Protein AF-A0A2J7QWA5-F1 (afdb_monomer)

Sequence (367 aa):
MGCPKEFSVKGGMGSALLTQPKKAQEILRILVQGVKIPITCKIRILHDLESTVELCKQLADCGIAAIAVHGRTKDERPRHMNHNDFIRAVSQSVNIPVIANGGSKEIERYEDIAKFREETGCSSVMLARAAQWNCSIFRPEGLLPLDDVIAAYLCYAVDYDNAPANSKYCVQNMLRELQETPRGKKFLEAQTLQQMCSLWGLSEYCSKKQLEFKESGLQDRHAVVPVLLEPQLKKRKIGTEGATDDIVEMQCSFLRSLYTSDVDLPKTKLLNWARVRGLKHPTYTTQQEDKLFKSVVTLDGKKYSSSYCDTSMCGQTLVPIFFLMCPESLLVCHYILHIERGSPALQDGRRINAEQSRELHLCACVL

Mean predicted aligned error: 16.53 Å

Organism: NCBI:txid105785

Structure (mmCIF, N/CA/C/O backbone):
data_AF-A0A2J7QWA5-F1
#
_entry.id   AF-A0A2J7QWA5-F1
#
loop_
_atom_site.group_PDB
_atom_site.id
_atom_site.type_symbol
_atom_site.label_atom_id
_atom_site.label_alt_id
_atom_site.label_comp_id
_atom_site.label_asym_id
_atom_site.label_entity_id
_atom_site.label_seq_id
_atom_site.pdbx_PDB_ins_code
_atom_site.Cartn_x
_atom_site.Cartn_y
_atom_site.Cartn_z
_atom_site.occupancy
_atom_site.B_iso_or_equiv
_atom_site.auth_seq_id
_atom_site.auth_comp_id
_atom_site.auth_asym_id
_atom_site.auth_atom_id
_atom_site.pdbx_PDB_model_num
ATOM 1 N N . MET A 1 1 ? -3.327 8.297 9.228 1.00 88.19 1 MET A N 1
ATOM 2 C CA . MET A 1 1 ? -2.649 8.812 10.440 1.00 88.19 1 MET A CA 1
ATOM 3 C C . MET A 1 1 ? -1.556 7.852 10.950 1.00 88.19 1 MET A C 1
ATOM 5 O O . MET A 1 1 ? -1.467 7.589 12.139 1.00 88.19 1 MET A O 1
ATOM 9 N N . GLY A 1 2 ? -0.687 7.313 10.080 1.00 87.81 2 GLY A N 1
ATOM 10 C CA . GLY A 1 2 ? 0.314 6.314 10.511 1.00 87.81 2 GLY A CA 1
ATOM 11 C C . GLY A 1 2 ? 1.663 6.367 9.792 1.00 87.81 2 GLY A C 1
ATOM 12 O O . GLY A 1 2 ? 2.497 5.497 10.031 1.00 87.81 2 GLY A O 1
ATOM 13 N N . CYS A 1 3 ? 1.878 7.346 8.903 1.00 88.38 3 CYS A N 1
ATOM 14 C CA . CYS A 1 3 ? 3.145 7.527 8.192 1.00 88.38 3 CYS A CA 1
ATOM 15 C C . CYS A 1 3 ? 4.187 8.167 9.128 1.00 88.38 3 CYS A C 1
ATOM 17 O O . CYS A 1 3 ? 3.974 9.314 9.523 1.00 88.38 3 CYS A O 1
ATOM 19 N N . PRO A 1 4 ? 5.301 7.480 9.451 1.00 86.12 4 PRO A N 1
ATOM 20 C CA . PRO A 1 4 ? 6.352 8.017 10.312 1.00 86.12 4 PRO A CA 1
ATOM 21 C C . PRO A 1 4 ? 7.465 8.724 9.518 1.00 86.12 4 PRO A C 1
ATOM 23 O O . PRO A 1 4 ? 8.491 9.079 10.091 1.00 86.12 4 PRO A O 1
ATOM 26 N N . LYS A 1 5 ? 7.327 8.875 8.189 1.00 85.00 5 LYS A N 1
ATOM 27 C CA . LYS A 1 5 ? 8.361 9.516 7.364 1.00 85.00 5 LYS A CA 1
ATOM 28 C C . LYS A 1 5 ? 8.523 10.974 7.784 1.00 85.00 5 LYS A C 1
ATOM 30 O O . LYS A 1 5 ? 7.537 11.689 7.951 1.00 85.00 5 LYS A O 1
ATOM 35 N N . GLU A 1 6 ? 9.770 11.415 7.893 1.00 84.38 6 GLU A N 1
ATOM 36 C CA . GLU A 1 6 ? 10.126 12.719 8.456 1.00 84.38 6 GLU A CA 1
ATOM 37 C C . GLU A 1 6 ? 9.417 13.887 7.759 1.00 84.38 6 GLU A C 1
ATOM 39 O O . GLU A 1 6 ? 8.892 14.769 8.433 1.00 84.38 6 GLU A O 1
ATOM 44 N N . PHE A 1 7 ? 9.304 13.855 6.426 1.00 85.25 7 PHE A N 1
ATOM 45 C CA . PHE A 1 7 ? 8.584 14.891 5.676 1.00 85.25 7 PHE A CA 1
ATOM 46 C C . PHE A 1 7 ? 7.100 14.979 6.070 1.00 85.25 7 PHE A C 1
ATOM 48 O O . PHE A 1 7 ? 6.542 16.070 6.138 1.00 85.25 7 PHE A O 1
ATOM 55 N N . SER A 1 8 ? 6.454 13.838 6.349 1.00 84.00 8 SER A N 1
ATOM 56 C CA . SER A 1 8 ? 5.057 13.802 6.787 1.00 84.00 8 SER A CA 1
ATOM 57 C C . SER A 1 8 ? 4.935 14.354 8.201 1.00 84.00 8 SER A C 1
ATOM 59 O O . SER A 1 8 ? 4.059 15.170 8.463 1.00 84.00 8 SER A O 1
ATOM 61 N N . VAL A 1 9 ? 5.844 13.948 9.091 1.00 84.31 9 VAL A N 1
ATOM 62 C CA . VAL A 1 9 ? 5.838 14.367 10.496 1.00 84.31 9 VAL A CA 1
ATOM 63 C C . VAL A 1 9 ? 6.084 15.872 10.627 1.00 84.31 9 VAL A C 1
ATOM 65 O O . VAL A 1 9 ? 5.316 16.544 11.310 1.00 84.31 9 VAL A O 1
ATOM 68 N N . LYS A 1 10 ? 7.083 16.423 9.920 1.00 85.12 10 LYS A N 1
ATOM 69 C CA . LYS A 1 10 ? 7.365 17.872 9.891 1.00 85.12 10 LYS A CA 1
ATOM 70 C C . LYS A 1 10 ? 6.196 18.685 9.334 1.00 85.12 10 LYS A C 1
ATOM 72 O O . LYS A 1 10 ? 5.938 19.781 9.813 1.00 85.12 10 LYS A O 1
ATOM 77 N N . GLY A 1 11 ? 5.465 18.134 8.366 1.00 86.12 11 GLY A N 1
ATOM 78 C CA . GLY A 1 11 ? 4.246 18.742 7.831 1.00 86.12 11 GLY A CA 1
ATOM 79 C C . GLY A 1 11 ? 3.005 18.584 8.719 1.00 86.12 11 GLY A C 1
ATOM 80 O O . GLY A 1 11 ? 1.918 18.967 8.298 1.00 86.12 11 GLY A O 1
ATOM 81 N N . GLY A 1 12 ? 3.116 17.981 9.909 1.00 85.94 12 GLY A N 1
ATOM 82 C CA . GLY A 1 12 ? 1.972 17.726 10.791 1.00 85.94 12 GLY A CA 1
ATOM 83 C C . GLY A 1 12 ? 1.001 16.659 10.268 1.00 85.94 12 GLY A C 1
ATOM 84 O O . GLY A 1 12 ? -0.145 16.601 10.705 1.00 85.94 12 GLY A O 1
ATOM 85 N N . MET A 1 13 ? 1.447 15.818 9.334 1.00 90.06 13 MET A N 1
ATOM 86 C CA . MET A 1 13 ? 0.683 14.736 8.710 1.00 90.06 13 MET A CA 1
ATOM 87 C C . MET A 1 13 ? 1.099 13.366 9.268 1.00 90.06 13 MET A C 1
ATOM 89 O O . MET A 1 13 ? 2.029 13.223 10.064 1.00 90.06 13 MET A O 1
ATOM 93 N N . GLY A 1 14 ? 0.433 12.302 8.814 1.00 91.44 14 GLY A N 1
ATOM 94 C CA . GLY A 1 14 ? 0.851 10.939 9.139 1.00 91.44 14 GLY A CA 1
ATOM 95 C C . GLY A 1 14 ? 0.703 10.632 10.629 1.00 91.44 14 GLY A C 1
ATOM 96 O O . GLY A 1 14 ? -0.381 10.813 11.179 1.00 91.44 14 GLY A O 1
ATOM 97 N N . SER A 1 15 ? 1.760 10.121 11.263 1.00 90.50 15 SER A N 1
ATOM 98 C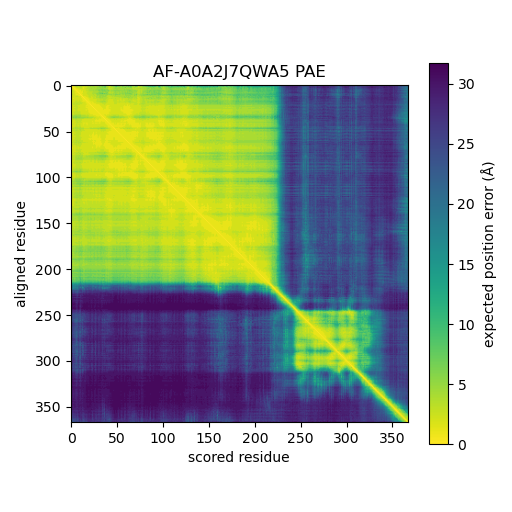 CA . SER A 1 15 ? 1.758 9.814 12.699 1.00 90.50 15 SER A CA 1
ATOM 99 C C . SER A 1 15 ? 1.812 11.059 13.590 1.00 90.50 15 SER A C 1
ATOM 101 O O . SER A 1 15 ? 1.527 10.942 14.774 1.00 90.50 15 SER A O 1
ATOM 103 N N . ALA A 1 16 ? 2.134 12.247 13.058 1.00 90.94 16 ALA A N 1
ATOM 104 C CA . ALA A 1 16 ? 2.092 13.487 13.842 1.00 90.94 16 ALA A CA 1
ATOM 105 C C . ALA A 1 16 ? 0.665 13.855 14.277 1.00 90.94 16 ALA A C 1
ATOM 107 O O . ALA A 1 16 ? 0.477 14.445 15.335 1.00 90.94 16 ALA A O 1
ATOM 108 N N . LEU A 1 17 ? -0.355 13.451 13.509 1.00 93.38 17 LEU A N 1
ATOM 109 C CA . LEU A 1 17 ? -1.754 13.643 13.902 1.00 93.38 17 LEU A CA 1
ATOM 110 C C . LEU A 1 17 ? -2.139 12.835 15.149 1.00 93.38 17 LEU A C 1
ATOM 112 O O . LEU A 1 17 ? -3.066 13.229 15.848 1.00 93.38 17 LEU A O 1
ATOM 116 N N . LEU A 1 18 ? -1.416 11.753 15.466 1.00 90.88 18 LEU A N 1
ATOM 117 C CA . LEU A 1 18 ? -1.676 10.953 16.667 1.00 90.88 18 LEU A CA 1
ATOM 118 C C . LEU A 1 18 ? -1.385 11.736 17.956 1.00 90.88 18 LEU A C 1
ATOM 120 O O . LEU A 1 18 ? -1.983 11.449 18.984 1.00 90.88 18 LEU A O 1
ATOM 124 N N . THR A 1 19 ? -0.517 12.755 17.905 1.00 89.75 19 THR A N 1
ATOM 125 C CA . THR A 1 19 ? -0.259 13.645 19.050 1.00 89.75 19 THR A CA 1
ATOM 126 C C . THR A 1 19 ? -1.218 14.837 19.102 1.00 89.75 19 THR A C 1
ATOM 128 O O . THR A 1 19 ? -1.097 15.680 19.985 1.00 89.75 19 THR A O 1
ATOM 131 N N . GLN A 1 20 ? -2.153 14.943 18.151 1.00 93.50 20 GLN A N 1
ATOM 132 C CA . GLN A 1 20 ? -3.149 16.014 18.071 1.00 93.50 20 GLN A CA 1
ATOM 133 C C . GLN A 1 20 ? -4.567 15.436 17.871 1.00 93.50 20 GLN A C 1
ATOM 135 O O . GLN A 1 20 ? -5.199 15.727 16.849 1.00 93.50 20 GLN A O 1
ATOM 140 N N . PRO A 1 21 ? -5.111 14.645 18.825 1.00 93.94 21 PRO A N 1
ATOM 141 C CA . PRO A 1 21 ? -6.389 13.949 18.639 1.00 93.94 21 PRO A CA 1
ATOM 142 C C . PRO A 1 21 ? -7.549 14.878 18.269 1.00 93.94 21 PRO A C 1
ATOM 144 O O . PRO A 1 21 ? -8.323 14.558 17.375 1.00 93.94 21 PRO A O 1
ATOM 147 N N . LYS A 1 22 ? -7.628 16.074 18.873 1.00 95.75 22 LYS A N 1
ATOM 148 C CA . LYS A 1 22 ? -8.670 17.070 18.555 1.00 95.75 22 LYS A CA 1
ATOM 149 C C . LYS A 1 22 ? -8.665 17.472 17.077 1.00 95.75 22 LYS A C 1
ATOM 151 O O . LYS A 1 22 ? -9.711 17.484 16.440 1.00 95.75 22 LYS A O 1
ATOM 156 N N . LYS A 1 23 ? -7.479 17.727 16.517 1.00 96.38 23 LYS A N 1
ATOM 157 C CA . LYS A 1 23 ? -7.312 18.071 15.098 1.00 96.38 23 LYS A CA 1
ATOM 158 C C . LYS A 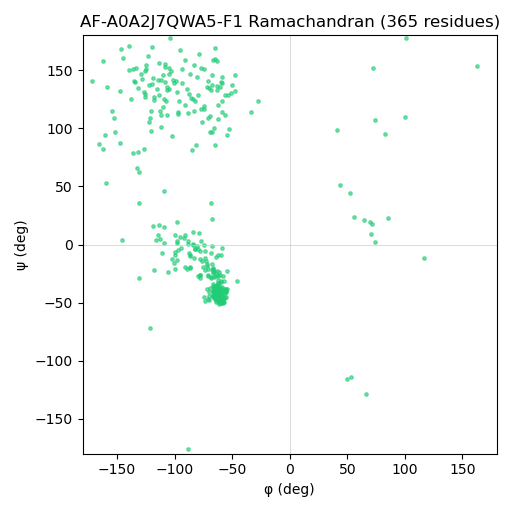1 23 ? -7.677 16.894 14.192 1.00 96.38 23 LYS A C 1
ATOM 160 O O . LYS A 1 23 ? -8.295 17.085 13.151 1.00 96.38 23 LYS A O 1
ATOM 165 N N . ALA A 1 24 ? -7.308 15.673 14.583 1.00 96.25 24 ALA A N 1
ATOM 166 C CA . ALA A 1 24 ? -7.692 14.473 13.845 1.00 96.25 24 ALA A CA 1
ATOM 167 C C . ALA A 1 24 ? -9.220 14.293 13.813 1.00 96.25 24 ALA A C 1
ATOM 169 O O . ALA A 1 24 ? -9.771 14.031 12.746 1.00 96.25 24 ALA A O 1
ATOM 170 N N . GLN A 1 25 ? -9.899 14.492 14.947 1.00 97.81 25 GLN A N 1
ATOM 171 C CA . GLN A 1 25 ? -11.359 14.430 15.037 1.00 97.81 25 GLN A CA 1
ATOM 172 C C . GLN A 1 25 ? -12.038 15.499 14.173 1.00 97.81 25 GLN A C 1
ATOM 174 O O . GLN A 1 25 ? -12.981 15.189 13.452 1.00 97.81 25 GLN A O 1
ATOM 179 N N . GLU A 1 26 ? -11.545 16.739 14.202 1.00 97.94 26 GLU A N 1
ATOM 180 C CA . GLU A 1 26 ? -12.068 17.830 13.372 1.00 97.94 26 GLU A CA 1
ATOM 181 C C . GLU A 1 26 ? -11.992 17.488 11.876 1.00 97.94 26 GLU A C 1
ATOM 183 O O . GLU A 1 26 ? -13.002 17.553 11.176 1.00 97.94 26 GLU A O 1
ATOM 188 N N . ILE A 1 27 ? -10.828 17.022 11.403 1.00 97.62 27 ILE A N 1
ATOM 189 C CA . ILE A 1 27 ? -10.644 16.580 10.013 1.00 97.62 27 ILE A CA 1
ATOM 190 C C . ILE A 1 27 ? -11.632 15.461 9.662 1.00 97.62 27 ILE A C 1
ATOM 192 O O . ILE A 1 27 ? -12.278 15.520 8.616 1.00 97.62 27 ILE A O 1
ATOM 196 N N . LEU A 1 28 ? -11.761 14.442 10.519 1.00 98.06 28 LEU A N 1
ATOM 197 C CA . LEU A 1 28 ? -12.656 13.314 10.258 1.00 98.06 28 LEU A CA 1
ATOM 198 C C . LEU A 1 28 ? -14.122 13.744 10.201 1.00 98.06 28 LEU A C 1
ATOM 200 O O . LEU A 1 28 ? -14.815 13.338 9.275 1.00 98.06 28 LEU A O 1
ATOM 204 N N . ARG A 1 29 ? -14.583 14.587 11.131 1.00 98.38 29 ARG A N 1
ATOM 205 C CA . ARG A 1 29 ? -15.966 15.087 11.144 1.00 98.38 29 ARG A CA 1
ATOM 206 C C . ARG A 1 29 ? -16.284 15.878 9.878 1.00 98.38 29 ARG A C 1
ATOM 208 O O . ARG A 1 29 ? -17.325 15.639 9.273 1.00 98.38 29 ARG A O 1
ATOM 215 N N . ILE A 1 30 ? -15.374 16.752 9.443 1.00 98.44 30 ILE A N 1
ATOM 216 C CA . ILE A 1 30 ? -15.532 17.516 8.197 1.00 98.44 30 ILE A CA 1
ATOM 217 C C . ILE A 1 30 ? -15.623 16.572 6.993 1.00 98.44 30 ILE A C 1
ATOM 219 O O . ILE A 1 30 ? -16.508 16.732 6.156 1.00 98.44 30 ILE A O 1
ATOM 223 N N . LEU A 1 31 ? -14.743 15.568 6.904 1.00 98.25 31 LEU A N 1
ATOM 224 C CA . LEU A 1 31 ? -14.763 14.605 5.801 1.00 98.25 31 LEU A CA 1
ATOM 225 C C . LEU A 1 31 ? -16.054 13.779 5.794 1.00 98.25 31 LEU A C 1
ATOM 227 O O . LEU A 1 31 ? -16.707 13.695 4.761 1.00 98.25 31 LEU A O 1
ATOM 231 N N . VAL A 1 32 ? -16.441 13.213 6.940 1.00 98.25 32 VAL A N 1
ATOM 232 C CA . VAL A 1 32 ? -17.652 12.388 7.087 1.00 98.25 32 VAL A CA 1
ATOM 233 C C . VAL A 1 32 ? -18.912 13.172 6.714 1.00 98.25 32 VAL A C 1
ATOM 235 O O . VAL A 1 32 ? -19.799 12.626 6.069 1.00 98.25 32 VAL A O 1
ATOM 238 N N . GLN A 1 33 ? -18.991 14.455 7.074 1.00 97.56 33 GLN A N 1
ATOM 239 C CA . GLN A 1 33 ? -20.124 15.316 6.714 1.00 97.56 33 GLN A CA 1
ATOM 240 C C . GLN A 1 33 ? -20.069 15.801 5.257 1.00 97.56 33 GLN A C 1
ATOM 242 O O . GLN A 1 33 ? -21.107 16.077 4.658 1.00 97.56 33 GLN A O 1
ATOM 247 N N . GLY A 1 34 ? -18.866 15.940 4.696 1.00 97.75 34 GLY A N 1
ATOM 248 C CA . GLY A 1 34 ? -18.637 16.576 3.401 1.00 97.75 34 GLY A CA 1
ATOM 249 C C . GLY A 1 34 ? -18.713 15.644 2.193 1.00 97.75 34 GLY A C 1
ATOM 250 O O . GLY A 1 34 ? -18.917 16.127 1.079 1.00 97.75 34 GLY A O 1
ATOM 251 N N . VAL A 1 35 ? -18.555 14.327 2.369 1.00 96.50 35 VAL A N 1
ATOM 252 C CA . VAL A 1 35 ? -18.591 13.366 1.253 1.00 96.50 35 VAL A CA 1
ATOM 253 C C . VAL A 1 35 ? -19.615 12.254 1.461 1.00 96.50 35 VAL A C 1
ATOM 255 O O . VAL A 1 35 ? -19.915 11.851 2.576 1.00 96.50 35 VAL A O 1
ATOM 258 N N . LYS A 1 36 ? -20.141 11.724 0.351 1.00 94.81 36 LYS A N 1
ATOM 259 C CA . LYS A 1 36 ? -21.140 10.637 0.354 1.00 94.81 36 LYS A CA 1
ATOM 260 C C . LYS A 1 36 ? -20.533 9.233 0.410 1.00 94.81 36 LYS A C 1
ATOM 262 O O . LYS A 1 36 ? -21.270 8.259 0.527 1.00 94.81 36 LYS A O 1
ATOM 267 N N . ILE A 1 37 ? -19.214 9.121 0.260 1.00 97.06 37 ILE A N 1
ATOM 268 C CA . ILE A 1 37 ? -18.501 7.840 0.300 1.00 97.06 37 ILE A CA 1
ATOM 269 C C . ILE A 1 37 ? -17.992 7.544 1.718 1.00 97.06 37 ILE A C 1
ATOM 271 O O . ILE A 1 37 ? -17.686 8.485 2.453 1.00 97.06 37 ILE A O 1
ATOM 275 N N . PRO A 1 38 ? -17.860 6.263 2.113 1.00 97.38 38 PRO A N 1
ATOM 276 C CA . PRO A 1 38 ? -17.383 5.902 3.443 1.00 97.38 38 PRO A CA 1
ATOM 277 C C . PRO A 1 38 ? -15.981 6.450 3.728 1.00 97.38 38 PRO A C 1
ATOM 279 O O . PRO A 1 38 ? -15.022 6.146 3.016 1.00 97.38 38 PRO A O 1
ATOM 282 N N . ILE A 1 39 ? -15.844 7.219 4.808 1.00 98.38 39 ILE A N 1
ATOM 283 C CA . ILE A 1 39 ? -14.542 7.673 5.299 1.00 98.38 39 ILE A CA 1
ATOM 284 C C . ILE A 1 39 ? -13.975 6.627 6.248 1.00 98.38 39 ILE A C 1
ATOM 286 O O . ILE A 1 39 ? -14.632 6.215 7.198 1.00 98.38 39 ILE A O 1
ATOM 290 N N . THR A 1 40 ? -12.732 6.219 6.021 1.00 98.25 40 THR A N 1
ATOM 291 C CA . THR A 1 40 ? -11.984 5.333 6.920 1.00 98.25 40 THR A CA 1
ATOM 292 C C . THR A 1 40 ? -10.687 6.007 7.347 1.00 98.25 40 THR A C 1
ATOM 294 O O . THR A 1 40 ? -10.230 6.968 6.721 1.00 98.25 40 THR A O 1
ATOM 297 N N . CYS A 1 41 ? -10.062 5.520 8.417 1.00 97.06 41 CYS A N 1
ATOM 298 C CA . CYS A 1 41 ? -8.733 5.983 8.796 1.00 97.06 41 CYS A CA 1
ATOM 299 C C . CYS A 1 41 ? -7.799 4.813 9.119 1.00 97.06 41 CYS A C 1
ATOM 301 O O . CYS A 1 41 ? -8.223 3.740 9.538 1.00 97.06 41 CYS A O 1
ATOM 303 N N . LYS A 1 42 ? -6.497 5.023 8.903 1.00 98.25 42 LYS A N 1
ATOM 304 C CA . LYS A 1 42 ? -5.440 4.071 9.264 1.00 98.25 42 LYS A CA 1
ATOM 305 C C . LYS A 1 42 ? -4.498 4.687 10.284 1.00 98.25 42 LYS A C 1
ATOM 307 O O . LYS A 1 42 ? -3.916 5.746 10.011 1.00 98.25 42 LYS A O 1
ATOM 312 N N . ILE A 1 43 ? -4.287 4.006 11.401 1.00 97.75 43 ILE A N 1
ATOM 313 C CA . ILE A 1 43 ? -3.440 4.464 12.503 1.00 97.75 43 ILE A CA 1
ATOM 314 C C . ILE A 1 43 ? -2.280 3.498 12.776 1.00 97.75 43 ILE A C 1
ATOM 316 O O . ILE A 1 43 ? -2.202 2.393 12.229 1.00 97.75 43 ILE A O 1
ATOM 320 N N . ARG A 1 44 ? -1.361 3.956 13.621 1.00 97.88 44 ARG A N 1
ATOM 321 C CA . ARG A 1 44 ? -0.436 3.127 14.399 1.00 97.88 44 ARG A CA 1
ATOM 322 C C . ARG A 1 44 ? -0.871 3.191 15.862 1.00 97.88 44 ARG A C 1
ATOM 324 O O . ARG A 1 44 ? -1.458 4.198 16.252 1.00 97.88 44 ARG A O 1
ATOM 331 N N . ILE A 1 45 ? -0.576 2.153 16.635 1.00 98.00 45 ILE A N 1
ATOM 332 C CA . ILE A 1 45 ? -0.823 2.157 18.084 1.00 98.00 45 ILE A CA 1
ATOM 333 C C . ILE A 1 45 ? 0.050 3.200 18.802 1.00 98.00 45 ILE A C 1
ATOM 335 O O . ILE A 1 45 ? 1.074 3.646 18.266 1.00 98.00 45 ILE A O 1
ATOM 339 N N . LEU A 1 46 ? -0.368 3.593 20.003 1.00 97.00 46 LEU A N 1
ATOM 340 C CA . LEU A 1 46 ? 0.416 4.427 20.915 1.00 97.00 46 LEU A CA 1
ATOM 341 C C . LEU A 1 46 ? 1.305 3.547 21.810 1.00 97.00 46 LEU A C 1
ATOM 343 O O . LEU A 1 46 ? 1.385 2.337 21.612 1.00 97.00 46 LEU A O 1
ATOM 347 N N . HIS A 1 47 ? 2.026 4.162 22.749 1.00 95.56 47 HIS A N 1
ATOM 348 C CA . HIS A 1 47 ? 2.954 3.443 23.628 1.00 95.56 47 HIS A CA 1
ATOM 349 C C . HIS A 1 47 ? 2.246 2.557 24.659 1.00 95.56 47 HIS A C 1
ATOM 351 O O . HIS A 1 47 ? 2.814 1.553 25.078 1.00 95.56 47 HIS A O 1
ATOM 357 N N . ASP A 1 48 ? 1.022 2.912 25.043 1.00 96.44 48 ASP A N 1
ATOM 358 C CA . ASP A 1 48 ? 0.208 2.179 26.002 1.00 96.44 48 ASP A CA 1
ATOM 359 C C . ASP A 1 48 ? -1.162 1.803 25.419 1.00 96.44 48 ASP A C 1
ATOM 361 O O . ASP A 1 48 ? -1.685 2.414 24.474 1.00 96.44 48 ASP A O 1
ATOM 365 N N . LEU A 1 49 ? -1.716 0.729 25.980 1.00 97.88 49 LEU A N 1
ATOM 366 C CA . LEU A 1 49 ? -2.952 0.110 25.523 1.00 97.88 49 LEU A CA 1
ATOM 367 C C . LEU A 1 49 ? -4.158 1.027 25.740 1.00 97.88 49 LEU A C 1
ATOM 369 O O . LEU A 1 49 ? -4.980 1.185 24.838 1.00 97.88 49 LEU A O 1
ATOM 373 N N . GLU A 1 50 ? -4.238 1.649 26.916 1.00 98.12 50 GLU A N 1
ATOM 374 C CA . GLU A 1 50 ? -5.357 2.499 27.324 1.00 98.12 50 GLU A CA 1
ATOM 375 C C . GLU A 1 50 ? -5.500 3.705 26.394 1.00 98.12 50 GLU A C 1
ATOM 377 O O . GLU A 1 50 ? -6.559 3.903 25.798 1.00 98.12 50 GLU A O 1
ATOM 382 N N . SER A 1 51 ? -4.410 4.439 26.160 1.00 97.56 51 SER A N 1
ATOM 383 C CA . SER A 1 51 ? -4.403 5.585 25.249 1.00 97.56 51 SER A CA 1
ATOM 384 C C . SER A 1 51 ? -4.703 5.174 23.809 1.00 97.56 51 SER A C 1
ATOM 386 O O . SER A 1 51 ? -5.344 5.923 23.071 1.00 97.56 51 SER A O 1
ATOM 388 N N . THR A 1 52 ? -4.256 3.988 23.383 1.00 98.25 52 THR A N 1
ATOM 389 C CA . THR A 1 52 ? -4.570 3.461 22.045 1.00 98.25 52 THR A CA 1
ATOM 390 C C . THR A 1 52 ? -6.069 3.204 21.891 1.00 98.25 52 THR A C 1
ATOM 392 O O . THR A 1 52 ? -6.660 3.621 20.892 1.00 98.25 52 THR A O 1
ATOM 395 N N . VAL A 1 53 ? -6.684 2.539 22.872 1.00 98.56 53 VAL A N 1
ATOM 396 C CA . VAL A 1 53 ? -8.125 2.256 22.894 1.00 98.56 53 VAL A CA 1
ATOM 397 C C . VAL A 1 53 ? -8.928 3.554 22.937 1.00 98.56 53 VAL A C 1
ATOM 399 O O . VAL A 1 53 ? -9.836 3.733 22.125 1.00 98.56 53 VAL A O 1
ATOM 402 N N . GLU A 1 54 ? -8.565 4.482 23.821 1.00 98.25 54 GLU A N 1
ATOM 403 C CA . GLU A 1 54 ? -9.252 5.765 23.968 1.00 98.25 54 GLU A CA 1
ATOM 404 C C . GLU A 1 54 ? -9.187 6.597 22.681 1.00 98.25 54 GLU A C 1
ATOM 406 O O . GLU A 1 54 ? -10.206 7.096 22.203 1.00 98.25 54 GLU A O 1
ATOM 411 N N . LEU A 1 55 ? -8.017 6.662 22.037 1.00 97.81 55 LEU A N 1
ATOM 412 C CA . LEU A 1 55 ? -7.886 7.308 20.734 1.00 97.81 55 LEU A CA 1
ATOM 413 C C . LEU A 1 55 ? -8.814 6.664 19.693 1.00 97.81 55 LEU A C 1
ATOM 415 O O . LEU A 1 55 ? -9.479 7.375 18.943 1.00 97.81 55 LEU A O 1
ATOM 419 N N . CYS A 1 56 ? -8.875 5.332 19.625 1.00 98.25 56 CYS A N 1
ATOM 420 C CA . CYS A 1 56 ? -9.718 4.645 18.645 1.00 98.25 56 CYS A CA 1
ATOM 421 C C . CYS A 1 56 ? -11.210 4.910 18.868 1.00 98.25 56 CYS A C 1
ATOM 423 O O . CYS A 1 56 ? -11.921 5.118 17.885 1.00 98.25 56 CYS A O 1
ATOM 425 N N . LYS A 1 57 ? -11.669 4.966 20.125 1.00 98.44 57 LYS A N 1
ATOM 426 C CA . LYS A 1 57 ? -13.047 5.353 20.468 1.00 98.44 57 LYS A CA 1
ATOM 427 C C . LYS A 1 57 ? -13.363 6.765 19.982 1.00 98.44 57 LYS A C 1
ATOM 429 O O . LYS A 1 57 ? -14.303 6.950 19.218 1.00 98.44 57 LYS A O 1
ATOM 434 N N . GLN A 1 58 ? -12.500 7.732 20.296 1.00 98.00 58 GLN A N 1
ATOM 435 C CA . GLN A 1 58 ? -12.665 9.121 19.852 1.00 98.00 58 GLN A CA 1
ATOM 436 C C . GLN A 1 58 ? -12.718 9.263 18.323 1.00 98.00 58 GLN A C 1
ATOM 438 O O . GLN A 1 58 ? -13.477 10.076 17.790 1.00 98.00 58 GLN A O 1
ATOM 443 N N . LEU A 1 59 ? -11.900 8.494 17.596 1.00 98.06 59 LEU A N 1
ATOM 444 C CA . LEU A 1 59 ? -11.917 8.497 16.131 1.00 98.06 59 LEU A CA 1
ATOM 445 C C . LEU A 1 59 ? -13.173 7.810 15.573 1.00 98.06 59 LEU A C 1
ATOM 447 O O . LEU A 1 59 ? -13.725 8.297 14.587 1.00 98.06 59 LEU A O 1
ATOM 451 N N . ALA A 1 60 ? -13.638 6.721 16.194 1.00 98.12 60 ALA A N 1
ATOM 452 C CA . ALA A 1 60 ? -14.877 6.040 15.819 1.00 98.12 60 ALA A CA 1
ATOM 453 C C . ALA A 1 60 ? -16.103 6.956 15.991 1.00 98.12 60 ALA A C 1
ATOM 455 O O . ALA A 1 60 ? -16.925 7.054 15.080 1.00 98.12 60 ALA A O 1
ATOM 456 N N . ASP A 1 61 ? -16.156 7.726 17.082 1.00 98.00 61 ASP A N 1
ATOM 457 C CA . ASP A 1 61 ? -17.227 8.691 17.384 1.00 98.00 61 ASP A CA 1
ATOM 458 C C . ASP A 1 61 ? -17.324 9.853 16.379 1.00 98.00 61 ASP A C 1
ATOM 460 O O . ASP A 1 61 ? -18.291 10.619 16.376 1.00 98.00 61 ASP A O 1
ATOM 464 N N . CYS A 1 62 ? -16.334 10.004 15.493 1.00 98.19 62 CYS A N 1
ATOM 465 C CA . CYS A 1 62 ? -16.396 10.964 14.392 1.00 98.19 62 CYS A CA 1
ATOM 466 C C . CYS A 1 62 ? -17.266 10.486 13.217 1.00 98.19 62 CYS A C 1
ATOM 468 O O . CYS A 1 62 ? -17.462 11.253 12.277 1.00 98.19 62 CYS A O 1
ATOM 470 N N . GLY A 1 63 ? -17.776 9.249 13.255 1.00 97.62 63 GLY A N 1
ATOM 471 C CA . GLY A 1 63 ? -18.630 8.678 12.211 1.00 97.62 63 GLY A CA 1
ATOM 472 C C . GLY A 1 63 ? -17.862 8.047 11.047 1.00 97.62 63 GLY A C 1
ATOM 473 O O . GLY A 1 63 ? -18.399 7.934 9.947 1.00 97.62 63 GLY A O 1
ATOM 474 N N . ILE A 1 64 ? -16.602 7.650 11.259 1.00 98.38 64 ILE A N 1
ATOM 475 C CA . ILE A 1 64 ? -15.853 6.879 10.258 1.00 98.38 64 ILE A CA 1
ATOM 476 C C . ILE A 1 64 ? -16.454 5.477 10.101 1.00 98.38 64 ILE A C 1
ATOM 478 O O . ILE A 1 64 ? -16.911 4.867 11.062 1.00 98.38 64 ILE A O 1
ATOM 482 N N . ALA A 1 65 ? -16.411 4.939 8.887 1.00 98.44 65 ALA A N 1
ATOM 483 C CA . ALA A 1 65 ? -17.001 3.647 8.558 1.00 98.44 65 ALA A CA 1
ATOM 484 C C . ALA A 1 65 ? -16.151 2.448 9.005 1.00 98.44 65 ALA A C 1
ATOM 486 O O . ALA A 1 65 ? -16.686 1.362 9.191 1.00 98.44 65 ALA A O 1
ATOM 487 N N . ALA A 1 66 ? -14.833 2.621 9.134 1.00 98.69 66 ALA A N 1
ATOM 488 C CA . ALA A 1 66 ? -13.911 1.598 9.623 1.00 98.69 66 ALA A CA 1
ATOM 489 C C . ALA A 1 66 ? -12.578 2.224 10.055 1.00 98.69 66 ALA A C 1
ATOM 491 O O . ALA A 1 66 ? -12.188 3.296 9.569 1.00 98.69 66 ALA A O 1
ATOM 492 N N . ILE A 1 67 ? -11.844 1.511 10.910 1.00 98.62 67 ILE A N 1
ATOM 493 C CA . ILE A 1 67 ? -10.494 1.886 11.339 1.00 98.62 67 ILE A CA 1
ATOM 494 C C . ILE A 1 67 ? -9.497 0.750 11.095 1.00 98.62 67 ILE A C 1
ATOM 496 O O . ILE A 1 67 ? -9.684 -0.381 11.530 1.00 98.62 67 ILE A O 1
ATOM 500 N N . ALA A 1 68 ? -8.402 1.054 10.400 1.00 98.75 68 ALA A N 1
ATOM 501 C CA . ALA A 1 68 ? -7.289 0.132 10.215 1.00 98.75 68 ALA A CA 1
ATOM 502 C C . ALA A 1 68 ? -6.185 0.396 11.244 1.00 98.75 68 ALA A C 1
ATOM 504 O O . ALA A 1 68 ? -5.632 1.499 11.306 1.00 98.75 68 ALA A O 1
ATOM 505 N N . VAL A 1 69 ? -5.811 -0.624 12.014 1.00 98.62 69 VAL A N 1
ATOM 506 C CA . VAL A 1 69 ? -4.838 -0.504 13.108 1.00 98.62 69 VAL A CA 1
ATOM 507 C C . VAL A 1 69 ? -3.578 -1.281 12.762 1.00 98.62 69 VAL A C 1
ATOM 509 O O . VAL A 1 69 ? -3.583 -2.505 12.646 1.00 98.62 69 VAL A O 1
ATOM 512 N N . HIS A 1 70 ? -2.466 -0.564 12.596 1.00 98.44 70 HIS A N 1
ATOM 513 C CA . HIS A 1 70 ? -1.146 -1.189 12.564 1.00 98.44 70 HIS A CA 1
ATOM 514 C C . HIS A 1 70 ? -0.670 -1.386 14.001 1.00 98.44 70 HIS A C 1
ATOM 516 O O . HIS A 1 70 ? -0.394 -0.398 14.679 1.00 98.44 70 HIS A O 1
ATOM 522 N N . GLY A 1 71 ? -0.511 -2.642 14.424 1.00 97.81 71 GLY A N 1
ATOM 523 C CA . GLY A 1 71 ? -0.022 -3.045 15.754 1.00 97.81 71 GLY A CA 1
ATOM 524 C C . GLY A 1 71 ? 1.453 -2.730 16.026 1.00 97.81 71 GLY A C 1
ATOM 525 O O . GLY A 1 71 ? 2.149 -3.531 16.628 1.00 97.81 71 GLY A O 1
ATOM 526 N N . ARG A 1 72 ? 1.973 -1.611 15.519 1.00 97.56 72 ARG A N 1
ATOM 527 C CA . ARG A 1 72 ? 3.309 -1.099 15.839 1.00 97.56 72 ARG A CA 1
ATOM 528 C C . ARG A 1 72 ? 3.241 0.391 16.110 1.00 97.56 72 ARG A C 1
ATOM 530 O O . ARG A 1 72 ? 2.580 1.110 15.358 1.00 97.56 72 ARG A O 1
ATOM 537 N N . THR A 1 73 ? 3.978 0.855 17.107 1.00 96.38 73 THR A N 1
ATOM 538 C CA . THR A 1 73 ? 4.148 2.280 17.413 1.00 96.38 73 THR A CA 1
ATOM 539 C C . THR A 1 73 ? 4.875 3.001 16.277 1.00 96.38 73 THR A C 1
ATOM 541 O O . THR A 1 73 ? 5.411 2.377 15.354 1.00 96.38 73 THR A O 1
ATOM 544 N N . LYS A 1 74 ? 4.909 4.338 16.290 1.00 92.94 74 LYS A N 1
ATOM 545 C CA . LYS A 1 74 ? 5.620 5.119 15.256 1.00 92.94 74 LYS A CA 1
ATOM 546 C C . LYS A 1 74 ? 7.126 4.795 15.194 1.00 92.94 74 LYS A C 1
ATOM 548 O O . LYS A 1 74 ? 7.702 4.833 14.106 1.00 92.94 74 LYS A O 1
ATOM 553 N N . ASP A 1 75 ? 7.725 4.459 16.337 1.00 92.94 75 ASP A N 1
ATOM 554 C CA . ASP A 1 75 ? 9.168 4.242 16.494 1.00 92.94 75 ASP A CA 1
ATOM 555 C C . ASP A 1 75 ? 9.562 2.791 16.163 1.00 92.94 75 ASP A C 1
ATOM 557 O O . ASP A 1 75 ? 10.700 2.489 15.784 1.00 92.94 75 ASP A O 1
ATOM 561 N N . GLU A 1 76 ? 8.587 1.881 16.191 1.00 94.62 76 GLU A N 1
ATOM 562 C CA . GLU A 1 76 ? 8.774 0.484 15.838 1.00 94.62 76 GLU A CA 1
ATOM 563 C C . GLU A 1 76 ? 8.902 0.263 14.321 1.00 94.62 76 GLU A C 1
ATOM 565 O O . GLU A 1 76 ? 8.016 0.501 13.487 1.00 94.62 76 GLU A O 1
ATOM 570 N N . ARG A 1 77 ? 10.064 -0.281 13.962 1.00 91.31 77 ARG A N 1
ATOM 571 C CA . ARG A 1 77 ? 10.418 -0.778 12.626 1.00 91.31 77 ARG A CA 1
ATOM 572 C C . ARG A 1 77 ? 9.824 -2.163 12.328 1.00 91.31 77 ARG A C 1
ATOM 574 O O . ARG A 1 77 ? 9.513 -2.896 13.262 1.00 91.31 77 ARG A O 1
ATOM 581 N N . PRO A 1 78 ? 9.781 -2.596 11.051 1.00 89.06 78 PRO A N 1
ATOM 582 C CA . PRO A 1 78 ? 9.203 -3.888 10.658 1.00 89.06 78 PRO A CA 1
ATOM 583 C C . PRO A 1 78 ? 9.893 -5.144 11.225 1.00 89.06 78 PRO A C 1
ATOM 585 O O . PRO A 1 78 ? 9.394 -6.252 11.018 1.00 89.06 78 PRO A O 1
ATOM 588 N N . ARG A 1 79 ? 11.056 -4.987 11.873 1.00 91.12 79 ARG A N 1
ATOM 589 C CA . ARG A 1 79 ? 11.753 -6.048 12.614 1.00 91.12 79 ARG A CA 1
ATOM 590 C C . ARG A 1 79 ? 11.150 -6.321 13.992 1.00 91.12 79 ARG A C 1
ATOM 592 O O . ARG A 1 79 ? 11.288 -7.437 14.464 1.00 91.12 79 ARG A O 1
ATOM 599 N N . HIS A 1 80 ? 10.495 -5.332 14.599 1.00 94.44 80 HIS A N 1
ATOM 600 C CA . HIS A 1 80 ? 9.811 -5.511 15.876 1.00 94.44 80 HIS A CA 1
ATOM 601 C C . HIS A 1 80 ? 8.523 -6.307 15.661 1.00 94.44 80 HIS A C 1
ATOM 603 O O . HIS A 1 80 ? 7.928 -6.261 14.567 1.00 94.44 80 HIS A O 1
ATOM 609 N N . MET A 1 81 ? 8.119 -7.038 16.697 1.00 94.06 81 MET A N 1
ATOM 610 C CA . MET A 1 81 ? 6.890 -7.825 16.688 1.00 94.06 81 MET A CA 1
ATOM 611 C C . MET A 1 81 ? 5.666 -6.922 16.531 1.00 94.06 81 MET A C 1
ATOM 613 O O . MET A 1 81 ? 5.742 -5.709 16.722 1.00 94.06 81 MET A O 1
ATOM 617 N N . ASN A 1 82 ? 4.567 -7.505 16.066 1.00 96.75 82 ASN A N 1
ATOM 618 C CA . ASN A 1 82 ? 3.288 -6.820 16.012 1.00 96.75 82 ASN A CA 1
ATOM 619 C C . ASN A 1 82 ? 2.548 -7.059 17.336 1.00 96.75 82 ASN A C 1
ATOM 621 O O . ASN A 1 82 ? 2.497 -8.190 17.807 1.00 96.75 82 ASN A O 1
ATOM 625 N N . HIS A 1 83 ? 1.980 -6.011 17.922 1.00 97.69 83 HIS A N 1
ATOM 626 C CA . HIS A 1 83 ? 1.179 -6.082 19.146 1.00 97.69 83 HIS A CA 1
ATOM 627 C C . HIS A 1 83 ? -0.268 -6.438 18.784 1.00 97.69 83 HIS A C 1
ATOM 629 O O . HIS A 1 83 ? -1.120 -5.564 18.594 1.00 97.69 83 HIS A O 1
ATOM 635 N N . ASN A 1 84 ? -0.525 -7.731 18.570 1.00 97.69 84 ASN A N 1
ATOM 636 C CA . ASN A 1 84 ? -1.844 -8.246 18.176 1.00 97.69 84 ASN A CA 1
ATOM 637 C C . ASN A 1 84 ? -2.880 -8.102 19.306 1.00 97.69 84 ASN A C 1
ATOM 639 O O . ASN A 1 84 ? -4.066 -7.915 19.038 1.00 97.69 84 ASN A O 1
ATOM 643 N N . ASP A 1 85 ? -2.425 -8.113 20.556 1.00 98.06 85 ASP A N 1
ATOM 644 C CA . ASP A 1 85 ? -3.200 -7.836 21.766 1.00 98.06 85 ASP A CA 1
ATOM 645 C C . ASP A 1 85 ? -3.777 -6.411 21.774 1.00 98.06 85 ASP A C 1
ATOM 647 O O . ASP A 1 85 ? -4.961 -6.236 22.063 1.00 98.06 85 ASP A O 1
ATOM 651 N N . PHE A 1 86 ? -3.000 -5.407 21.348 1.00 98.62 86 PHE A N 1
ATOM 652 C CA . PHE A 1 86 ? -3.494 -4.033 21.198 1.00 98.62 86 PHE A CA 1
ATOM 653 C C . PHE A 1 86 ? -4.591 -3.949 20.137 1.00 98.62 86 PHE A C 1
ATOM 655 O O . PHE A 1 86 ? -5.622 -3.312 20.348 1.00 98.62 86 PHE A O 1
ATOM 662 N N . ILE A 1 87 ? -4.383 -4.606 18.992 1.00 98.62 87 ILE A N 1
ATOM 663 C CA . ILE A 1 87 ? -5.377 -4.644 17.913 1.00 98.62 87 ILE A CA 1
ATOM 664 C C . ILE A 1 87 ? -6.668 -5.314 18.412 1.00 98.62 87 ILE A C 1
ATOM 666 O O . ILE A 1 87 ? -7.757 -4.788 18.179 1.00 98.62 87 ILE A O 1
ATOM 670 N N . ARG A 1 88 ? -6.550 -6.431 19.143 1.00 98.69 88 ARG A N 1
ATOM 671 C CA . ARG A 1 88 ? -7.689 -7.151 19.729 1.00 98.69 88 ARG A CA 1
ATOM 672 C C . ARG A 1 88 ? -8.467 -6.288 20.715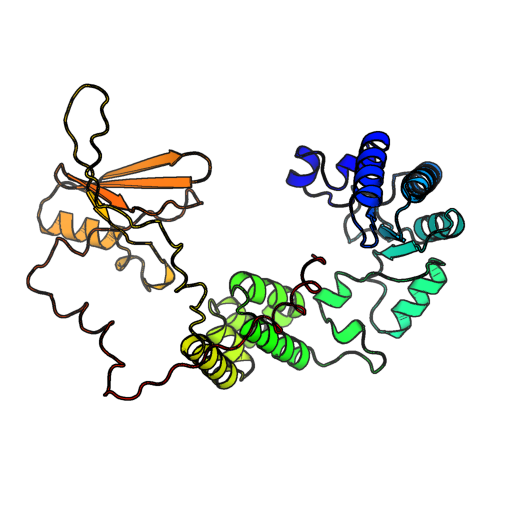 1.00 98.69 88 ARG A C 1
ATOM 674 O O . ARG A 1 88 ? -9.690 -6.213 20.609 1.00 98.69 88 ARG A O 1
ATOM 681 N N . ALA A 1 89 ? -7.776 -5.608 21.626 1.00 98.69 89 ALA A N 1
ATOM 682 C CA . ALA A 1 89 ? -8.411 -4.710 22.586 1.00 98.69 89 ALA A CA 1
ATOM 683 C C . ALA A 1 89 ? -9.168 -3.573 21.885 1.00 98.69 89 ALA A C 1
ATOM 685 O O . ALA A 1 89 ? -10.298 -3.266 22.258 1.00 98.69 89 ALA A O 1
ATOM 686 N N . VAL A 1 90 ? -8.590 -2.992 20.826 1.00 98.62 90 VAL A N 1
ATOM 687 C CA . VAL A 1 90 ? -9.279 -1.979 20.016 1.00 98.62 90 VAL A CA 1
ATOM 688 C C . VAL A 1 90 ? -10.534 -2.562 19.368 1.00 98.62 90 VAL A C 1
ATOM 690 O O . VAL A 1 90 ? -11.597 -1.959 19.503 1.00 98.62 90 VAL A O 1
ATOM 693 N N . SER A 1 91 ? -10.441 -3.734 18.731 1.00 98.50 91 SER A N 1
ATOM 694 C CA . SER A 1 91 ? -11.579 -4.399 18.073 1.00 98.50 91 SER A CA 1
ATOM 695 C C . SER A 1 91 ? -12.761 -4.641 19.015 1.00 98.50 91 SER A C 1
ATOM 697 O O . SER A 1 91 ? -13.909 -4.437 18.642 1.00 98.50 91 SER A O 1
ATOM 699 N N . GLN A 1 92 ? -12.483 -5.001 20.269 1.00 98.31 92 GLN A N 1
ATOM 700 C CA . GLN A 1 92 ? -13.507 -5.218 21.297 1.00 98.31 92 GLN A CA 1
ATOM 701 C C . GLN A 1 92 ? -14.099 -3.918 21.865 1.00 98.31 92 GLN A C 1
ATOM 703 O O . GLN A 1 92 ? -15.110 -3.957 22.562 1.00 98.31 92 GLN A O 1
ATOM 708 N N . SER A 1 93 ? -13.461 -2.772 21.615 1.00 98.25 93 SER A N 1
ATOM 709 C CA . SER A 1 93 ? -13.773 -1.502 22.281 1.00 98.25 93 SER A CA 1
ATOM 710 C C . SER A 1 93 ? -14.599 -0.518 21.450 1.00 98.25 93 SER A C 1
ATOM 712 O O . SER A 1 93 ? -15.075 0.475 22.004 1.00 98.25 93 SER A O 1
ATOM 714 N N . VAL A 1 94 ? -14.747 -0.761 20.143 1.00 97.94 94 VAL A N 1
ATOM 715 C CA . VAL A 1 94 ? -15.437 0.131 19.199 1.00 97.94 94 VAL A CA 1
ATOM 716 C C . VAL A 1 94 ? -16.532 -0.615 18.436 1.00 97.94 94 VAL A C 1
ATOM 718 O O . VAL A 1 94 ? -16.407 -1.800 18.153 1.00 97.94 94 VAL A O 1
ATOM 721 N N . ASN A 1 95 ? -17.595 0.097 18.056 1.00 97.00 95 ASN A N 1
ATOM 722 C CA . ASN A 1 95 ? -18.759 -0.483 17.363 1.00 97.00 95 ASN A CA 1
ATOM 723 C C . ASN A 1 95 ? -18.651 -0.457 15.825 1.00 97.00 95 ASN A C 1
ATOM 725 O O . ASN A 1 95 ? -19.6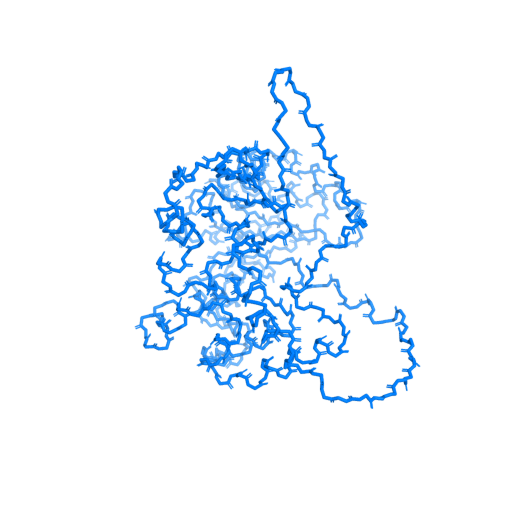24 -0.742 15.130 1.00 97.00 95 ASN A O 1
ATOM 729 N N . ILE A 1 96 ? -17.491 -0.078 15.285 1.00 98.50 96 ILE A N 1
ATOM 730 C CA . ILE A 1 96 ? -17.220 -0.033 13.843 1.00 98.50 96 ILE A CA 1
ATOM 731 C C . ILE A 1 96 ? -16.251 -1.155 13.449 1.00 98.50 96 ILE A C 1
ATOM 733 O O . ILE A 1 96 ? -15.451 -1.580 14.283 1.00 98.50 96 ILE A O 1
ATOM 737 N N . PRO A 1 97 ? -16.250 -1.609 12.183 1.00 98.75 97 PRO A N 1
ATOM 738 C CA . PRO A 1 97 ? -15.274 -2.577 11.702 1.00 98.75 97 PRO A CA 1
ATOM 739 C C . PRO A 1 97 ? -13.823 -2.144 11.952 1.00 98.75 97 PRO A C 1
ATOM 741 O O . PRO A 1 97 ? -13.398 -1.051 11.554 1.00 98.75 97 PRO A O 1
ATOM 744 N N . VAL A 1 98 ? -13.043 -3.044 12.555 1.00 98.81 98 VAL A N 1
ATOM 745 C CA . VAL A 1 98 ? -11.596 -2.883 12.744 1.00 98.81 98 VAL A CA 1
ATOM 746 C C . VAL A 1 98 ? -10.843 -3.769 11.756 1.00 98.81 98 VAL A C 1
ATOM 748 O O . VAL A 1 98 ? -11.181 -4.938 11.552 1.00 98.81 98 VAL A O 1
ATOM 751 N N . ILE A 1 99 ? -9.823 -3.196 11.114 1.00 98.88 99 ILE A N 1
ATOM 752 C CA . ILE A 1 99 ? -8.998 -3.856 10.099 1.00 98.88 99 ILE A CA 1
ATOM 753 C C . ILE A 1 99 ? -7.586 -4.056 10.658 1.00 98.88 99 ILE A C 1
ATOM 755 O O . ILE A 1 99 ? -6.830 -3.094 10.832 1.00 98.88 99 ILE A O 1
ATOM 759 N N . ALA A 1 100 ? -7.205 -5.306 10.909 1.00 98.62 100 ALA A N 1
ATOM 760 C CA . ALA A 1 100 ? -5.897 -5.643 11.456 1.00 98.62 100 ALA A CA 1
ATOM 761 C C . ALA A 1 100 ? -4.781 -5.436 10.420 1.00 98.62 100 ALA A C 1
ATOM 763 O O . ALA A 1 100 ? -4.896 -5.843 9.262 1.00 98.62 100 ALA A O 1
ATOM 764 N N . ASN A 1 101 ? -3.665 -4.826 10.825 1.00 98.56 101 ASN A N 1
ATOM 765 C CA . ASN A 1 101 ? -2.509 -4.600 9.961 1.00 98.56 101 ASN A CA 1
ATOM 766 C C . ASN A 1 101 ? -1.183 -4.830 10.699 1.00 98.56 101 ASN A C 1
ATOM 768 O O . ASN A 1 101 ? -1.044 -4.565 11.892 1.00 98.56 101 ASN A O 1
ATOM 772 N N . GLY A 1 102 ? -0.171 -5.258 9.940 1.00 96.00 102 GLY A N 1
ATOM 773 C CA . GLY A 1 102 ? 1.206 -5.400 10.416 1.00 96.00 102 GLY A CA 1
ATOM 774 C C . GLY A 1 102 ? 1.751 -6.831 10.416 1.00 96.00 102 GLY A C 1
ATOM 775 O O . GLY A 1 102 ? 2.977 -6.978 10.493 1.00 96.00 102 GLY A O 1
ATOM 776 N N . GLY A 1 103 ? 0.890 -7.834 10.223 1.00 93.69 103 GLY A N 1
ATOM 777 C CA . GLY A 1 103 ? 1.210 -9.269 10.261 1.00 93.69 103 GLY A CA 1
ATOM 778 C C . GLY A 1 103 ? 1.886 -9.854 9.015 1.00 93.69 103 GLY A C 1
ATOM 779 O O . GLY A 1 103 ? 2.033 -11.058 8.916 1.00 93.69 103 GLY A O 1
ATOM 780 N N . SER A 1 104 ? 2.348 -9.058 8.040 1.00 92.44 104 SER A N 1
ATOM 781 C CA . SER A 1 104 ? 2.918 -9.601 6.782 1.00 92.44 104 SER A CA 1
ATOM 782 C C . SER A 1 104 ? 4.150 -10.514 6.928 1.00 92.44 104 SER A C 1
ATOM 784 O O . SER A 1 104 ? 4.599 -11.044 5.923 1.00 92.44 104 SER A O 1
ATOM 786 N N . LYS A 1 105 ? 4.756 -10.626 8.117 1.00 88.31 105 LYS A N 1
ATOM 787 C CA . LYS A 1 105 ? 5.828 -11.602 8.388 1.00 88.31 105 LYS A CA 1
ATOM 788 C C . LYS A 1 105 ? 5.300 -12.939 8.922 1.00 88.31 105 LYS A C 1
ATOM 790 O O . LYS A 1 105 ? 6.037 -13.907 8.894 1.00 88.31 105 LYS A O 1
ATOM 795 N N . GLU A 1 106 ? 4.077 -12.949 9.438 1.00 89.38 106 GLU A N 1
ATOM 796 C CA . GLU A 1 106 ? 3.396 -14.104 10.035 1.00 89.38 106 GLU A CA 1
ATOM 797 C C . GLU A 1 106 ? 2.409 -14.741 9.042 1.00 89.38 106 GLU A C 1
ATOM 799 O O . GLU A 1 106 ? 1.859 -15.802 9.305 1.00 89.38 106 GLU A O 1
ATOM 804 N N . ILE A 1 107 ? 2.170 -14.078 7.905 1.00 95.06 107 ILE A N 1
ATOM 805 C CA . ILE A 1 107 ? 1.209 -14.484 6.880 1.00 95.06 107 ILE A CA 1
ATOM 806 C C . ILE A 1 107 ? 1.993 -14.901 5.640 1.00 95.06 107 ILE A C 1
ATOM 808 O O . ILE A 1 107 ? 2.465 -14.043 4.887 1.00 95.06 107 ILE A O 1
ATOM 812 N N . GLU A 1 108 ? 2.135 -16.211 5.446 1.00 95.00 108 GLU A N 1
ATOM 813 C CA . GLU A 1 108 ? 2.893 -16.798 4.333 1.00 95.00 108 GLU A CA 1
ATOM 814 C C . GLU A 1 108 ? 1.986 -17.393 3.251 1.00 95.00 108 GLU A C 1
ATOM 816 O O . GLU A 1 108 ? 2.386 -17.492 2.091 1.00 95.00 108 GLU A O 1
ATOM 821 N N . ARG A 1 109 ? 0.751 -17.752 3.614 1.00 96.19 109 ARG A N 1
ATOM 822 C CA . ARG A 1 109 ? -0.272 -18.314 2.720 1.00 96.19 109 ARG A CA 1
ATOM 823 C C . ARG A 1 109 ? -1.655 -17.733 3.018 1.00 96.19 109 ARG A C 1
ATOM 825 O O . ARG A 1 109 ? -1.849 -17.047 4.022 1.00 96.19 109 ARG A O 1
ATOM 832 N N . TYR A 1 110 ? -2.619 -18.024 2.150 1.00 97.12 110 TYR A N 1
ATOM 833 C CA . TYR A 1 110 ? -3.978 -17.491 2.243 1.00 97.12 110 TYR A CA 1
ATOM 834 C C . TYR A 1 110 ? -4.662 -17.815 3.579 1.00 97.12 110 TYR A C 1
ATOM 836 O O . TYR A 1 110 ? -5.276 -16.942 4.191 1.00 97.12 110 TYR A O 1
ATOM 844 N N . GLU A 1 111 ? -4.501 -19.038 4.089 1.00 97.31 111 GLU A N 1
ATOM 845 C CA . GLU A 1 111 ? -5.152 -19.486 5.326 1.00 97.31 111 GLU A CA 1
ATOM 846 C C . GLU A 1 111 ? -4.670 -18.707 6.559 1.00 97.31 111 GLU A C 1
ATOM 848 O O . GLU A 1 111 ? -5.413 -18.545 7.529 1.00 97.31 111 GLU A O 1
ATOM 853 N N . ASP A 1 112 ? -3.444 -18.175 6.529 1.00 97.69 112 ASP A N 1
ATOM 854 C CA . ASP A 1 112 ? -2.894 -17.395 7.640 1.00 97.69 112 ASP A CA 1
ATOM 855 C C . ASP A 1 112 ? -3.579 -16.028 7.778 1.00 97.69 112 ASP A C 1
ATOM 857 O O . ASP A 1 112 ? -3.595 -15.451 8.865 1.00 97.69 112 ASP A O 1
ATOM 861 N N . ILE A 1 113 ? -4.218 -15.526 6.713 1.00 97.75 113 ILE A N 1
ATOM 862 C CA . ILE A 1 113 ? -5.038 -14.309 6.772 1.00 97.75 113 ILE A CA 1
ATOM 863 C C . ILE A 1 113 ? -6.221 -14.527 7.724 1.00 97.75 113 ILE A C 1
ATOM 865 O O . ILE A 1 113 ? -6.509 -13.662 8.553 1.00 97.75 113 ILE A O 1
ATOM 869 N N . ALA A 1 114 ? -6.884 -15.686 7.637 1.00 96.94 114 ALA A N 1
ATOM 870 C CA . ALA A 1 114 ? -7.999 -16.032 8.514 1.00 96.94 114 ALA A CA 1
ATOM 871 C C . ALA A 1 114 ? -7.536 -16.208 9.967 1.00 96.94 114 ALA A C 1
ATOM 873 O O . ALA A 1 114 ? -8.150 -15.636 10.866 1.00 96.94 114 ALA A O 1
ATOM 874 N N . LYS A 1 115 ? -6.403 -16.890 10.188 1.00 97.56 115 LYS A N 1
ATOM 875 C CA . LYS A 1 115 ? -5.812 -17.046 11.528 1.00 97.56 115 LYS A CA 1
ATOM 876 C C . LYS A 1 115 ? -5.480 -15.699 12.166 1.00 97.56 115 LYS A C 1
ATOM 878 O O . LYS A 1 115 ? -5.865 -15.452 13.302 1.00 97.56 115 LYS A O 1
ATOM 883 N N . PHE A 1 116 ? -4.830 -14.798 11.427 1.00 97.88 116 PHE A N 1
ATOM 884 C CA . PHE A 1 116 ? -4.487 -13.464 11.928 1.00 97.88 116 PHE A CA 1
ATOM 885 C C . PHE A 1 116 ? -5.737 -12.620 12.221 1.00 97.88 116 PHE A C 1
ATOM 887 O O . PHE A 1 116 ? -5.774 -11.865 13.196 1.00 97.88 116 PHE A O 1
ATOM 894 N N . ARG A 1 117 ? -6.793 -12.761 11.406 1.00 98.19 117 ARG A N 1
ATOM 895 C CA . ARG A 1 117 ? -8.098 -12.132 11.657 1.00 98.19 117 ARG A CA 1
ATOM 896 C C . ARG A 1 117 ? -8.713 -12.623 12.968 1.00 98.19 117 ARG A C 1
ATOM 898 O O . ARG A 1 117 ? -9.144 -11.804 13.774 1.00 98.19 117 ARG A O 1
ATOM 905 N N . GLU A 1 118 ? -8.748 -13.938 13.172 1.00 97.88 118 GLU A N 1
ATOM 906 C CA . GLU A 1 118 ? -9.298 -14.577 14.374 1.00 97.88 118 GLU A CA 1
ATOM 907 C C . GLU A 1 118 ? -8.488 -14.217 15.619 1.00 97.88 118 GLU A C 1
ATOM 909 O O . GLU A 1 118 ? -9.051 -13.812 16.635 1.00 97.88 118 GLU A O 1
ATOM 914 N N . GLU A 1 119 ? -7.160 -14.264 15.523 1.00 97.19 119 GLU A N 1
ATOM 915 C CA . GLU A 1 119 ? -6.261 -13.872 16.601 1.00 97.19 119 GLU A CA 1
ATOM 916 C C . GLU A 1 119 ? -6.482 -12.409 17.001 1.00 97.19 119 GLU A C 1
ATOM 918 O O . GLU A 1 119 ? -6.582 -12.092 18.180 1.00 97.19 119 GLU A O 1
ATOM 923 N N . THR A 1 120 ? -6.620 -11.494 16.051 1.00 97.81 120 THR A N 1
ATOM 924 C CA . THR A 1 120 ? -6.852 -10.078 16.370 1.00 97.81 120 THR A CA 1
ATOM 925 C C . THR A 1 120 ? -8.316 -9.754 16.672 1.00 97.81 120 THR A C 1
ATOM 927 O O . THR A 1 120 ? -8.622 -8.615 17.015 1.00 97.81 120 THR A O 1
ATOM 930 N N . GLY A 1 121 ? -9.236 -10.716 16.546 1.00 97.81 121 GLY A N 1
ATOM 931 C CA . GLY A 1 121 ? -10.676 -10.497 16.713 1.00 97.81 121 GLY A CA 1
ATOM 932 C C . GLY A 1 121 ? -11.240 -9.409 15.792 1.00 97.81 121 GLY A C 1
ATOM 933 O O . GLY A 1 121 ? -12.228 -8.770 16.143 1.00 97.81 121 GLY A O 1
ATOM 934 N N . CYS A 1 122 ? -10.579 -9.133 14.666 1.00 98.38 122 CYS A N 1
ATOM 935 C CA . CYS A 1 122 ? -10.916 -8.042 13.752 1.00 98.38 122 CYS A CA 1
ATOM 936 C C . CYS A 1 122 ? -11.891 -8.487 12.663 1.00 98.38 122 CYS A C 1
ATOM 938 O O . CYS A 1 122 ? -11.974 -9.662 12.316 1.00 98.38 122 CYS A O 1
ATOM 940 N N . SER A 1 123 ? -12.595 -7.530 12.058 1.00 98.19 123 SER A N 1
ATOM 941 C CA . SER A 1 123 ? -13.520 -7.811 10.954 1.00 98.19 123 SER A CA 1
ATOM 942 C C . SER A 1 123 ? -12.776 -8.224 9.679 1.00 98.19 123 SER A C 1
ATOM 944 O O . SER A 1 123 ? -13.221 -9.116 8.957 1.00 98.19 123 SER A O 1
ATOM 946 N N . SER A 1 124 ? -11.624 -7.594 9.422 1.00 98.25 124 SER A N 1
ATOM 947 C CA . SER A 1 124 ? -10.833 -7.780 8.200 1.00 98.25 124 SER A CA 1
ATOM 948 C C . SER A 1 124 ? -9.332 -7.651 8.462 1.00 98.25 124 SER A C 1
ATOM 950 O O . SER A 1 124 ? -8.903 -7.170 9.511 1.00 98.25 124 SER A O 1
ATOM 952 N N . VAL A 1 125 ? -8.522 -8.036 7.474 1.00 98.44 125 VAL A N 1
ATOM 953 C CA . VAL A 1 125 ? -7.057 -7.921 7.503 1.00 98.44 125 VAL A CA 1
ATOM 954 C C . VAL A 1 125 ? -6.581 -7.093 6.315 1.00 98.44 125 VAL A C 1
ATOM 956 O O . VAL A 1 125 ? -7.036 -7.275 5.190 1.00 98.44 125 VAL A O 1
ATOM 959 N N . MET A 1 126 ? -5.629 -6.196 6.560 1.00 98.56 126 MET A N 1
ATOM 960 C CA . MET A 1 126 ? -4.937 -5.415 5.540 1.00 98.56 126 MET A CA 1
ATOM 961 C C . MET A 1 126 ? -3.487 -5.887 5.433 1.00 98.56 126 MET A C 1
ATOM 963 O O . MET A 1 126 ? -2.702 -5.752 6.378 1.00 98.56 126 MET A O 1
ATOM 967 N N . LEU A 1 127 ? -3.104 -6.382 4.257 1.00 97.19 127 LEU A N 1
ATOM 968 C CA . LEU A 1 127 ? -1.737 -6.793 3.936 1.00 97.19 127 LEU A CA 1
ATOM 969 C C . LEU A 1 127 ? -1.017 -5.731 3.104 1.00 97.19 127 LEU A C 1
ATOM 971 O O . LEU A 1 127 ? -1.605 -5.128 2.217 1.00 97.19 127 LEU A O 1
ATOM 975 N N . ALA A 1 128 ? 0.274 -5.529 3.384 1.00 95.38 128 ALA A N 1
ATOM 976 C CA . ALA A 1 128 ? 1.128 -4.630 2.605 1.00 95.38 128 ALA A CA 1
ATOM 977 C C . ALA A 1 128 ? 2.330 -5.381 2.018 1.00 95.38 128 ALA A C 1
ATOM 979 O O . ALA A 1 128 ? 2.361 -5.664 0.829 1.00 95.38 128 ALA A O 1
ATOM 980 N N . ARG A 1 129 ? 3.303 -5.773 2.852 1.00 95.31 129 ARG A N 1
ATOM 981 C CA . ARG A 1 129 ? 4.556 -6.388 2.371 1.00 95.31 129 ARG A CA 1
ATOM 982 C C . ARG A 1 129 ? 4.344 -7.745 1.702 1.00 95.31 129 ARG A C 1
ATOM 984 O O . ARG A 1 129 ? 4.912 -7.970 0.648 1.00 95.31 129 ARG A O 1
ATOM 991 N N . ALA A 1 130 ? 3.510 -8.608 2.283 1.00 95.50 130 ALA A N 1
ATOM 992 C CA . ALA A 1 130 ? 3.221 -9.922 1.703 1.00 95.50 130 ALA A CA 1
ATOM 993 C C . ALA A 1 130 ? 2.631 -9.783 0.288 1.00 95.50 130 ALA A C 1
ATOM 995 O O . ALA A 1 130 ? 3.135 -10.391 -0.650 1.00 95.50 130 ALA A O 1
ATOM 996 N N . ALA A 1 131 ? 1.660 -8.878 0.121 1.00 96.69 131 ALA A N 1
ATOM 997 C CA . ALA A 1 131 ? 1.065 -8.559 -1.176 1.00 96.69 131 ALA A CA 1
ATOM 998 C C . ALA A 1 131 ? 2.051 -7.884 -2.146 1.00 96.69 131 ALA A C 1
ATOM 1000 O O . ALA A 1 131 ? 2.004 -8.140 -3.343 1.00 96.69 131 ALA A O 1
ATOM 1001 N N . GLN A 1 132 ? 2.960 -7.044 -1.641 1.00 96.06 132 GLN A N 1
ATOM 1002 C CA . GLN A 1 132 ? 4.012 -6.421 -2.449 1.00 96.06 132 GLN A CA 1
ATOM 1003 C C . GLN A 1 132 ? 5.016 -7.450 -2.987 1.00 96.06 132 GLN A C 1
ATOM 1005 O O . GLN A 1 132 ? 5.517 -7.288 -4.095 1.00 96.06 132 GLN A O 1
ATOM 1010 N N . TRP A 1 133 ? 5.333 -8.487 -2.206 1.00 95.00 133 TRP A N 1
ATOM 1011 C CA . TRP A 1 133 ? 6.236 -9.557 -2.632 1.00 95.00 133 TRP A CA 1
ATOM 1012 C C . TRP A 1 133 ? 5.567 -10.488 -3.634 1.00 95.00 133 TRP A C 1
ATOM 1014 O O . TRP A 1 133 ? 6.172 -10.836 -4.642 1.00 95.00 133 TRP A O 1
ATOM 1024 N N . ASN A 1 134 ? 4.326 -10.883 -3.355 1.00 97.25 134 ASN A N 1
ATOM 1025 C CA . ASN A 1 134 ? 3.515 -11.665 -4.270 1.00 97.25 134 ASN A CA 1
ATOM 1026 C C . ASN A 1 134 ? 2.029 -11.380 -4.007 1.00 97.25 134 ASN A C 1
ATOM 1028 O O . ASN A 1 134 ? 1.466 -11.807 -2.997 1.00 97.25 134 ASN A O 1
ATOM 1032 N N . CYS A 1 135 ? 1.375 -10.666 -4.926 1.00 96.88 135 CYS A N 1
ATOM 1033 C CA . CYS A 1 135 ? -0.027 -10.277 -4.768 1.00 96.88 135 CYS A CA 1
ATOM 1034 C C . CYS A 1 135 ? -0.988 -11.473 -4.814 1.00 96.88 135 CYS A C 1
ATOM 1036 O O . CYS A 1 135 ? -2.108 -11.371 -4.318 1.00 96.88 135 CYS A O 1
ATOM 1038 N N . SER A 1 136 ? -0.541 -12.632 -5.312 1.00 97.81 136 SER A N 1
ATOM 1039 C CA . SER A 1 136 ? -1.325 -13.869 -5.276 1.00 97.81 136 SER A CA 1
ATOM 1040 C C . SER A 1 136 ? -1.530 -14.435 -3.864 1.00 97.81 136 SER A C 1
ATOM 1042 O O . SER A 1 136 ? -2.261 -15.407 -3.717 1.00 97.81 136 SER A O 1
ATOM 1044 N N . ILE A 1 137 ? -0.981 -13.805 -2.813 1.00 97.56 137 ILE A N 1
ATOM 1045 C CA . ILE A 1 137 ? -1.281 -14.126 -1.404 1.00 97.56 137 ILE A CA 1
ATOM 1046 C C . ILE A 1 137 ? -2.783 -14.089 -1.080 1.00 97.56 137 ILE A C 1
ATOM 1048 O O . ILE A 1 137 ? -3.231 -14.726 -0.132 1.00 97.56 137 ILE A O 1
ATOM 1052 N N . PHE A 1 138 ? -3.569 -13.359 -1.874 1.00 97.81 138 PHE A N 1
ATOM 1053 C CA . PHE A 1 138 ? -5.022 -13.276 -1.733 1.00 97.81 138 PHE A CA 1
ATOM 1054 C C . PHE A 1 138 ? -5.787 -14.415 -2.423 1.00 97.81 138 PHE A C 1
ATOM 1056 O O . PHE A 1 138 ? -7.014 -14.429 -2.357 1.00 97.81 138 PHE A O 1
ATOM 1063 N N . ARG A 1 139 ? -5.103 -15.355 -3.087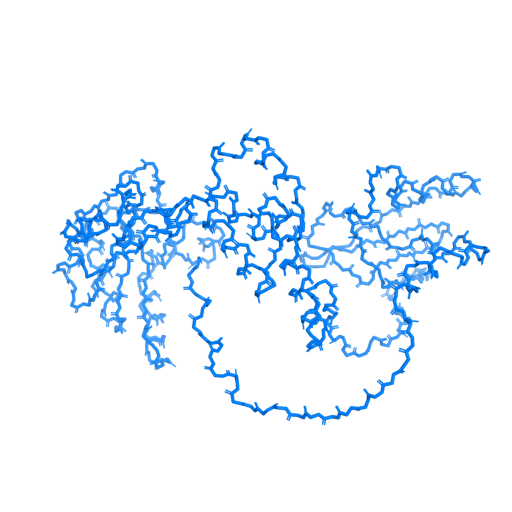 1.00 97.50 139 ARG A N 1
ATOM 1064 C CA . ARG A 1 139 ? -5.747 -16.488 -3.759 1.00 97.50 139 ARG A CA 1
ATOM 1065 C C . ARG A 1 139 ? -5.989 -17.646 -2.788 1.00 97.50 139 ARG A C 1
ATOM 1067 O O . ARG A 1 139 ? -5.014 -18.133 -2.213 1.00 97.50 139 ARG A O 1
ATOM 1074 N N . PRO A 1 140 ? -7.228 -18.151 -2.668 1.00 96.38 140 PRO A N 1
ATOM 1075 C CA . PRO A 1 140 ? -7.508 -19.323 -1.844 1.00 96.38 140 PRO A CA 1
ATOM 1076 C C . PRO A 1 140 ? -6.877 -20.609 -2.395 1.00 96.38 140 PRO A C 1
ATOM 1078 O O . PRO A 1 140 ? -6.630 -21.532 -1.632 1.00 96.38 140 PRO A O 1
ATOM 1081 N N . GLU A 1 141 ? -6.552 -20.676 -3.691 1.00 96.94 141 GLU A N 1
ATOM 1082 C CA . GLU A 1 141 ? -5.877 -21.838 -4.292 1.00 96.94 141 GLU A CA 1
ATOM 1083 C C . GLU A 1 141 ? -4.356 -21.849 -4.056 1.00 96.94 141 GLU A C 1
ATOM 1085 O O . GLU A 1 141 ? -3.664 -22.761 -4.509 1.00 96.94 141 GLU A O 1
ATOM 1090 N N . GLY A 1 142 ? -3.819 -20.828 -3.382 1.00 96.00 142 GLY A N 1
ATOM 1091 C CA . GLY A 1 142 ? -2.400 -20.694 -3.073 1.00 96.00 142 GLY A CA 1
ATOM 1092 C C . GLY A 1 142 ? -1.637 -19.730 -3.984 1.00 96.00 142 GLY A C 1
ATOM 1093 O O . GLY A 1 142 ? -2.169 -19.123 -4.920 1.00 96.00 142 GLY A O 1
ATOM 1094 N N . LEU A 1 143 ? -0.348 -19.570 -3.681 1.00 97.25 143 LEU A N 1
ATOM 1095 C CA . LEU A 1 143 ? 0.530 -18.637 -4.383 1.00 97.25 143 LEU A CA 1
ATOM 1096 C C . LEU A 1 143 ? 0.777 -19.077 -5.829 1.00 97.25 143 LEU A C 1
ATOM 1098 O O . LEU A 1 143 ? 1.051 -20.243 -6.105 1.00 97.25 143 LEU A O 1
ATOM 1102 N N . LEU A 1 144 ? 0.728 -18.113 -6.744 1.00 97.69 144 LEU A N 1
ATOM 1103 C CA . LEU A 1 144 ? 1.201 -18.290 -8.112 1.00 97.69 144 LEU A CA 1
ATOM 1104 C C . LEU A 1 144 ? 2.732 -18.218 -8.166 1.00 97.69 144 LEU A C 1
ATOM 1106 O O . LEU A 1 144 ? 3.341 -17.497 -7.357 1.00 97.69 144 LEU A O 1
ATOM 1110 N N . PRO A 1 145 ? 3.354 -18.895 -9.150 1.00 97.88 145 PRO A N 1
ATOM 1111 C CA . PRO A 1 145 ? 4.746 -18.663 -9.501 1.00 97.88 145 PRO A CA 1
ATOM 1112 C C . PRO A 1 145 ? 5.020 -17.170 -9.697 1.00 97.88 145 PRO A C 1
ATOM 1114 O O . PRO A 1 145 ? 4.234 -16.440 -10.301 1.00 97.88 145 PRO A O 1
ATOM 1117 N N . LEU A 1 146 ? 6.156 -16.705 -9.175 1.00 96.94 146 LEU A N 1
ATOM 1118 C CA . LEU A 1 146 ? 6.484 -15.280 -9.187 1.00 96.94 146 LEU A CA 1
ATOM 1119 C C . LEU A 1 146 ? 6.604 -14.721 -10.612 1.00 96.94 146 LEU A C 1
ATOM 1121 O O . LEU A 1 146 ? 6.256 -13.568 -10.845 1.00 96.94 146 LEU A O 1
ATOM 1125 N N . ASP A 1 147 ? 7.072 -15.535 -11.557 1.00 97.00 147 ASP A N 1
ATOM 1126 C CA . ASP A 1 147 ? 7.188 -15.127 -12.957 1.00 97.00 147 ASP A CA 1
ATOM 1127 C C . ASP A 1 147 ? 5.835 -14.837 -13.601 1.00 97.00 147 ASP A C 1
ATOM 1129 O O . ASP A 1 147 ? 5.719 -13.845 -14.318 1.00 97.00 147 ASP A O 1
ATOM 1133 N N . ASP A 1 148 ? 4.804 -15.614 -13.272 1.00 98.00 148 ASP A N 1
ATOM 1134 C CA . ASP A 1 148 ? 3.446 -15.385 -13.768 1.00 98.00 148 ASP A CA 1
ATOM 1135 C C . ASP A 1 148 ? 2.880 -14.080 -13.194 1.00 98.00 148 ASP A C 1
ATOM 1137 O O . ASP A 1 148 ? 2.252 -13.289 -13.898 1.00 98.00 148 ASP A O 1
ATOM 1141 N N . VAL A 1 149 ? 3.162 -13.815 -11.914 1.00 98.25 149 VAL A N 1
ATOM 1142 C CA . VAL A 1 149 ? 2.744 -12.588 -11.220 1.00 98.25 149 VAL A CA 1
ATOM 1143 C C . VAL A 1 149 ? 3.430 -11.359 -11.820 1.00 98.25 149 VAL A C 1
ATOM 1145 O O . VAL A 1 149 ? 2.768 -10.351 -12.068 1.00 98.25 149 VAL A O 1
ATOM 1148 N N . ILE A 1 150 ? 4.741 -11.430 -12.078 1.00 98.31 150 ILE A N 1
ATOM 1149 C CA . ILE A 1 150 ? 5.495 -10.329 -12.693 1.00 98.31 150 ILE A CA 1
ATOM 1150 C C . ILE A 1 150 ? 5.034 -10.102 -14.134 1.00 98.31 150 ILE A C 1
ATOM 1152 O O . ILE A 1 150 ? 4.827 -8.952 -14.518 1.00 98.31 150 ILE A O 1
ATOM 1156 N N . ALA A 1 151 ? 4.836 -11.163 -14.920 1.00 98.19 151 ALA A N 1
ATOM 1157 C CA . ALA A 1 151 ? 4.344 -11.051 -16.290 1.00 98.19 151 ALA A CA 1
ATOM 1158 C C . ALA A 1 151 ? 2.966 -10.371 -16.334 1.00 98.19 151 ALA A C 1
ATOM 1160 O O . ALA A 1 151 ? 2.790 -9.386 -17.051 1.00 98.19 151 ALA A O 1
ATOM 1161 N N . ALA A 1 152 ? 2.022 -10.813 -15.495 1.00 98.19 152 ALA A N 1
ATOM 1162 C CA . ALA A 1 152 ? 0.704 -10.190 -15.384 1.00 98.19 152 ALA A CA 1
ATOM 1163 C C . ALA A 1 152 ? 0.786 -8.723 -14.923 1.00 98.19 152 ALA A C 1
ATOM 1165 O O . ALA A 1 152 ? 0.107 -7.856 -15.474 1.00 98.19 152 ALA A O 1
ATOM 1166 N N . TYR A 1 153 ? 1.653 -8.414 -13.951 1.00 98.38 153 TYR A N 1
ATOM 1167 C CA . TYR A 1 153 ? 1.896 -7.036 -13.518 1.00 98.38 153 TYR A CA 1
ATOM 1168 C C . TYR A 1 153 ? 2.441 -6.161 -14.655 1.00 98.38 153 TYR A C 1
ATOM 1170 O O . TYR A 1 153 ? 2.001 -5.024 -14.814 1.00 98.38 153 TYR A O 1
ATOM 1178 N N . LEU A 1 154 ? 3.383 -6.671 -15.455 1.00 97.81 154 LEU A N 1
ATOM 1179 C CA . LEU A 1 154 ? 3.941 -5.947 -16.597 1.00 97.81 154 LEU A CA 1
ATOM 1180 C C . LEU A 1 154 ? 2.894 -5.710 -17.689 1.00 97.81 154 LEU A C 1
ATOM 1182 O O . LEU A 1 154 ? 2.879 -4.619 -18.251 1.00 97.81 154 LEU A O 1
ATOM 1186 N N . CYS A 1 155 ? 1.983 -6.657 -17.936 1.00 97.56 155 CYS A N 1
ATOM 1187 C CA . CYS A 1 155 ? 0.831 -6.427 -18.812 1.00 97.56 155 CYS A CA 1
ATOM 1188 C C . CYS A 1 155 ? -0.012 -5.245 -18.322 1.00 97.56 155 CYS A C 1
ATOM 1190 O O . CYS A 1 155 ? -0.224 -4.312 -19.087 1.00 97.56 155 CYS A O 1
ATOM 1192 N N . TYR A 1 156 ? -0.378 -5.200 -17.035 1.00 97.31 156 TYR A N 1
ATOM 1193 C CA . TYR A 1 156 ? -1.089 -4.042 -16.480 1.00 97.31 156 TYR A CA 1
ATOM 1194 C C . TYR A 1 156 ? -0.274 -2.749 -16.550 1.00 97.31 156 TYR A C 1
ATOM 1196 O O . TYR A 1 156 ? -0.816 -1.681 -16.822 1.00 97.31 156 TYR A O 1
ATOM 1204 N N . ALA A 1 157 ? 1.036 -2.822 -16.318 1.00 95.56 157 ALA A N 1
ATOM 1205 C CA . ALA A 1 157 ? 1.905 -1.664 -16.446 1.00 95.56 157 ALA A CA 1
ATOM 1206 C C . ALA A 1 157 ? 1.930 -1.121 -17.882 1.00 95.56 157 ALA A C 1
ATOM 1208 O O . ALA A 1 157 ? 2.039 0.086 -18.056 1.00 95.56 157 ALA A O 1
ATOM 1209 N N . VAL A 1 158 ? 1.814 -1.982 -18.893 1.00 93.50 158 VAL A N 1
ATOM 1210 C CA . VAL A 1 158 ? 1.672 -1.580 -20.297 1.00 93.50 158 VAL A CA 1
ATOM 1211 C C . VAL A 1 158 ? 0.268 -1.037 -20.568 1.00 93.50 158 VAL A C 1
ATOM 1213 O O . VAL A 1 158 ? 0.144 0.054 -21.111 1.00 93.50 158 VAL A O 1
ATOM 1216 N N . ASP A 1 159 ? -0.779 -1.748 -20.149 1.00 91.50 159 ASP A N 1
ATOM 1217 C CA . ASP A 1 159 ? -2.182 -1.400 -20.422 1.00 91.50 159 ASP A CA 1
ATOM 1218 C C . ASP A 1 159 ? -2.607 -0.057 -19.821 1.00 91.50 159 ASP A C 1
ATOM 1220 O O . ASP A 1 159 ? -3.508 0.601 -20.338 1.00 91.50 159 ASP A O 1
ATOM 1224 N N . TYR A 1 160 ? -1.952 0.359 -18.738 1.00 89.44 160 TYR A N 1
ATOM 1225 C CA . TYR A 1 160 ? -2.200 1.636 -18.070 1.00 89.44 160 TYR A CA 1
ATOM 1226 C C . TYR A 1 160 ? -1.063 2.646 -18.249 1.00 89.44 160 TYR A C 1
ATOM 1228 O O . TYR A 1 160 ? -0.997 3.62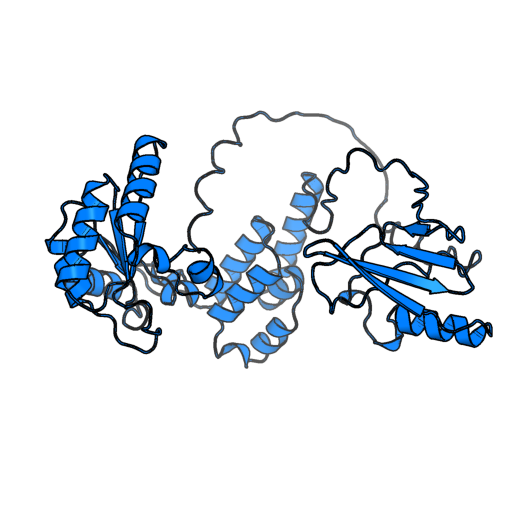5 -17.499 1.00 89.44 160 TYR A O 1
ATOM 1236 N N . ASP A 1 161 ? -0.157 2.393 -19.200 1.00 85.50 161 ASP A N 1
ATOM 1237 C CA . ASP A 1 161 ? 1.007 3.234 -19.489 1.00 85.50 161 ASP A CA 1
ATOM 1238 C C . ASP A 1 161 ? 1.714 3.684 -18.197 1.00 85.50 161 ASP A C 1
ATOM 1240 O O . ASP A 1 161 ? 1.870 4.868 -17.907 1.00 85.50 161 ASP A O 1
ATOM 1244 N N . ASN A 1 162 ? 2.026 2.745 -17.305 1.00 89.56 162 ASN A N 1
ATOM 1245 C CA . ASN A 1 162 ? 2.606 3.041 -16.000 1.00 89.56 162 ASN A CA 1
ATOM 1246 C C . ASN A 1 162 ? 4.059 3.506 -16.151 1.00 89.56 162 ASN A C 1
ATOM 1248 O O . ASN A 1 162 ? 4.839 2.941 -16.916 1.00 89.56 162 ASN A O 1
ATOM 1252 N N . ALA A 1 163 ? 4.469 4.492 -15.351 1.00 88.06 163 ALA A N 1
ATOM 1253 C CA . ALA A 1 163 ? 5.816 5.045 -15.442 1.00 88.06 163 ALA A CA 1
ATOM 1254 C C . ALA A 1 163 ? 6.887 3.940 -15.278 1.00 88.06 163 ALA A C 1
ATOM 1256 O O . ALA A 1 163 ? 6.858 3.229 -14.265 1.00 88.06 163 ALA A O 1
ATOM 1257 N N . PRO A 1 164 ? 7.876 3.822 -16.190 1.00 89.31 164 PRO A N 1
ATOM 1258 C CA . PRO A 1 164 ? 8.884 2.763 -16.127 1.00 89.31 164 PRO A CA 1
ATOM 1259 C C . PRO A 1 164 ? 9.619 2.695 -14.783 1.00 89.31 164 PRO A C 1
ATOM 1261 O O . PRO A 1 164 ? 9.836 1.610 -14.254 1.00 89.31 164 PRO A O 1
ATOM 1264 N N . ALA A 1 165 ? 9.932 3.842 -14.173 1.00 92.56 165 ALA A N 1
ATOM 1265 C CA . ALA A 1 165 ? 10.575 3.893 -12.859 1.00 92.56 165 ALA A CA 1
ATOM 1266 C C . ALA A 1 165 ? 9.713 3.263 -11.746 1.00 92.56 165 ALA A C 1
ATOM 1268 O O . ALA A 1 165 ? 10.237 2.555 -10.885 1.00 92.56 165 ALA A O 1
ATOM 1269 N N . ASN A 1 166 ? 8.394 3.482 -11.781 1.00 94.81 166 ASN A N 1
ATOM 1270 C CA . ASN A 1 166 ? 7.459 2.895 -10.822 1.00 94.81 166 ASN A CA 1
ATOM 1271 C C . ASN A 1 166 ? 7.311 1.385 -11.056 1.00 94.81 166 ASN A C 1
ATOM 1273 O O . ASN A 1 166 ? 7.449 0.592 -10.127 1.00 94.81 166 ASN A O 1
ATOM 1277 N N . SER A 1 167 ? 7.118 0.975 -12.314 1.00 96.00 167 SER A N 1
ATOM 1278 C CA . SER A 1 167 ? 7.068 -0.439 -12.703 1.00 96.00 167 SER A CA 1
ATOM 1279 C C . SER A 1 167 ? 8.318 -1.195 -12.270 1.00 96.00 167 SER A C 1
ATOM 1281 O O . SER A 1 167 ? 8.215 -2.262 -11.662 1.00 96.00 167 SER A O 1
ATOM 1283 N N . LYS A 1 168 ? 9.490 -0.593 -12.492 1.00 96.88 168 LYS A N 1
ATOM 1284 C CA . LYS A 1 168 ? 10.773 -1.140 -12.070 1.00 96.88 168 LYS A CA 1
ATOM 1285 C C . LYS A 1 168 ? 10.835 -1.328 -10.560 1.00 96.88 168 LYS A C 1
ATOM 1287 O O . LYS A 1 168 ? 11.127 -2.430 -10.104 1.00 96.88 168 LYS A O 1
ATOM 1292 N N . TYR A 1 169 ? 10.485 -0.299 -9.788 1.00 96.94 169 TYR A N 1
ATOM 1293 C CA . TYR A 1 169 ? 10.460 -0.375 -8.327 1.00 96.94 169 TYR A CA 1
ATOM 1294 C C . TYR A 1 169 ? 9.568 -1.516 -7.815 1.00 96.94 169 TYR A C 1
ATOM 1296 O O . TYR A 1 169 ? 9.982 -2.283 -6.945 1.00 96.94 169 TYR A O 1
ATOM 1304 N N . CYS A 1 170 ? 8.359 -1.674 -8.356 1.00 97.69 170 CYS A N 1
ATOM 1305 C CA . CYS A 1 170 ? 7.448 -2.745 -7.950 1.00 97.69 170 CYS A CA 1
ATOM 1306 C C . CYS A 1 170 ? 8.037 -4.137 -8.215 1.00 97.69 170 CYS A C 1
ATOM 1308 O O . CYS A 1 170 ? 8.104 -4.949 -7.293 1.00 97.69 170 CYS A O 1
ATOM 1310 N N . VAL A 1 171 ? 8.546 -4.388 -9.424 1.00 97.69 171 VAL A N 1
ATOM 1311 C CA . VAL A 1 171 ? 9.139 -5.688 -9.776 1.00 97.69 171 VAL A CA 1
ATOM 1312 C C . VAL A 1 171 ? 10.427 -5.955 -8.985 1.00 97.69 171 VAL A C 1
ATOM 1314 O O . VAL A 1 171 ? 10.655 -7.087 -8.570 1.00 97.69 171 VAL A O 1
ATOM 1317 N N . GLN A 1 172 ? 11.239 -4.940 -8.662 1.00 97.31 172 GLN A N 1
ATOM 1318 C CA . GLN A 1 172 ? 12.390 -5.123 -7.760 1.00 97.31 172 GLN A CA 1
ATOM 1319 C C . GLN A 1 172 ? 11.962 -5.622 -6.371 1.00 97.31 172 GLN A C 1
ATOM 1321 O O . GLN A 1 172 ? 12.599 -6.516 -5.810 1.00 97.31 172 GLN A O 1
ATOM 1326 N N . ASN A 1 173 ? 10.865 -5.084 -5.824 1.00 96.75 173 ASN A N 1
ATOM 1327 C CA . ASN A 1 173 ? 10.333 -5.540 -4.538 1.00 96.75 173 ASN A CA 1
ATOM 1328 C C . ASN A 1 173 ? 9.755 -6.963 -4.602 1.00 96.75 173 ASN A C 1
ATOM 1330 O O . ASN A 1 173 ? 9.795 -7.660 -3.589 1.00 96.75 173 ASN A O 1
ATOM 1334 N N . MET A 1 174 ? 9.252 -7.393 -5.763 1.00 97.50 174 MET A N 1
ATOM 1335 C CA . MET A 1 174 ? 8.836 -8.780 -6.006 1.00 97.50 174 MET A CA 1
ATOM 1336 C C . MET A 1 174 ? 10.052 -9.716 -6.078 1.00 97.50 174 MET A C 1
ATOM 1338 O O . MET A 1 174 ? 10.086 -10.740 -5.400 1.00 97.50 174 MET A O 1
ATOM 1342 N N . LEU A 1 175 ? 11.086 -9.340 -6.842 1.00 96.69 175 LEU A N 1
ATOM 1343 C CA . LEU A 1 175 ? 12.288 -10.155 -7.047 1.00 96.69 175 LEU A CA 1
ATOM 1344 C C . LEU A 1 175 ? 13.094 -10.365 -5.758 1.00 96.69 175 LEU A C 1
ATOM 1346 O O . LEU A 1 175 ? 13.582 -11.468 -5.523 1.00 96.69 175 LEU A O 1
ATOM 1350 N N . ARG A 1 176 ? 13.240 -9.338 -4.908 1.00 94.56 176 ARG A N 1
ATOM 1351 C CA . ARG A 1 176 ? 14.052 -9.397 -3.673 1.00 94.56 176 ARG A CA 1
ATOM 1352 C C . ARG A 1 176 ? 15.455 -9.965 -3.951 1.00 94.56 176 ARG A C 1
ATOM 1354 O O . ARG A 1 176 ? 16.209 -9.346 -4.694 1.00 94.56 176 ARG A O 1
ATOM 1361 N N . GLU A 1 177 ? 15.795 -11.125 -3.395 1.00 93.88 177 GLU A N 1
ATOM 1362 C CA . GLU A 1 177 ? 17.075 -11.827 -3.578 1.00 93.88 177 GLU A CA 1
ATOM 1363 C C . GLU A 1 177 ? 17.292 -12.310 -5.023 1.00 93.88 177 GLU A C 1
ATOM 1365 O O . GLU A 1 177 ? 18.428 -12.424 -5.478 1.00 93.88 177 GLU A O 1
ATOM 1370 N N . LEU A 1 178 ? 16.218 -12.505 -5.800 1.00 94.94 178 LEU A N 1
ATOM 1371 C CA . LEU A 1 178 ? 16.300 -12.917 -7.205 1.00 94.94 178 LEU A CA 1
ATOM 1372 C C . LEU A 1 178 ? 16.881 -11.830 -8.121 1.00 94.94 178 LEU A C 1
ATOM 1374 O O . LEU A 1 178 ? 17.164 -12.105 -9.288 1.00 94.94 178 LEU A O 1
ATOM 1378 N N . GLN A 1 179 ? 17.102 -10.615 -7.611 1.00 95.38 179 GLN A N 1
ATOM 1379 C CA . GLN A 1 179 ? 17.843 -9.570 -8.321 1.00 95.38 179 GLN A CA 1
ATOM 1380 C C . GLN A 1 179 ? 19.288 -9.994 -8.640 1.00 95.38 179 GLN A C 1
ATOM 1382 O O . GLN A 1 179 ? 19.831 -9.549 -9.646 1.00 95.38 179 GLN A O 1
ATOM 1387 N N . GLU A 1 180 ? 19.877 -10.908 -7.861 1.00 95.38 180 GLU A N 1
ATOM 1388 C CA . GLU A 1 180 ? 21.238 -11.412 -8.099 1.00 95.38 180 GLU A CA 1
ATOM 1389 C C . GLU A 1 180 ? 21.332 -12.451 -9.226 1.00 95.38 180 GLU A C 1
ATOM 1391 O O . GLU A 1 180 ? 22.426 -12.766 -9.706 1.00 95.38 180 GLU A O 1
ATOM 1396 N N . THR A 1 181 ? 20.192 -12.971 -9.687 1.00 96.50 181 THR A N 1
ATOM 1397 C CA . THR A 1 181 ? 20.147 -13.905 -10.818 1.00 96.50 181 THR A CA 1
ATOM 1398 C C . THR A 1 181 ? 20.562 -13.214 -12.125 1.00 96.50 181 THR A C 1
ATOM 1400 O O . THR A 1 181 ? 20.427 -11.994 -12.248 1.00 96.50 181 THR A O 1
ATOM 1403 N N . PRO A 1 182 ? 21.000 -13.957 -13.162 1.00 96.69 182 PRO A N 1
ATOM 1404 C CA . PRO A 1 182 ? 21.340 -13.360 -14.456 1.00 96.69 182 PRO A CA 1
ATOM 1405 C C . PRO A 1 182 ? 20.201 -12.530 -15.072 1.00 96.69 182 PRO A C 1
ATOM 1407 O O . PRO A 1 182 ? 20.447 -11.462 -15.630 1.00 96.69 182 PRO A O 1
ATOM 1410 N N . ARG A 1 183 ? 18.945 -12.984 -14.939 1.00 95.31 183 ARG A N 1
ATOM 1411 C CA . ARG A 1 183 ? 17.764 -12.221 -15.380 1.00 95.31 183 ARG A CA 1
ATOM 1412 C C . ARG A 1 183 ? 17.524 -10.997 -14.494 1.00 95.31 183 ARG A C 1
ATOM 1414 O O . ARG A 1 183 ? 17.235 -9.930 -15.024 1.00 95.31 183 ARG A O 1
ATOM 1421 N N . GLY A 1 184 ? 17.683 -11.134 -13.177 1.00 95.31 184 GLY A N 1
ATOM 1422 C CA . GLY A 1 184 ? 17.582 -10.029 -12.222 1.00 95.31 184 GLY A CA 1
ATOM 1423 C C . GLY A 1 184 ? 18.565 -8.897 -12.527 1.00 95.31 184 GLY A C 1
ATOM 1424 O O . GLY A 1 184 ? 18.158 -7.743 -12.607 1.00 95.31 184 GLY A O 1
ATOM 1425 N N . LYS A 1 185 ? 19.828 -9.220 -12.822 1.00 95.12 185 LYS A N 1
ATOM 1426 C CA . LYS A 1 185 ? 20.848 -8.230 -13.207 1.00 95.12 185 LYS A CA 1
ATOM 1427 C C . LYS A 1 185 ? 20.494 -7.505 -14.507 1.00 95.12 185 LYS A C 1
ATOM 1429 O O . LYS A 1 185 ? 20.497 -6.278 -14.530 1.00 95.12 185 LYS A O 1
ATOM 1434 N N . LYS A 1 186 ? 20.056 -8.237 -15.540 1.00 95.38 186 LYS A N 1
ATOM 1435 C CA . LYS A 1 186 ? 19.528 -7.628 -16.779 1.00 95.38 186 LYS A CA 1
ATOM 1436 C C . LYS A 1 186 ? 18.315 -6.728 -16.517 1.00 95.38 186 LYS A C 1
ATOM 1438 O O . LYS A 1 186 ? 18.167 -5.679 -17.136 1.00 95.38 186 LYS A O 1
ATOM 1443 N N . PHE A 1 187 ? 17.450 -7.108 -15.578 1.00 96.19 187 PHE A N 1
ATOM 1444 C CA . PHE A 1 187 ? 16.309 -6.286 -15.179 1.00 96.19 187 PHE A CA 1
ATOM 1445 C C . PHE A 1 187 ? 16.736 -4.974 -14.504 1.00 96.19 187 PHE A C 1
ATOM 1447 O O . PHE A 1 187 ? 16.146 -3.924 -14.761 1.00 96.19 187 PHE A O 1
ATOM 1454 N N . LEU A 1 188 ? 17.790 -4.995 -13.685 1.00 93.00 188 LEU A N 1
ATOM 1455 C CA . LEU A 1 188 ? 18.346 -3.783 -13.075 1.00 93.00 188 LEU A CA 1
ATOM 1456 C C . LEU A 1 188 ? 18.907 -2.799 -14.109 1.00 93.00 188 LEU A C 1
ATOM 1458 O O . LEU A 1 188 ? 18.895 -1.592 -13.864 1.00 93.00 188 LEU A O 1
ATOM 1462 N N . GLU A 1 189 ? 19.335 -3.277 -15.272 1.00 93.25 189 GLU A N 1
ATOM 1463 C CA . GLU A 1 189 ? 19.821 -2.439 -16.372 1.00 93.25 189 GLU A CA 1
ATOM 1464 C C . GLU A 1 189 ? 18.674 -1.810 -17.183 1.00 93.25 189 GLU A C 1
ATOM 1466 O O . GLU A 1 189 ? 18.828 -0.703 -17.705 1.00 93.25 189 GLU A O 1
ATOM 1471 N N . ALA A 1 190 ? 17.499 -2.450 -17.226 1.00 91.56 190 ALA A N 1
ATOM 1472 C CA . ALA A 1 190 ? 16.343 -1.994 -17.998 1.00 91.56 190 ALA A CA 1
ATOM 1473 C C . ALA A 1 190 ? 15.839 -0.606 -17.556 1.00 91.56 190 ALA A C 1
ATOM 1475 O O . ALA A 1 190 ? 15.689 -0.324 -16.365 1.00 91.56 190 ALA A O 1
ATOM 1476 N N . GLN A 1 191 ? 15.545 0.264 -18.522 1.00 87.56 191 GLN A N 1
ATOM 1477 C CA . GLN A 1 191 ? 15.065 1.637 -18.311 1.00 87.56 191 GLN A CA 1
ATOM 1478 C C . GLN A 1 191 ? 13.665 1.875 -18.883 1.00 87.56 191 GLN A C 1
ATOM 1480 O O . GLN A 1 191 ? 12.971 2.789 -18.444 1.00 87.56 191 GLN A O 1
ATOM 1485 N N . THR A 1 192 ? 13.236 1.061 -19.850 1.00 90.00 192 THR A N 1
ATOM 1486 C CA . THR A 1 192 ? 11.930 1.197 -20.508 1.00 90.00 192 THR A CA 1
ATOM 1487 C C . THR A 1 192 ? 11.016 0.019 -20.189 1.00 90.00 192 THR A C 1
ATOM 1489 O O . THR A 1 192 ? 11.483 -1.083 -19.889 1.00 90.00 192 THR A O 1
ATOM 1492 N N . LEU A 1 193 ? 9.698 0.230 -20.293 1.00 89.94 193 LEU A N 1
ATOM 1493 C CA . LEU A 1 193 ? 8.722 -0.861 -20.190 1.00 89.94 193 LEU A CA 1
ATOM 1494 C C . LEU A 1 193 ? 8.972 -1.950 -21.234 1.00 89.94 193 LEU A C 1
ATOM 1496 O O . LEU A 1 193 ? 8.895 -3.124 -20.892 1.00 89.94 193 LEU A O 1
ATOM 1500 N N . GLN A 1 194 ? 9.355 -1.589 -22.462 1.00 91.50 194 GLN A N 1
ATOM 1501 C CA . GLN A 1 194 ? 9.697 -2.555 -23.511 1.00 91.50 194 GLN A CA 1
ATOM 1502 C C . GLN A 1 194 ? 10.851 -3.478 -23.087 1.00 91.50 194 GLN A C 1
ATOM 1504 O O . GLN A 1 194 ? 10.756 -4.695 -23.226 1.00 91.50 194 GLN A O 1
ATOM 1509 N N . GLN A 1 195 ? 11.929 -2.916 -22.527 1.00 92.31 195 GLN A N 1
ATOM 1510 C CA . GLN A 1 195 ? 13.069 -3.702 -22.044 1.00 92.31 195 GLN A CA 1
ATOM 1511 C C . GLN A 1 195 ? 12.663 -4.620 -20.889 1.00 92.31 195 GLN A C 1
ATOM 1513 O O . GLN A 1 195 ? 13.021 -5.796 -20.894 1.00 92.31 195 GLN A O 1
ATOM 1518 N N . MET A 1 196 ? 11.873 -4.117 -19.937 1.00 96.44 196 MET A N 1
ATOM 1519 C CA . MET A 1 196 ? 11.348 -4.933 -18.840 1.00 96.44 196 MET A CA 1
ATOM 1520 C C . MET A 1 196 ? 10.468 -6.080 -19.359 1.00 96.44 196 MET A C 1
ATOM 1522 O O . MET A 1 196 ? 10.688 -7.226 -18.984 1.00 96.44 196 MET A O 1
ATOM 1526 N N . CYS A 1 197 ? 9.542 -5.798 -20.279 1.00 96.50 197 CYS A N 1
ATOM 1527 C CA . CYS A 1 197 ? 8.659 -6.789 -20.899 1.00 96.50 197 CYS A CA 1
ATOM 1528 C C . CYS A 1 197 ? 9.438 -7.866 -21.662 1.00 96.50 197 CYS A C 1
ATOM 1530 O O . CYS A 1 197 ? 9.091 -9.044 -21.590 1.00 96.50 197 CYS A O 1
ATOM 1532 N N . SER A 1 198 ? 10.529 -7.496 -22.339 1.00 96.25 198 SER A N 1
ATOM 1533 C CA . SER A 1 198 ? 11.346 -8.447 -23.100 1.00 96.25 198 SER A CA 1
ATOM 1534 C C . SER A 1 198 ? 11.940 -9.568 -22.244 1.00 96.25 198 SER A C 1
ATOM 1536 O O . SER A 1 198 ? 12.062 -10.700 -22.707 1.00 96.25 198 SER A O 1
ATOM 1538 N N . LEU A 1 199 ? 12.233 -9.288 -20.969 1.00 96.50 199 LEU A N 1
ATOM 1539 C CA . LEU A 1 199 ? 12.794 -10.266 -20.034 1.00 96.50 199 LEU A CA 1
ATOM 1540 C C . LEU A 1 199 ? 11.782 -11.335 -19.595 1.00 96.50 199 LEU A C 1
ATOM 1542 O O . LEU A 1 199 ? 12.196 -12.385 -19.102 1.00 96.50 199 LEU A O 1
ATOM 1546 N N . TRP A 1 200 ? 10.486 -11.083 -19.805 1.00 97.06 200 TRP A N 1
ATOM 1547 C CA . TRP A 1 200 ? 9.383 -12.022 -19.573 1.00 97.06 200 TRP A CA 1
ATOM 1548 C C . TRP A 1 200 ? 8.683 -12.446 -20.875 1.00 97.06 200 TRP A C 1
ATOM 1550 O O . TRP A 1 200 ? 7.581 -12.979 -20.834 1.00 97.06 200 TRP A O 1
ATOM 1560 N N . GLY A 1 201 ? 9.304 -12.228 -22.042 1.00 96.19 201 GLY A N 1
ATOM 1561 C CA . GLY A 1 201 ? 8.731 -12.636 -23.332 1.00 96.19 201 GLY A CA 1
ATOM 1562 C C . GLY A 1 201 ? 7.519 -11.810 -23.782 1.00 96.19 201 GLY A C 1
ATOM 1563 O O . GLY A 1 201 ? 6.791 -12.226 -24.674 1.00 96.19 201 GLY A O 1
ATOM 1564 N N . LEU A 1 202 ? 7.308 -10.624 -23.204 1.00 95.94 202 LEU A N 1
ATOM 1565 C CA . LEU A 1 202 ? 6.157 -9.750 -23.470 1.00 95.94 202 LEU A CA 1
ATOM 1566 C C . LEU A 1 202 ? 6.469 -8.626 -24.477 1.00 95.94 202 LEU A C 1
ATOM 1568 O O . LEU A 1 202 ? 5.773 -7.612 -24.521 1.00 95.94 202 LEU A O 1
ATOM 1572 N N . SER A 1 203 ? 7.529 -8.772 -25.278 1.00 92.56 203 SER A N 1
ATOM 1573 C CA . SER A 1 203 ? 7.950 -7.750 -26.250 1.00 92.56 203 SER A CA 1
ATOM 1574 C C . SER A 1 203 ? 6.860 -7.435 -27.274 1.00 92.56 203 SER A C 1
ATOM 1576 O O . SER A 1 203 ? 6.562 -6.264 -27.497 1.00 92.56 203 SER A O 1
ATOM 1578 N N . GLU A 1 204 ? 6.258 -8.468 -27.872 1.00 94.50 204 GLU A N 1
ATOM 1579 C CA . GLU A 1 204 ? 5.211 -8.313 -28.891 1.00 94.50 204 GLU A CA 1
ATOM 1580 C C . GLU A 1 204 ? 3.945 -7.686 -28.304 1.00 94.50 204 GLU A C 1
ATOM 1582 O O . GLU A 1 204 ? 3.363 -6.785 -28.906 1.00 94.50 204 GLU A O 1
ATOM 1587 N N . TYR A 1 205 ? 3.568 -8.104 -27.090 1.00 94.31 205 TYR A N 1
ATOM 1588 C CA . TYR A 1 205 ? 2.438 -7.534 -26.359 1.00 94.31 205 TYR A CA 1
ATOM 1589 C C . TYR A 1 205 ? 2.615 -6.029 -26.141 1.00 94.31 205 TYR A C 1
ATOM 1591 O O . TYR A 1 205 ? 1.733 -5.238 -26.475 1.00 94.31 205 TYR A O 1
ATOM 1599 N N . CYS A 1 206 ? 3.785 -5.631 -25.632 1.00 91.62 206 CYS A N 1
ATOM 1600 C CA . CYS A 1 206 ? 4.103 -4.235 -25.354 1.00 91.62 206 CYS A CA 1
ATOM 1601 C C . CYS A 1 206 ? 4.084 -3.382 -26.631 1.00 91.62 206 CYS A C 1
ATOM 1603 O O . CYS A 1 206 ? 3.443 -2.332 -26.662 1.00 91.62 206 CYS A O 1
ATOM 1605 N N . SER A 1 207 ? 4.691 -3.866 -27.719 1.00 90.06 207 SER A N 1
ATOM 1606 C CA . SER A 1 207 ? 4.706 -3.147 -28.998 1.00 90.06 207 SER A CA 1
ATOM 1607 C C . SER A 1 207 ? 3.315 -3.009 -29.618 1.00 90.06 207 SER A C 1
ATOM 1609 O O . SER A 1 207 ? 2.971 -1.932 -30.103 1.00 90.06 207 SER A O 1
ATOM 1611 N N . LYS A 1 208 ? 2.484 -4.058 -29.553 1.00 92.31 208 LYS A N 1
ATOM 1612 C CA . LYS A 1 208 ? 1.097 -4.004 -30.029 1.00 92.31 208 LYS A CA 1
ATOM 1613 C C . LYS A 1 208 ? 0.282 -2.968 -29.253 1.00 92.31 208 LYS A C 1
ATOM 1615 O O . LYS A 1 208 ? -0.379 -2.135 -29.862 1.00 92.31 208 LYS A O 1
ATOM 1620 N N . LYS A 1 209 ? 0.373 -2.970 -27.920 1.00 90.12 209 LYS A N 1
ATOM 1621 C CA . LYS A 1 209 ? -0.347 -2.013 -27.065 1.00 90.12 209 LYS A CA 1
ATOM 1622 C C . LYS A 1 209 ? 0.082 -0.567 -27.296 1.00 90.12 209 LYS A C 1
ATOM 1624 O O . LYS A 1 209 ? -0.758 0.324 -27.362 1.00 90.12 209 LYS A O 1
ATOM 1629 N N . GLN A 1 210 ? 1.376 -0.330 -27.491 1.00 85.19 210 GLN A N 1
ATOM 1630 C CA . GLN A 1 210 ? 1.875 0.997 -27.852 1.00 85.19 210 GLN A CA 1
ATOM 1631 C C . GLN A 1 210 ? 1.332 1.479 -29.203 1.00 85.19 210 GLN A C 1
ATOM 1633 O O . GLN A 1 210 ? 1.047 2.667 -29.351 1.00 85.19 210 GLN A O 1
ATOM 1638 N N . LEU A 1 211 ? 1.177 0.582 -30.182 1.00 86.50 211 LEU A N 1
ATOM 1639 C CA . LEU A 1 211 ? 0.545 0.918 -31.457 1.00 86.50 211 LEU A CA 1
ATOM 1640 C C . LEU A 1 211 ? -0.943 1.250 -31.268 1.00 86.50 211 LEU A C 1
ATOM 1642 O O . LEU A 1 211 ? -1.382 2.287 -31.753 1.00 86.50 211 LEU A O 1
ATOM 1646 N N . GLU A 1 212 ? -1.677 0.449 -30.487 1.00 87.06 212 GLU A N 1
ATOM 1647 C CA . GLU A 1 212 ? -3.088 0.707 -30.148 1.00 87.06 212 GLU A CA 1
ATOM 1648 C C . GLU A 1 212 ? -3.278 2.091 -29.494 1.00 87.06 212 GLU A C 1
ATOM 1650 O O . GLU A 1 212 ? -4.210 2.824 -29.840 1.00 87.06 212 GLU A O 1
ATOM 1655 N N . PHE A 1 213 ? -2.379 2.500 -28.589 1.00 82.50 213 PHE A N 1
ATOM 1656 C CA . PHE A 1 213 ? -2.414 3.844 -28.002 1.00 82.50 213 PHE A CA 1
ATOM 1657 C C . PHE A 1 213 ? -2.167 4.939 -29.038 1.00 82.50 213 PHE A C 1
ATOM 1659 O O . PHE A 1 213 ? -2.933 5.904 -29.093 1.00 82.50 213 PHE A O 1
ATOM 1666 N N . LYS A 1 214 ? -1.156 4.769 -29.900 1.00 78.88 214 LYS A N 1
ATOM 1667 C CA . LYS A 1 214 ? -0.867 5.721 -30.982 1.00 78.88 214 LYS A CA 1
ATOM 1668 C C . LYS A 1 214 ? -2.057 5.881 -31.931 1.00 78.88 214 LYS A C 1
ATOM 1670 O O . LYS A 1 214 ? -2.409 7.010 -32.263 1.00 78.88 214 LYS A O 1
ATOM 1675 N N . GLU A 1 215 ? -2.689 4.779 -32.332 1.00 81.81 215 GLU A N 1
ATOM 1676 C CA . GLU A 1 215 ? -3.881 4.777 -33.193 1.00 81.81 215 GLU A CA 1
ATOM 1677 C C . GLU A 1 215 ? -5.084 5.443 -32.516 1.00 81.81 215 GLU A C 1
ATOM 1679 O O . GLU A 1 215 ? -5.833 6.178 -33.157 1.00 81.81 215 GLU A O 1
ATOM 1684 N N . SER A 1 216 ? -5.226 5.265 -31.201 1.00 78.94 216 SER A N 1
ATOM 1685 C CA . SER A 1 216 ? -6.269 5.912 -30.395 1.00 78.94 216 SER A CA 1
ATOM 1686 C C . SER A 1 216 ? -6.002 7.401 -30.129 1.00 78.94 216 SER A C 1
ATOM 1688 O O . SER A 1 216 ? -6.780 8.056 -29.435 1.00 78.94 216 SER A O 1
ATOM 1690 N N . GLY A 1 217 ? -4.891 7.951 -30.634 1.00 68.12 217 GLY A N 1
ATOM 1691 C CA . GLY A 1 217 ? -4.466 9.328 -30.374 1.00 68.12 217 GLY A CA 1
ATOM 1692 C C . GLY A 1 217 ? -3.975 9.567 -28.941 1.00 68.12 217 GLY A C 1
ATOM 1693 O O . GLY A 1 217 ? -3.735 10.715 -28.562 1.00 68.12 217 GLY A O 1
ATOM 1694 N N . LEU A 1 218 ? -3.808 8.504 -28.149 1.00 62.44 218 LEU A N 1
ATOM 1695 C CA . LEU A 1 218 ? -3.178 8.558 -26.838 1.00 62.44 218 LEU A CA 1
ATOM 1696 C C . LEU A 1 218 ? -1.671 8.674 -27.058 1.00 62.44 218 LEU A C 1
ATOM 1698 O O . LEU A 1 218 ? -0.988 7.737 -27.470 1.00 62.44 218 LEU A O 1
ATOM 1702 N N . GLN A 1 219 ? -1.161 9.877 -26.827 1.00 56.00 219 GLN A N 1
ATOM 1703 C CA . GLN A 1 219 ? 0.269 10.126 -26.835 1.00 56.00 219 GLN A CA 1
ATOM 1704 C C . GLN A 1 219 ? 0.896 9.422 -25.629 1.00 56.00 219 GLN A C 1
ATOM 1706 O O . GLN A 1 219 ? 0.401 9.545 -24.511 1.00 56.00 219 GLN A O 1
ATOM 1711 N N . ASP A 1 220 ? 1.996 8.708 -25.865 1.00 54.72 220 ASP A N 1
ATOM 1712 C CA . ASP A 1 220 ? 2.887 8.209 -24.812 1.00 54.72 220 ASP A CA 1
ATOM 1713 C C . ASP A 1 220 ? 3.199 9.357 -23.828 1.00 54.72 220 ASP A C 1
ATOM 1715 O O . ASP A 1 220 ? 3.316 10.508 -24.258 1.00 54.72 220 ASP A O 1
ATOM 1719 N N . ARG A 1 221 ? 3.368 9.096 -22.525 1.00 51.62 221 ARG A N 1
ATOM 1720 C CA . ARG A 1 221 ? 3.842 10.103 -21.548 1.00 51.62 221 ARG A CA 1
ATOM 1721 C C . ARG A 1 221 ? 5.048 10.904 -22.038 1.00 51.62 221 ARG A C 1
ATOM 1723 O O . ARG A 1 221 ? 5.191 12.065 -21.668 1.00 51.62 221 ARG A O 1
ATOM 1730 N N . HIS A 1 222 ? 5.910 10.300 -22.857 1.00 48.47 222 HIS A N 1
ATOM 1731 C CA . HIS A 1 222 ? 7.050 10.977 -23.483 1.00 48.47 222 HIS A CA 1
ATOM 1732 C C . HIS A 1 222 ? 6.672 11.935 -24.629 1.00 48.47 222 HIS A C 1
ATOM 1734 O O . HIS A 1 222 ? 7.450 12.826 -24.964 1.00 48.47 222 HIS A O 1
ATOM 1740 N N . ALA A 1 223 ? 5.502 11.742 -25.234 1.00 47.66 223 ALA A N 1
ATOM 1741 C CA . ALA A 1 223 ? 4.942 12.531 -26.324 1.00 47.66 223 ALA A CA 1
ATOM 1742 C C . ALA A 1 223 ? 3.878 13.546 -25.863 1.00 47.66 223 ALA A C 1
ATOM 1744 O O . ALA A 1 223 ? 3.586 14.471 -26.619 1.00 47.66 223 ALA A O 1
ATOM 1745 N N . VAL A 1 224 ? 3.333 13.416 -24.642 1.00 42.16 224 VAL A N 1
ATOM 1746 C CA . VAL A 1 224 ? 2.438 14.417 -24.041 1.00 42.16 224 VAL A CA 1
ATOM 1747 C C . VAL A 1 224 ? 3.228 15.693 -23.757 1.00 42.16 224 VAL A C 1
ATOM 1749 O O . VAL A 1 224 ? 3.890 15.848 -22.730 1.00 42.16 224 VAL A O 1
ATOM 1752 N N . VAL A 1 225 ? 3.136 16.639 -24.685 1.00 42.16 225 VAL A N 1
ATOM 1753 C CA . VAL A 1 225 ? 3.560 18.019 -24.460 1.00 42.16 225 VAL A CA 1
ATOM 1754 C C . VAL A 1 225 ? 2.437 18.703 -23.676 1.00 42.16 225 VAL A C 1
ATOM 1756 O O . VAL A 1 225 ? 1.282 18.626 -24.104 1.00 42.16 225 VAL A O 1
ATOM 1759 N N . PRO A 1 226 ? 2.710 19.377 -22.541 1.00 33.94 226 PRO A N 1
ATOM 1760 C CA . PRO A 1 226 ? 1.716 20.251 -21.935 1.00 33.94 226 PRO A CA 1
ATOM 1761 C C . PRO A 1 226 ? 1.206 21.198 -23.018 1.00 33.94 226 PRO A C 1
ATOM 1763 O O . PRO A 1 226 ? 2.021 21.812 -23.709 1.00 33.94 226 PRO A O 1
ATOM 1766 N N . VAL A 1 227 ? -0.113 21.330 -23.178 1.00 37.06 227 VAL A N 1
ATOM 1767 C CA . VAL A 1 227 ? -0.674 22.403 -24.005 1.00 37.06 227 VAL A CA 1
ATOM 1768 C C . VAL A 1 227 ? -0.323 23.714 -23.307 1.00 37.06 227 VAL A C 1
ATOM 1770 O O . VAL A 1 227 ? -1.068 24.238 -22.484 1.00 37.06 227 VAL A O 1
ATOM 1773 N N . LEU A 1 228 ? 0.869 24.227 -23.596 1.00 40.06 228 LEU A N 1
ATOM 1774 C CA . LEU A 1 228 ? 1.161 25.634 -23.479 1.00 40.06 228 LEU A CA 1
ATOM 1775 C C . LEU A 1 228 ? 0.156 26.304 -24.410 1.00 40.06 228 LEU A C 1
ATOM 1777 O O . LEU A 1 228 ? 0.215 26.102 -25.623 1.00 40.06 228 LEU A O 1
ATOM 1781 N N . LEU A 1 229 ? -0.770 27.077 -23.833 1.00 36.94 229 LEU A N 1
ATOM 1782 C CA . LEU A 1 229 ? -1.313 28.260 -24.500 1.00 36.94 229 LEU A CA 1
ATOM 1783 C C . LEU A 1 229 ? -0.168 28.848 -25.324 1.00 36.94 229 LEU A C 1
ATOM 1785 O O . LEU A 1 229 ? 0.867 29.177 -24.745 1.00 36.94 229 LEU A O 1
ATOM 1789 N N . GLU A 1 230 ? -0.329 28.807 -26.645 1.00 31.36 230 GLU A N 1
ATOM 1790 C CA . GLU A 1 230 ? 0.728 28.916 -27.651 1.00 31.36 230 GLU A CA 1
ATOM 1791 C C . GLU A 1 230 ? 1.945 29.731 -27.180 1.00 31.36 230 GLU A C 1
ATOM 1793 O O . GLU A 1 230 ? 1.797 30.902 -26.804 1.00 31.36 230 GLU A O 1
ATOM 1798 N N . PRO A 1 231 ? 3.168 29.171 -27.209 1.00 35.75 231 PRO A N 1
ATOM 1799 C CA . PRO A 1 231 ? 4.353 29.940 -26.886 1.00 35.75 231 PRO A CA 1
ATOM 1800 C C . PRO A 1 231 ? 4.583 30.958 -28.003 1.00 35.75 231 PRO A C 1
ATOM 1802 O O . PRO A 1 231 ? 5.185 30.676 -29.037 1.00 35.75 231 PRO A O 1
ATOM 1805 N N . GLN A 1 232 ? 4.111 32.179 -27.783 1.00 32.03 232 GLN A N 1
ATOM 1806 C CA . GLN A 1 232 ? 4.557 33.326 -28.552 1.00 32.03 232 GLN A CA 1
ATOM 1807 C C . GLN A 1 232 ? 6.057 33.497 -28.302 1.00 32.03 232 GLN A C 1
ATOM 1809 O O . GLN A 1 232 ? 6.476 33.708 -27.161 1.00 32.03 232 GLN A O 1
ATOM 1814 N N . LEU A 1 233 ? 6.864 33.422 -29.362 1.00 34.69 233 LEU A N 1
ATOM 1815 C CA . LEU A 1 233 ? 8.269 33.827 -29.350 1.00 34.69 233 LEU A CA 1
ATOM 1816 C C . LEU A 1 233 ? 8.363 35.278 -28.856 1.00 34.69 233 LEU A C 1
ATOM 1818 O O . LEU A 1 233 ? 8.231 36.224 -29.631 1.00 34.69 233 LEU A O 1
ATOM 1822 N N . LYS A 1 234 ? 8.582 35.476 -27.556 1.00 37.22 234 LYS A N 1
ATOM 1823 C CA . LYS A 1 234 ? 8.841 36.793 -26.976 1.00 37.22 234 LYS A CA 1
ATOM 1824 C C . LYS A 1 234 ? 10.312 36.891 -26.613 1.00 37.22 234 LYS A C 1
ATOM 1826 O O . LYS A 1 234 ? 10.767 36.272 -25.658 1.00 37.22 234 LYS A O 1
ATOM 1831 N N . LYS A 1 235 ? 11.037 37.746 -27.340 1.00 38.50 235 LYS A N 1
ATOM 1832 C CA . LYS A 1 235 ? 12.288 38.332 -26.844 1.00 38.50 235 LYS A CA 1
ATOM 1833 C C . LYS A 1 235 ? 11.965 39.041 -25.528 1.00 38.50 235 LYS A C 1
ATOM 1835 O O . LYS A 1 235 ? 11.232 40.030 -25.533 1.00 38.50 235 LYS A O 1
ATOM 1840 N N . ARG A 1 236 ? 12.458 38.532 -24.401 1.00 37.38 236 ARG A N 1
ATOM 1841 C CA . ARG A 1 236 ? 12.304 39.194 -23.102 1.00 37.38 236 ARG A CA 1
ATOM 1842 C C . ARG A 1 236 ? 13.569 39.992 -22.809 1.00 37.38 236 ARG A C 1
ATOM 1844 O O . ARG A 1 236 ? 14.625 39.412 -22.594 1.00 37.38 236 ARG A O 1
ATOM 1851 N N . LYS A 1 237 ? 13.447 41.322 -22.773 1.00 36.50 237 LYS A N 1
ATOM 1852 C CA . LYS A 1 237 ? 14.426 42.178 -22.095 1.00 36.50 237 LYS A CA 1
ATOM 1853 C C . LYS A 1 237 ? 14.192 42.037 -20.597 1.00 36.50 237 LYS A C 1
ATOM 1855 O O . LYS A 1 237 ? 13.122 42.402 -20.116 1.00 36.50 237 LYS A O 1
ATOM 1860 N N . ILE A 1 238 ? 15.173 41.511 -19.876 1.00 32.12 238 ILE A N 1
ATOM 1861 C CA . ILE A 1 238 ? 15.207 41.602 -18.418 1.00 32.12 238 ILE A CA 1
ATOM 1862 C C . ILE A 1 238 ? 16.107 42.788 -18.094 1.00 32.12 238 ILE A C 1
ATOM 1864 O O . ILE A 1 238 ? 17.294 42.778 -18.405 1.00 32.12 238 ILE A O 1
ATOM 1868 N N . GLY A 1 239 ? 15.505 43.844 -17.552 1.00 28.81 239 GLY A N 1
ATOM 1869 C CA . GLY A 1 239 ? 16.228 44.999 -17.051 1.00 28.81 239 GLY A CA 1
ATOM 1870 C C . GLY A 1 239 ? 16.564 44.814 -15.577 1.00 28.81 239 GLY A C 1
ATOM 1871 O O . GLY A 1 239 ? 15.661 44.730 -14.754 1.00 28.81 239 GLY A O 1
ATOM 1872 N N . THR A 1 240 ? 17.854 44.832 -15.274 1.00 30.53 240 THR A N 1
ATOM 1873 C CA . THR A 1 240 ? 18.421 45.664 -14.207 1.00 30.53 240 THR A CA 1
ATOM 1874 C C . THR A 1 240 ? 19.685 46.292 -14.784 1.00 30.53 240 THR A C 1
ATOM 1876 O O . THR A 1 240 ? 20.361 45.684 -15.608 1.00 30.53 240 THR A O 1
ATOM 1879 N N . GLU A 1 241 ? 19.898 47.553 -14.440 1.00 35.22 241 GLU A N 1
ATOM 1880 C CA . GLU A 1 241 ? 20.779 48.524 -15.085 1.00 35.22 241 GLU A CA 1
ATOM 1881 C C . GLU A 1 241 ? 22.200 48.010 -15.391 1.00 35.22 241 GLU A C 1
ATOM 1883 O O . GLU A 1 241 ? 22.880 47.465 -14.527 1.00 35.22 241 GLU A O 1
ATOM 1888 N N . GLY A 1 242 ? 22.656 48.256 -16.627 1.00 35.78 242 GLY A N 1
ATOM 1889 C CA . GLY A 1 242 ? 24.038 48.047 -17.070 1.00 35.78 242 GLY A CA 1
ATOM 1890 C C . GLY A 1 242 ? 24.275 46.754 -17.862 1.00 35.78 242 GLY A C 1
ATOM 1891 O O . GLY A 1 242 ? 24.322 45.671 -17.298 1.00 35.78 242 GLY A O 1
ATOM 1892 N N . ALA A 1 243 ? 24.525 46.914 -19.168 1.00 35.06 243 ALA A N 1
ATOM 1893 C CA . ALA A 1 243 ? 24.862 45.896 -20.176 1.00 35.06 243 ALA A CA 1
ATOM 1894 C C . ALA A 1 243 ? 23.707 44.983 -20.650 1.00 35.06 243 ALA A C 1
ATOM 1896 O O . ALA A 1 243 ? 23.244 44.067 -19.979 1.00 35.06 243 ALA A O 1
ATOM 1897 N N . THR A 1 244 ? 23.272 45.237 -21.884 1.00 40.03 244 THR A N 1
ATOM 1898 C CA . THR A 1 244 ? 22.370 44.399 -22.680 1.00 40.03 244 THR A CA 1
ATOM 1899 C C . THR A 1 244 ? 22.998 43.032 -22.960 1.00 40.03 244 THR A C 1
ATOM 1901 O O . THR A 1 244 ? 23.897 42.946 -23.793 1.00 40.03 244 THR A O 1
ATOM 1904 N N . ASP A 1 245 ? 22.503 41.974 -22.323 1.00 48.34 245 ASP A N 1
ATOM 1905 C CA . ASP A 1 245 ? 22.837 40.594 -22.685 1.00 48.34 245 ASP A CA 1
ATOM 1906 C C . ASP A 1 245 ? 21.550 39.847 -23.067 1.00 48.34 245 ASP A C 1
ATOM 1908 O O . ASP A 1 245 ? 20.792 39.386 -22.212 1.00 48.34 245 ASP A O 1
ATOM 1912 N N . ASP A 1 246 ? 21.279 39.766 -24.371 1.00 62.62 246 ASP A N 1
ATOM 1913 C CA . ASP A 1 246 ? 20.150 39.019 -24.927 1.00 62.62 246 ASP A CA 1
ATOM 1914 C C . ASP A 1 246 ? 20.395 37.508 -24.743 1.00 62.62 246 ASP A C 1
ATOM 1916 O O . ASP A 1 246 ? 21.272 36.922 -25.383 1.00 62.62 246 ASP A O 1
ATOM 1920 N N . ILE A 1 247 ? 19.623 36.857 -23.864 1.00 64.62 247 ILE A N 1
ATOM 1921 C CA . ILE A 1 247 ? 19.660 35.396 -23.700 1.00 64.62 247 ILE A CA 1
ATOM 1922 C C . ILE A 1 247 ? 18.795 34.753 -24.787 1.00 64.62 247 ILE A C 1
ATOM 1924 O O . ILE A 1 247 ? 17.599 35.029 -24.895 1.00 64.62 247 ILE A O 1
ATOM 1928 N N . VAL A 1 248 ? 19.392 33.860 -25.576 1.00 63.31 248 VAL A N 1
ATOM 1929 C CA . VAL A 1 248 ? 18.690 33.071 -26.592 1.00 63.31 248 VAL A CA 1
ATOM 1930 C C . VAL A 1 248 ? 18.160 31.787 -25.955 1.00 63.31 248 VAL A C 1
ATOM 1932 O O . VAL A 1 248 ? 18.935 30.914 -25.557 1.00 63.31 248 VAL A O 1
ATOM 1935 N N . GLU A 1 249 ? 16.837 31.663 -25.858 1.00 57.09 249 GLU A N 1
ATOM 1936 C CA . GLU A 1 249 ? 16.176 30.461 -25.339 1.00 57.09 249 GLU A CA 1
ATOM 1937 C C . GLU A 1 249 ? 15.786 29.494 -26.461 1.00 57.09 249 GLU A C 1
ATOM 1939 O O . GLU A 1 249 ? 15.296 29.913 -27.510 1.00 57.09 249 GLU A O 1
ATOM 1944 N N . MET A 1 250 ? 15.972 28.189 -26.235 1.00 53.44 250 MET A N 1
ATOM 1945 C CA . MET A 1 250 ? 15.523 27.145 -27.163 1.00 53.44 250 MET A CA 1
ATOM 1946 C C . MET A 1 250 ? 14.715 26.063 -26.449 1.00 53.44 250 MET A C 1
ATOM 1948 O O . MET A 1 250 ? 15.003 25.695 -25.309 1.00 53.44 250 MET A O 1
ATOM 1952 N N . GLN A 1 251 ? 13.733 25.502 -27.155 1.00 50.22 251 GLN A N 1
ATOM 1953 C CA . GLN A 1 251 ? 12.932 24.390 -26.654 1.00 50.22 251 GLN A CA 1
ATOM 1954 C C . GLN A 1 251 ? 13.670 23.061 -26.833 1.00 50.22 251 GLN A C 1
ATOM 1956 O O . GLN A 1 251 ? 13.470 22.358 -27.819 1.00 50.22 251 GLN A O 1
ATOM 1961 N N . CYS A 1 252 ? 14.533 22.695 -25.882 1.00 50.56 252 CYS A N 1
ATOM 1962 C CA . CYS A 1 252 ? 15.176 21.381 -25.894 1.00 50.56 252 CYS A CA 1
ATOM 1963 C C . CYS A 1 252 ? 15.445 20.827 -24.484 1.00 50.56 252 CYS A C 1
ATOM 1965 O O . CYS A 1 252 ? 15.993 21.530 -23.634 1.00 50.56 252 CYS A O 1
ATOM 1967 N N . SER A 1 253 ? 15.078 19.563 -24.246 1.00 46.69 253 SER A N 1
ATOM 1968 C CA . SER A 1 253 ? 15.282 18.844 -22.981 1.00 46.69 253 SER A CA 1
ATOM 1969 C C . SER A 1 253 ? 16.497 17.916 -23.051 1.00 46.69 253 SER A C 1
ATOM 1971 O O . SER A 1 253 ? 16.693 17.214 -24.046 1.00 46.69 253 SER A O 1
ATOM 1973 N N . PHE A 1 254 ? 17.291 17.858 -21.983 1.00 54.81 254 PHE A N 1
ATOM 1974 C CA . PHE A 1 254 ? 18.425 16.940 -21.895 1.00 54.81 254 PHE A CA 1
ATOM 1975 C C . PHE A 1 254 ? 17.974 15.551 -21.421 1.00 54.81 254 PHE A C 1
ATOM 1977 O O . PHE A 1 254 ? 17.395 15.412 -20.348 1.00 54.81 254 PHE A O 1
ATOM 1984 N N . LEU A 1 255 ? 18.292 14.510 -22.194 1.00 53.22 255 LEU A N 1
ATOM 1985 C CA . LEU A 1 255 ? 18.054 13.111 -21.827 1.00 53.22 255 LEU A CA 1
ATOM 1986 C C . LEU A 1 255 ? 19.385 12.352 -21.835 1.00 53.22 255 LEU A C 1
ATOM 1988 O O . LEU A 1 255 ? 19.942 12.076 -22.898 1.00 53.22 255 LEU A O 1
ATOM 1992 N N . ARG A 1 256 ? 19.905 11.985 -20.654 1.00 55.75 256 ARG A N 1
ATOM 1993 C CA . ARG A 1 256 ? 21.205 11.289 -20.513 1.00 55.75 256 ARG A CA 1
ATOM 1994 C C . ARG A 1 256 ? 21.269 9.962 -21.281 1.00 55.75 256 ARG A C 1
ATOM 1996 O O . ARG A 1 256 ? 22.361 9.556 -21.672 1.00 55.75 256 ARG A O 1
ATOM 2003 N N . SER A 1 257 ? 20.130 9.307 -21.503 1.00 45.81 257 SER A N 1
ATOM 2004 C CA . SER A 1 257 ? 20.003 8.032 -22.224 1.00 45.81 257 SER A CA 1
ATOM 2005 C C . SER A 1 257 ? 20.339 8.119 -23.714 1.00 45.81 257 SER A C 1
ATOM 2007 O O . SER A 1 257 ? 20.676 7.103 -24.310 1.00 45.81 257 SER A O 1
ATOM 2009 N N . LEU A 1 258 ? 20.291 9.314 -24.310 1.00 49.16 258 LEU A N 1
ATOM 2010 C CA . LEU A 1 258 ? 20.638 9.527 -25.719 1.00 49.16 258 LEU A CA 1
ATOM 2011 C C . LEU A 1 258 ? 22.155 9.599 -25.964 1.00 49.16 258 LEU A C 1
ATOM 2013 O O . LEU A 1 258 ? 22.586 9.698 -27.109 1.00 49.16 258 LEU A O 1
ATOM 2017 N N . TYR A 1 259 ? 22.968 9.553 -24.904 1.00 57.81 259 TYR A N 1
ATOM 2018 C CA . TYR A 1 259 ? 24.420 9.688 -24.977 1.00 57.81 259 TYR A CA 1
ATOM 2019 C C . TYR A 1 259 ? 25.078 8.444 -24.376 1.00 57.81 259 TYR A C 1
ATOM 2021 O O . TYR A 1 259 ? 25.094 8.255 -23.166 1.00 57.81 259 TYR A O 1
ATOM 2029 N N . THR A 1 260 ? 25.618 7.562 -25.209 1.00 50.78 260 THR A N 1
ATOM 2030 C CA . THR A 1 260 ? 26.201 6.280 -24.771 1.00 50.78 260 THR A CA 1
ATOM 2031 C C . THR A 1 260 ? 27.572 6.425 -24.106 1.00 50.78 260 THR A C 1
ATOM 2033 O O . THR A 1 260 ? 27.985 5.542 -23.362 1.00 50.78 260 THR A O 1
ATOM 2036 N N . SER A 1 261 ? 28.262 7.545 -24.330 1.00 64.00 261 SER A N 1
ATOM 2037 C CA . SER A 1 261 ? 29.601 7.834 -23.812 1.00 64.00 261 SER A CA 1
ATOM 2038 C C . SER A 1 261 ? 29.688 9.262 -23.271 1.00 64.00 261 SER A C 1
ATOM 2040 O O . SER A 1 261 ? 29.014 10.169 -23.762 1.00 64.00 261 SER A O 1
ATOM 2042 N N . ASP A 1 262 ? 30.555 9.495 -22.283 1.00 62.81 262 ASP A N 1
ATOM 2043 C CA . ASP A 1 262 ? 30.771 10.829 -21.706 1.00 62.81 262 ASP A CA 1
ATOM 2044 C C . ASP A 1 262 ? 31.420 11.811 -22.700 1.00 62.81 262 ASP A C 1
ATOM 2046 O O . ASP A 1 262 ? 31.279 13.032 -22.579 1.00 62.81 262 ASP A O 1
ATOM 2050 N N . VAL A 1 263 ? 32.074 11.282 -23.740 1.00 64.50 263 VAL A N 1
ATOM 2051 C CA . VAL A 1 263 ? 32.612 12.071 -24.860 1.00 64.50 263 VAL A CA 1
ATOM 2052 C C . VAL A 1 263 ? 31.487 12.615 -25.747 1.00 64.50 263 VAL A C 1
ATOM 2054 O O . VAL A 1 263 ? 31.633 13.671 -26.364 1.00 64.50 263 VAL A O 1
ATOM 2057 N N . ASP A 1 264 ? 30.342 11.928 -25.768 1.00 58.31 264 ASP A N 1
ATOM 2058 C CA . ASP A 1 264 ? 29.171 12.323 -26.544 1.00 58.31 264 ASP A CA 1
ATOM 2059 C C . ASP A 1 264 ? 28.297 13.354 -25.846 1.00 58.31 264 ASP A C 1
ATOM 2061 O O . ASP A 1 264 ? 27.439 13.952 -26.501 1.00 58.31 264 ASP A O 1
ATOM 2065 N N . LEU A 1 265 ? 28.538 13.602 -24.556 1.00 60.56 265 LEU A N 1
ATOM 2066 C CA . LEU A 1 265 ? 27.788 14.583 -23.792 1.00 60.56 265 LEU A CA 1
ATOM 2067 C C . LEU A 1 26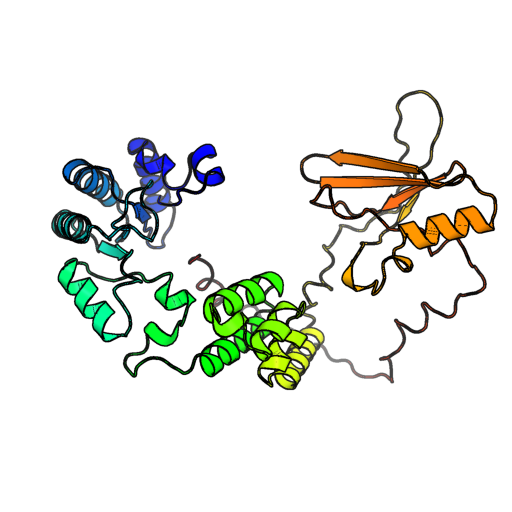5 ? 27.929 15.979 -24.413 1.00 60.56 265 LEU A C 1
ATOM 2069 O O . LEU A 1 265 ? 29.035 16.391 -24.786 1.00 60.56 265 LEU A O 1
ATOM 2073 N N . PRO A 1 266 ? 26.841 16.769 -24.450 1.00 62.66 266 PRO A N 1
ATOM 2074 C CA . PRO A 1 266 ? 26.883 18.094 -25.058 1.00 62.66 266 PRO A CA 1
ATOM 2075 C C . PRO A 1 266 ? 27.939 19.040 -24.451 1.00 62.66 266 PRO A C 1
ATOM 2077 O O . PRO A 1 266 ? 28.511 19.833 -25.191 1.00 62.66 266 PRO A O 1
ATOM 2080 N N . LYS A 1 267 ? 28.277 18.934 -23.149 1.00 68.06 267 LYS A N 1
ATOM 2081 C CA . LYS A 1 267 ? 29.337 19.740 -22.483 1.00 68.06 267 LYS A CA 1
ATOM 2082 C C . LYS A 1 267 ? 30.679 19.435 -23.121 1.00 68.06 267 LYS A C 1
ATOM 2084 O O . LYS A 1 267 ? 31.412 20.350 -23.483 1.00 68.06 267 LYS A O 1
ATOM 2089 N N . THR A 1 268 ? 30.978 18.148 -23.261 1.00 67.50 268 THR A N 1
ATOM 2090 C CA . THR A 1 268 ? 32.241 17.652 -23.801 1.00 67.50 268 THR A CA 1
ATOM 2091 C C . THR A 1 268 ? 32.381 18.027 -25.274 1.00 67.50 268 THR A C 1
ATOM 2093 O O . THR A 1 268 ? 33.414 18.560 -25.679 1.00 67.50 268 THR A O 1
ATOM 2096 N N . LYS A 1 269 ? 31.313 17.857 -26.065 1.00 65.69 269 LYS A N 1
ATOM 2097 C CA . LYS A 1 269 ? 31.282 18.262 -27.480 1.00 65.69 269 LYS A CA 1
ATOM 2098 C C . LYS A 1 269 ? 31.439 19.770 -27.666 1.00 65.69 269 LYS A C 1
ATOM 2100 O O . LYS A 1 269 ? 32.238 20.193 -28.500 1.00 65.69 269 LYS A O 1
ATOM 2105 N N . LEU A 1 270 ? 30.744 20.579 -26.867 1.00 67.75 270 LEU A N 1
ATOM 2106 C CA . LEU A 1 270 ? 30.842 22.037 -26.923 1.00 67.75 270 LEU A CA 1
ATOM 2107 C C . LEU A 1 270 ? 32.237 22.536 -26.534 1.00 67.75 270 LEU A C 1
ATOM 2109 O O . LEU A 1 270 ? 32.795 23.411 -27.193 1.00 67.75 270 LEU A O 1
ATOM 2113 N N . LEU A 1 271 ? 32.816 21.953 -25.484 1.00 70.44 271 LEU A N 1
ATOM 2114 C CA . LEU A 1 271 ? 34.164 22.274 -25.030 1.00 70.44 271 LEU A CA 1
ATOM 2115 C C . LEU A 1 271 ? 35.209 21.966 -26.109 1.00 70.44 271 LEU A C 1
ATOM 2117 O O . LEU A 1 271 ? 36.075 22.798 -26.385 1.00 70.44 271 LEU A O 1
ATOM 2121 N N . ASN A 1 272 ? 35.109 20.790 -26.734 1.00 70.25 272 ASN A N 1
ATOM 2122 C CA . ASN A 1 272 ? 36.002 20.381 -27.814 1.00 70.25 272 ASN A CA 1
ATOM 2123 C C . ASN A 1 272 ? 35.843 21.280 -29.043 1.00 70.25 272 ASN A C 1
ATOM 2125 O O . ASN A 1 272 ? 36.842 21.709 -29.615 1.00 70.25 272 ASN A O 1
ATOM 2129 N N . TRP A 1 273 ? 34.612 21.633 -29.414 1.00 72.56 273 TRP A N 1
ATOM 2130 C CA . TRP A 1 273 ? 34.364 22.551 -30.523 1.00 72.56 273 TRP A CA 1
ATOM 2131 C C . TRP A 1 273 ? 34.941 23.950 -30.276 1.00 72.56 273 TRP A C 1
ATOM 2133 O O . TRP A 1 273 ? 35.613 24.496 -31.152 1.00 72.56 273 TRP A O 1
ATOM 2143 N N . ALA A 1 274 ? 34.742 24.510 -29.076 1.00 72.06 274 ALA A N 1
ATOM 2144 C CA . ALA A 1 274 ? 35.293 25.814 -28.710 1.00 72.06 274 ALA A CA 1
ATOM 2145 C C . ALA A 1 274 ? 36.828 25.803 -28.777 1.00 72.06 274 ALA A C 1
ATOM 2147 O O . ALA A 1 274 ? 37.430 26.722 -29.330 1.00 72.06 274 ALA A O 1
ATOM 2148 N N . ARG A 1 275 ? 37.455 24.715 -28.303 1.00 76.88 275 ARG A N 1
ATOM 2149 C CA . ARG A 1 275 ? 38.908 24.510 -28.377 1.00 76.88 275 ARG A CA 1
ATOM 2150 C C . ARG A 1 275 ? 39.414 24.474 -29.821 1.00 76.88 275 ARG A C 1
ATOM 2152 O O . ARG A 1 275 ? 40.386 25.154 -30.126 1.00 76.88 275 ARG A O 1
ATOM 2159 N N . VAL A 1 276 ? 38.758 23.716 -30.705 1.00 76.38 276 VAL A N 1
ATOM 2160 C CA . VAL A 1 276 ? 39.153 23.589 -32.124 1.00 76.38 276 VAL A CA 1
ATOM 2161 C C . VAL A 1 276 ? 39.083 24.932 -32.859 1.00 76.38 276 VAL A C 1
ATOM 2163 O O . VAL A 1 276 ? 39.870 25.174 -33.767 1.00 76.38 276 VAL A O 1
ATOM 2166 N N . ARG A 1 277 ? 38.174 25.825 -32.456 1.00 73.19 277 ARG A N 1
ATOM 2167 C CA . ARG A 1 277 ? 37.996 27.148 -33.074 1.00 73.19 277 ARG A CA 1
ATOM 2168 C C . ARG A 1 277 ? 38.735 28.287 -32.370 1.00 73.19 277 ARG A C 1
ATOM 2170 O O . ARG A 1 277 ? 38.530 29.440 -32.733 1.00 73.19 277 ARG A O 1
ATOM 2177 N N . GLY A 1 278 ? 39.564 27.985 -31.370 1.00 75.06 278 GLY A N 1
ATOM 2178 C CA . GLY A 1 278 ? 40.294 29.003 -30.608 1.00 75.06 278 GLY A CA 1
ATOM 2179 C C . GLY A 1 278 ? 39.392 29.952 -29.808 1.00 75.06 278 GLY A C 1
ATOM 2180 O O . GLY A 1 278 ? 39.815 31.052 -29.461 1.00 75.06 278 GLY A O 1
ATOM 2181 N N . LEU A 1 279 ? 38.149 29.551 -29.523 1.00 74.38 279 LEU A N 1
ATOM 2182 C CA . LEU A 1 279 ? 37.199 30.340 -28.742 1.00 74.38 279 LEU A CA 1
ATOM 2183 C C . LEU A 1 279 ? 37.438 30.141 -27.242 1.00 74.38 279 LEU A C 1
ATOM 2185 O O . LEU A 1 279 ? 37.920 29.095 -26.797 1.00 74.38 279 LEU A O 1
ATOM 2189 N N . LYS A 1 280 ? 37.051 31.139 -26.439 1.00 78.06 280 LYS A N 1
ATOM 2190 C CA . LYS A 1 280 ? 37.076 31.018 -24.974 1.00 78.06 280 LYS A CA 1
ATOM 2191 C C . LYS A 1 280 ? 36.201 29.846 -24.525 1.00 78.06 280 LYS A C 1
ATOM 2193 O O . LYS A 1 280 ? 35.148 29.583 -25.105 1.00 78.06 280 LYS A O 1
ATOM 2198 N N . HIS A 1 281 ? 36.633 29.160 -23.469 1.00 77.00 281 HIS A N 1
ATOM 2199 C CA . HIS A 1 281 ? 35.879 28.040 -22.917 1.00 77.00 281 HIS A CA 1
ATOM 2200 C C . HIS A 1 281 ? 34.466 28.469 -22.482 1.00 77.00 281 HIS A C 1
ATOM 2202 O O . HIS A 1 281 ? 34.318 29.546 -21.898 1.00 77.00 281 HIS A O 1
ATOM 2208 N N . PRO A 1 282 ? 33.437 27.640 -22.749 1.00 73.75 282 PRO A N 1
ATOM 2209 C CA . PRO A 1 282 ? 32.068 27.940 -22.351 1.00 73.75 282 PRO A CA 1
ATOM 2210 C C . PRO A 1 282 ? 31.959 28.009 -20.825 1.00 73.75 282 PRO A C 1
ATOM 2212 O O . PRO A 1 282 ? 32.430 27.109 -20.125 1.00 73.75 282 PRO A O 1
ATOM 2215 N N . THR A 1 283 ? 31.313 29.053 -20.313 1.00 74.50 283 THR A N 1
ATOM 2216 C CA . THR A 1 283 ? 31.018 29.209 -18.882 1.00 74.50 283 THR A CA 1
ATOM 2217 C C . THR A 1 283 ? 29.547 28.921 -18.612 1.00 74.50 283 THR A C 1
ATOM 2219 O O . THR A 1 283 ? 28.689 29.167 -19.458 1.00 74.50 283 THR A O 1
ATOM 2222 N N . TYR A 1 284 ? 29.241 28.368 -17.440 1.00 73.31 284 TYR A N 1
ATOM 2223 C CA . TYR A 1 284 ? 27.893 27.924 -17.091 1.00 73.31 284 TYR A CA 1
ATOM 2224 C C . TYR A 1 284 ? 27.458 28.578 -15.787 1.00 73.31 284 TYR A C 1
ATOM 2226 O O . TYR A 1 284 ? 28.164 28.489 -14.784 1.00 73.31 284 TYR A O 1
ATOM 2234 N N . THR A 1 285 ? 26.272 29.174 -15.796 1.00 70.88 285 THR A N 1
ATOM 2235 C CA . THR A 1 285 ? 25.638 29.747 -14.608 1.00 70.88 285 THR A CA 1
ATOM 2236 C C . THR A 1 285 ? 24.316 29.037 -14.377 1.00 70.88 285 THR A C 1
ATOM 2238 O O . THR A 1 285 ? 23.581 28.780 -15.327 1.00 70.88 285 THR A O 1
ATOM 2241 N N . THR A 1 286 ? 24.000 28.714 -13.126 1.00 71.38 286 THR A N 1
ATOM 2242 C CA . THR A 1 286 ? 22.721 28.093 -12.759 1.00 71.38 286 THR A CA 1
ATOM 2243 C C . THR A 1 286 ? 21.924 29.064 -11.908 1.00 71.38 286 THR A C 1
ATOM 2245 O O . THR A 1 286 ? 22.442 29.612 -10.940 1.00 71.38 286 THR A O 1
ATOM 2248 N N . GLN A 1 287 ? 20.677 29.284 -12.298 1.00 68.38 287 GLN A N 1
ATOM 2249 C CA . GLN A 1 287 ? 19.686 30.077 -11.592 1.00 68.38 287 GLN A CA 1
ATOM 2250 C C . GLN A 1 287 ? 18.670 29.114 -10.974 1.00 68.38 287 GLN A C 1
ATOM 2252 O O . GLN A 1 287 ? 18.251 28.152 -11.620 1.00 68.38 287 GLN A O 1
ATOM 2257 N N . GLN A 1 288 ? 18.311 29.347 -9.716 1.00 62.38 288 GLN A N 1
ATOM 2258 C CA . GLN A 1 288 ? 17.294 28.574 -9.014 1.00 62.38 288 GLN A CA 1
ATOM 2259 C C . GLN A 1 288 ? 16.059 29.451 -8.820 1.00 62.38 288 GLN A C 1
ATOM 2261 O O . GLN A 1 288 ? 16.159 30.527 -8.235 1.00 62.38 288 GLN A O 1
ATOM 2266 N N . GLU A 1 289 ? 14.909 28.959 -9.271 1.00 55.66 289 GLU A N 1
ATOM 2267 C CA . GLU A 1 289 ? 13.592 29.517 -8.960 1.00 55.66 289 GLU A CA 1
ATOM 2268 C C . GLU A 1 289 ? 12.775 28.413 -8.272 1.00 55.66 289 GLU A C 1
ATOM 2270 O O . GLU A 1 289 ? 12.522 27.348 -8.838 1.00 55.66 289 GLU A O 1
ATOM 2275 N N . ASP A 1 290 ? 12.423 28.623 -7.002 1.00 64.00 290 ASP A N 1
ATOM 2276 C CA . ASP A 1 290 ? 11.769 27.637 -6.132 1.00 64.00 290 ASP A CA 1
ATOM 2277 C C . ASP A 1 290 ? 12.508 26.279 -6.042 1.00 64.00 290 ASP A C 1
ATOM 2279 O O . ASP A 1 290 ? 13.606 26.181 -5.483 1.00 64.00 290 ASP A O 1
ATOM 2283 N N . LYS A 1 291 ? 11.886 25.203 -6.551 1.00 54.62 291 LYS A N 1
ATOM 2284 C CA . LYS A 1 291 ? 12.426 23.827 -6.608 1.00 54.62 291 LYS A CA 1
ATOM 2285 C C . LYS A 1 291 ? 12.996 23.473 -7.986 1.00 54.62 291 LYS A C 1
ATOM 2287 O O . LYS A 1 291 ? 13.292 22.304 -8.236 1.00 54.62 291 LYS A O 1
ATOM 2292 N N . LEU A 1 292 ? 13.085 24.455 -8.878 1.00 47.03 292 LEU A N 1
ATOM 2293 C CA . LEU A 1 292 ? 13.476 24.286 -10.265 1.00 47.03 292 LEU A CA 1
ATOM 2294 C C . LEU A 1 292 ? 14.813 24.988 -10.533 1.00 47.03 292 LEU A C 1
ATOM 2296 O O . LEU A 1 292 ? 15.094 26.069 -10.016 1.00 47.03 292 LEU A O 1
ATOM 2300 N N . PHE A 1 293 ? 15.642 24.357 -11.357 1.00 58.81 293 PHE A N 1
ATOM 2301 C CA . PHE A 1 293 ? 16.960 24.830 -11.757 1.00 58.81 293 PHE A CA 1
ATOM 2302 C C . PHE A 1 293 ? 16.964 25.123 -13.254 1.00 58.81 293 PHE A C 1
ATOM 2304 O O . PHE A 1 293 ? 16.505 24.313 -14.061 1.00 58.81 293 PHE A O 1
ATOM 2311 N N . LYS A 1 294 ? 17.523 26.272 -13.625 1.00 64.56 294 LYS A N 1
ATOM 2312 C CA . LYS A 1 294 ? 17.721 26.693 -15.010 1.00 64.56 294 LYS A CA 1
ATOM 2313 C C . LYS A 1 294 ? 19.181 27.053 -15.215 1.00 64.56 294 LYS A C 1
ATOM 2315 O O . LYS A 1 294 ? 19.744 27.820 -14.441 1.00 64.56 294 LYS A O 1
ATOM 2320 N N . SER A 1 295 ? 19.811 26.535 -16.263 1.00 63.91 295 SER A N 1
ATOM 2321 C CA . SER A 1 295 ? 21.191 26.909 -16.582 1.00 63.91 295 SER A CA 1
ATOM 2322 C C . SER A 1 295 ? 21.288 27.749 -17.837 1.00 63.91 295 SER A C 1
ATOM 2324 O O . SER A 1 295 ? 20.563 27.558 -18.815 1.00 63.91 295 SER A O 1
ATOM 2326 N N . VAL A 1 296 ? 22.248 28.661 -17.799 1.00 71.44 296 VAL A N 1
ATOM 2327 C CA . VAL A 1 296 ? 22.636 29.533 -18.895 1.00 71.44 296 VAL A CA 1
ATOM 2328 C C . VAL A 1 296 ? 24.084 29.214 -19.240 1.00 71.44 296 VAL A C 1
ATOM 2330 O O . VAL A 1 296 ? 24.955 29.261 -18.370 1.00 71.44 296 VAL A O 1
ATOM 2333 N N . VAL A 1 297 ? 24.346 28.877 -20.500 1.00 75.31 297 VAL A N 1
ATOM 2334 C CA . VAL A 1 297 ? 25.706 28.737 -21.028 1.00 75.31 297 VAL A CA 1
ATOM 2335 C C . VAL A 1 297 ? 26.095 30.020 -21.747 1.00 75.31 297 VAL A C 1
ATOM 2337 O O . VAL A 1 297 ? 25.334 30.536 -22.562 1.00 75.31 297 VAL A O 1
ATOM 2340 N N . THR A 1 298 ? 27.279 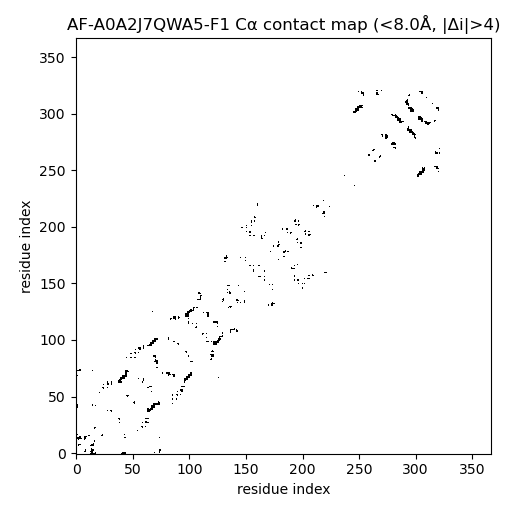30.539 -21.444 1.00 75.12 298 THR A N 1
ATOM 2341 C CA . THR A 1 298 ? 27.866 31.685 -22.137 1.00 75.12 298 THR A CA 1
ATOM 2342 C C . THR A 1 298 ? 29.017 31.193 -22.998 1.00 75.12 298 THR A C 1
ATOM 2344 O O . THR A 1 298 ? 29.948 30.560 -22.498 1.00 75.12 298 THR A O 1
ATOM 2347 N N . LEU A 1 299 ? 28.957 31.479 -24.293 1.00 73.75 299 LEU A N 1
ATOM 2348 C CA . LEU A 1 299 ? 30.007 31.158 -25.248 1.00 73.75 299 LEU A CA 1
ATOM 2349 C C . LEU A 1 299 ? 30.196 32.346 -26.184 1.00 73.75 299 LEU A C 1
ATOM 2351 O O . LEU A 1 299 ? 29.236 32.814 -26.789 1.00 73.75 299 LEU A O 1
ATOM 2355 N N . ASP A 1 300 ? 31.433 32.830 -26.275 1.00 70.25 300 ASP A N 1
ATOM 2356 C CA . ASP A 1 300 ? 31.816 33.933 -27.165 1.00 70.25 300 ASP A CA 1
ATOM 2357 C C . ASP A 1 300 ? 30.941 35.197 -27.012 1.00 70.25 300 ASP A C 1
ATOM 2359 O O . ASP A 1 300 ? 30.454 35.784 -27.974 1.00 70.25 300 ASP A O 1
ATOM 2363 N N . GLY A 1 301 ? 30.664 35.578 -25.758 1.00 67.00 301 GLY A N 1
ATOM 2364 C CA . GLY A 1 301 ? 29.843 36.752 -25.433 1.00 67.00 301 GLY A CA 1
ATOM 2365 C C . GLY A 1 301 ? 28.340 36.579 -25.675 1.00 67.00 301 GLY A C 1
ATOM 2366 O O . GLY A 1 301 ? 27.591 37.518 -25.445 1.00 67.00 301 GLY A O 1
ATOM 2367 N N . LYS A 1 302 ? 27.876 35.396 -26.102 1.00 71.12 302 LYS A N 1
ATOM 2368 C CA . LYS A 1 302 ? 26.450 35.083 -26.268 1.00 71.12 302 LYS A CA 1
ATOM 2369 C C . LYS A 1 302 ? 25.973 34.119 -25.193 1.00 71.12 302 LYS A C 1
ATOM 2371 O O . LYS A 1 302 ? 26.671 33.163 -24.850 1.00 71.12 302 LYS A O 1
ATOM 2376 N N . LYS A 1 303 ? 24.765 34.358 -24.684 1.00 71.81 303 LYS A N 1
ATOM 2377 C CA . LYS A 1 303 ? 24.126 33.548 -23.642 1.00 71.81 303 LYS A CA 1
ATOM 2378 C C . LYS A 1 303 ? 23.008 32.697 -24.229 1.00 71.81 303 LYS A C 1
ATOM 2380 O O . LYS A 1 303 ? 22.151 33.203 -24.949 1.00 71.81 303 LYS A O 1
ATOM 2385 N N . TYR A 1 304 ? 22.995 31.419 -23.874 1.00 68.94 304 TYR A N 1
ATOM 2386 C CA . TYR A 1 304 ? 22.008 30.445 -24.326 1.00 68.94 304 TYR A CA 1
ATOM 2387 C C . TYR A 1 304 ? 21.394 29.718 -23.137 1.00 68.94 304 TYR A C 1
ATOM 2389 O O . TYR A 1 304 ? 22.094 29.389 -22.178 1.00 68.94 304 TYR A O 1
ATOM 2397 N N . SER A 1 305 ? 20.098 29.434 -23.200 1.00 64.50 305 SER A N 1
ATOM 2398 C CA . SER A 1 305 ? 19.401 28.671 -22.163 1.00 64.50 305 SER A CA 1
ATOM 2399 C C . SER A 1 305 ? 18.314 27.779 -22.761 1.00 64.50 305 SER A C 1
ATOM 2401 O O . SER A 1 305 ? 17.867 27.988 -23.890 1.00 64.50 305 SER A O 1
ATOM 2403 N N . SER A 1 306 ? 17.899 26.765 -22.008 1.00 60.41 306 SER A N 1
ATOM 2404 C CA . SER A 1 306 ? 16.729 25.959 -22.351 1.00 60.41 306 SER A CA 1
ATOM 2405 C C . SER A 1 306 ? 15.465 26.610 -21.792 1.00 60.41 306 SER A C 1
ATOM 2407 O O . SER A 1 306 ? 15.490 27.209 -20.717 1.00 60.41 306 SER A O 1
ATOM 2409 N N . SER A 1 307 ? 14.345 26.463 -22.498 1.00 57.25 307 SER A N 1
ATOM 2410 C CA . SER A 1 307 ? 13.024 26.819 -21.969 1.00 57.25 307 SER A CA 1
ATOM 2411 C C . SER A 1 307 ? 12.504 25.829 -20.911 1.00 57.25 307 SER A C 1
ATOM 2413 O O . SER A 1 307 ? 11.433 26.056 -20.357 1.00 57.25 307 SER A O 1
ATOM 2415 N N . TYR A 1 308 ? 13.215 24.723 -20.659 1.00 50.69 308 TYR A N 1
ATOM 2416 C CA . TYR A 1 308 ? 12.862 23.702 -19.668 1.00 50.69 308 TYR A CA 1
ATOM 2417 C C . TYR A 1 308 ? 13.652 23.896 -18.365 1.00 50.69 308 TYR A C 1
ATOM 2419 O O . TYR A 1 308 ? 14.849 24.191 -18.400 1.00 50.69 308 TYR A O 1
ATOM 2427 N N . CYS A 1 309 ? 12.992 23.692 -17.222 1.00 49.84 309 CYS A N 1
ATOM 2428 C CA . CYS A 1 309 ? 13.607 23.755 -15.894 1.00 49.84 309 CYS A CA 1
ATOM 2429 C C . CYS A 1 309 ? 13.652 22.363 -15.244 1.00 49.84 309 CYS A C 1
ATOM 2431 O O . CYS A 1 309 ? 12.691 21.602 -15.351 1.00 49.84 309 CYS A O 1
ATOM 2433 N N . ASP A 1 310 ? 14.740 22.051 -14.539 1.00 51.03 310 ASP A N 1
ATOM 2434 C CA . ASP A 1 310 ? 14.984 20.735 -13.932 1.00 51.03 310 ASP A CA 1
ATOM 2435 C C . ASP A 1 310 ? 14.733 20.725 -12.420 1.00 51.03 310 ASP A C 1
ATOM 2437 O O . ASP A 1 310 ? 14.990 21.703 -11.729 1.00 51.03 310 ASP A O 1
ATOM 2441 N N . THR A 1 311 ? 14.302 19.591 -11.860 1.00 39.12 311 THR A N 1
ATOM 2442 C CA . THR A 1 311 ? 14.032 19.445 -10.412 1.00 39.12 311 THR A CA 1
ATOM 2443 C C . THR A 1 311 ? 15.249 19.011 -9.585 1.00 39.12 311 THR A C 1
ATOM 2445 O O . THR A 1 311 ? 15.123 18.760 -8.386 1.00 39.12 311 THR A O 1
ATOM 2448 N N . SER A 1 312 ? 16.429 18.856 -10.194 1.00 42.53 312 SER A N 1
ATOM 2449 C CA . SER A 1 312 ? 17.643 18.399 -9.504 1.00 42.53 312 SER A CA 1
ATOM 2450 C C . SER A 1 312 ? 18.848 19.289 -9.814 1.00 42.53 312 SER A C 1
ATOM 2452 O O . SER A 1 312 ? 19.112 19.582 -10.975 1.00 42.53 312 SER A O 1
ATOM 2454 N N . MET A 1 313 ? 19.629 19.660 -8.785 1.00 39.06 313 MET A N 1
ATOM 2455 C CA . MET A 1 313 ? 20.897 20.399 -8.962 1.00 39.06 313 MET A CA 1
ATOM 2456 C C . MET A 1 313 ? 21.938 19.627 -9.784 1.00 39.06 313 MET A C 1
ATOM 2458 O O . MET A 1 313 ? 22.853 20.227 -10.339 1.00 39.06 313 MET A O 1
ATOM 2462 N N . CYS A 1 314 ? 21.829 18.294 -9.824 1.00 39.34 314 CYS A N 1
ATOM 2463 C CA . CYS A 1 314 ? 22.771 17.400 -10.503 1.00 39.34 314 CYS A CA 1
ATOM 2464 C C . CYS A 1 314 ? 22.318 16.958 -11.902 1.00 39.34 314 CYS A C 1
ATOM 2466 O O . CYS A 1 314 ? 23.033 16.186 -12.545 1.00 39.34 314 CYS A O 1
ATOM 2468 N N . GLY A 1 315 ? 21.178 17.442 -12.403 1.00 38.56 315 GLY A N 1
ATOM 2469 C CA . GLY A 1 315 ? 20.818 17.273 -13.806 1.00 38.56 315 GLY A CA 1
ATOM 2470 C C . GLY A 1 315 ? 21.819 18.058 -14.637 1.00 38.56 315 GLY A C 1
ATOM 2471 O O . GLY A 1 315 ? 21.761 19.280 -14.673 1.00 38.56 315 GLY A O 1
ATOM 2472 N N . GLN A 1 316 ? 22.808 17.377 -15.215 1.00 39.91 316 GLN A N 1
ATOM 2473 C CA . GLN A 1 316 ? 23.846 17.989 -16.033 1.00 39.91 316 GLN A CA 1
ATOM 2474 C C . GLN A 1 316 ? 23.198 18.845 -17.122 1.00 39.91 316 GLN A C 1
ATOM 2476 O O . GLN A 1 316 ? 22.750 18.361 -18.154 1.00 39.91 316 GLN A O 1
ATOM 2481 N N . THR A 1 317 ? 23.167 20.141 -16.860 1.00 37.66 317 THR A N 1
ATOM 2482 C CA . THR A 1 317 ? 22.433 21.124 -17.632 1.00 37.66 317 THR A CA 1
ATOM 2483 C C . THR A 1 317 ? 23.070 21.342 -18.978 1.00 37.66 317 THR A C 1
ATOM 2485 O O . THR A 1 317 ? 24.168 21.898 -19.065 1.00 37.66 317 THR A O 1
ATOM 2488 N N . LEU A 1 318 ? 22.395 20.853 -20.016 1.00 45.34 318 LEU A N 1
ATOM 2489 C CA . LEU A 1 318 ? 22.946 20.806 -21.354 1.00 45.34 318 LEU A CA 1
ATOM 2490 C C . LEU A 1 318 ? 21.891 20.622 -22.442 1.00 45.34 318 LEU A C 1
ATOM 2492 O O . LEU A 1 318 ? 21.762 19.531 -22.974 1.00 45.34 318 LEU A O 1
ATOM 2496 N N . VAL A 1 319 ? 21.230 21.696 -22.860 1.00 41.97 319 VAL A N 1
ATOM 2497 C CA . VAL A 1 319 ? 20.963 21.963 -24.288 1.00 41.97 319 VAL A CA 1
ATOM 2498 C C . VAL A 1 319 ? 20.694 23.476 -24.399 1.00 41.97 319 VAL A C 1
ATOM 2500 O O . VAL A 1 319 ? 20.004 23.982 -23.514 1.00 41.97 319 VAL A O 1
ATOM 2503 N N . PRO A 1 320 ? 21.233 24.236 -25.383 1.00 40.41 320 PRO A N 1
ATOM 2504 C CA . PRO A 1 320 ? 21.208 23.885 -26.801 1.00 40.41 320 PRO A CA 1
ATOM 2505 C C . PRO A 1 320 ? 22.378 24.454 -27.627 1.00 40.41 320 PRO A C 1
ATOM 2507 O O . PRO A 1 320 ? 22.317 25.580 -28.108 1.00 40.41 320 PRO A O 1
ATOM 2510 N N . ILE A 1 321 ? 23.441 23.682 -27.868 1.00 43.88 321 ILE A N 1
ATOM 2511 C CA . ILE A 1 321 ? 24.432 24.056 -28.894 1.00 43.88 321 ILE A CA 1
ATOM 2512 C C . ILE A 1 321 ? 24.796 22.821 -29.715 1.00 43.88 321 ILE A C 1
ATOM 2514 O O . ILE A 1 321 ? 25.816 22.171 -29.518 1.00 43.88 321 ILE A O 1
ATOM 2518 N N . PHE A 1 322 ? 23.904 22.497 -30.645 1.00 40.44 322 PHE A N 1
ATOM 2519 C CA . PHE A 1 322 ? 24.236 21.704 -31.832 1.00 40.44 322 PHE A CA 1
ATOM 2520 C C . PHE A 1 322 ? 23.700 22.381 -33.104 1.00 40.44 322 PHE A C 1
ATOM 2522 O O . PHE A 1 322 ? 24.332 22.328 -34.151 1.00 40.44 322 PHE A O 1
ATOM 2529 N N . PHE A 1 323 ? 22.606 23.143 -32.992 1.00 39.31 323 PHE A N 1
ATOM 2530 C CA . PHE A 1 323 ? 21.944 23.797 -34.126 1.00 39.31 323 PHE A CA 1
ATOM 2531 C C . PHE A 1 323 ? 22.661 25.020 -34.722 1.00 39.31 323 PHE A C 1
ATOM 2533 O O . PHE A 1 323 ? 22.290 25.456 -35.805 1.00 39.31 323 PHE A O 1
ATOM 2540 N N . LEU A 1 324 ? 23.688 25.576 -34.070 1.00 39.34 324 LEU A N 1
ATOM 2541 C CA . LEU A 1 324 ? 24.381 26.780 -34.562 1.00 39.34 324 LEU A CA 1
ATOM 2542 C C . LEU A 1 324 ? 25.706 26.509 -35.290 1.00 39.34 324 LEU A C 1
ATOM 2544 O O . LEU A 1 324 ? 26.305 27.446 -35.810 1.00 39.34 324 LEU A O 1
ATOM 2548 N N . MET A 1 325 ? 26.201 25.267 -35.327 1.00 38.78 325 MET A N 1
ATOM 2549 C CA . MET A 1 325 ? 27.614 25.027 -35.664 1.00 38.78 325 MET A CA 1
ATOM 2550 C C . MET A 1 325 ? 27.877 24.389 -37.029 1.00 38.78 325 MET A C 1
ATOM 2552 O O . MET A 1 325 ? 29.045 24.169 -37.358 1.00 38.78 325 MET A O 1
ATOM 2556 N N . CYS A 1 326 ? 26.849 24.109 -37.837 1.00 33.28 326 CYS A N 1
ATOM 2557 C CA . CYS A 1 326 ? 27.060 23.538 -39.166 1.00 33.28 326 CYS A CA 1
ATOM 2558 C C . CYS A 1 326 ? 25.844 23.739 -40.100 1.00 33.28 326 CYS A C 1
ATOM 2560 O O . CYS A 1 326 ? 24.932 22.916 -40.088 1.00 33.28 326 CYS A O 1
ATOM 2562 N N . PRO A 1 327 ? 25.808 24.801 -40.929 1.00 34.12 327 PRO A N 1
ATOM 2563 C CA . PRO A 1 327 ? 24.774 24.953 -41.961 1.00 34.12 327 PRO A CA 1
ATOM 2564 C C . PRO A 1 327 ? 24.827 23.837 -43.020 1.00 34.12 327 PRO A C 1
ATOM 2566 O O . PRO A 1 327 ? 23.825 23.549 -43.662 1.00 34.12 327 PRO A O 1
ATOM 2569 N N . GLU A 1 328 ? 25.986 23.190 -43.188 1.00 29.97 328 GLU A N 1
ATOM 2570 C CA . GLU A 1 328 ? 26.249 22.218 -44.260 1.00 29.97 328 GLU A CA 1
ATOM 2571 C C . GLU A 1 328 ? 26.011 20.749 -43.867 1.00 29.97 328 GLU A C 1
ATOM 2573 O O . GLU A 1 328 ? 26.084 19.870 -44.719 1.00 29.97 328 GLU A O 1
ATOM 2578 N N . SER A 1 329 ? 25.662 20.448 -42.610 1.00 33.34 329 SER A N 1
ATOM 2579 C CA . SER A 1 329 ? 25.278 19.087 -42.181 1.00 33.34 329 SER A CA 1
ATOM 2580 C C . SER A 1 329 ? 23.786 18.974 -41.859 1.00 33.34 329 SER A C 1
ATOM 2582 O O . SER A 1 329 ? 23.363 18.334 -40.897 1.00 33.34 329 SER A O 1
ATOM 2584 N N . LEU A 1 330 ? 22.966 19.533 -42.751 1.00 29.59 330 LEU A N 1
ATOM 2585 C CA . LEU A 1 330 ? 21.504 19.378 -42.795 1.00 29.59 330 LEU A CA 1
ATOM 2586 C C . LEU A 1 330 ? 21.024 17.914 -42.941 1.00 29.59 330 LEU A C 1
ATOM 2588 O O . LEU A 1 330 ? 19.826 17.647 -42.887 1.00 29.59 330 LEU A O 1
ATOM 2592 N N . LEU A 1 331 ? 21.934 16.946 -43.080 1.00 26.50 331 LEU A N 1
ATOM 2593 C CA . LEU A 1 331 ? 21.610 15.550 -43.371 1.00 26.50 331 LEU A CA 1
ATOM 2594 C C . LEU A 1 331 ? 21.304 14.655 -42.160 1.00 26.50 331 LEU A C 1
ATOM 2596 O O . LEU A 1 331 ? 20.800 13.555 -42.364 1.00 26.50 331 LEU A O 1
ATOM 2600 N N . VAL A 1 332 ? 21.533 15.081 -40.911 1.00 27.56 332 VAL A N 1
ATOM 2601 C CA . VAL A 1 332 ? 21.366 14.160 -39.758 1.00 27.56 332 VAL A CA 1
ATOM 2602 C C . VAL A 1 332 ? 20.027 14.323 -39.021 1.00 27.56 332 VAL A C 1
ATOM 2604 O O . VAL A 1 332 ? 19.552 13.370 -38.412 1.00 27.56 332 VAL A O 1
ATOM 2607 N N . CYS A 1 333 ? 19.332 15.461 -39.141 1.00 27.08 333 CYS A N 1
ATOM 2608 C CA . CYS A 1 333 ? 17.965 15.592 -38.599 1.00 27.08 333 CYS A CA 1
ATOM 2609 C C . CYS A 1 333 ? 16.868 15.126 -39.565 1.00 27.08 333 CYS A C 1
ATOM 2611 O O . CYS A 1 333 ? 15.785 14.758 -39.116 1.00 27.08 333 CYS A O 1
ATOM 2613 N N . HIS A 1 334 ? 17.144 15.051 -40.870 1.00 26.69 334 HIS A N 1
ATOM 2614 C CA . HIS A 1 334 ? 16.190 14.457 -41.810 1.00 26.69 334 HIS A CA 1
ATOM 2615 C C . HIS A 1 334 ? 16.095 12.927 -41.680 1.00 26.69 334 HIS A C 1
ATOM 2617 O O . HIS A 1 334 ? 15.089 12.351 -42.081 1.00 26.69 334 HIS A O 1
ATOM 2623 N N . TYR A 1 335 ? 17.082 12.265 -41.061 1.00 26.75 335 TYR A N 1
ATOM 2624 C CA . TYR A 1 335 ? 17.092 10.803 -40.922 1.00 26.75 335 TYR A CA 1
ATOM 2625 C C . TYR A 1 335 ? 16.351 10.264 -39.683 1.00 26.75 335 TYR A C 1
ATOM 2627 O O . TYR A 1 335 ? 16.157 9.059 -39.577 1.00 26.75 335 TYR A O 1
ATOM 2635 N N . ILE A 1 336 ? 15.893 11.125 -38.761 1.00 30.33 336 ILE A N 1
ATOM 2636 C CA . ILE A 1 336 ? 15.159 10.696 -37.545 1.00 30.33 336 ILE A CA 1
ATOM 2637 C C . ILE A 1 336 ? 13.669 11.099 -37.575 1.00 30.33 336 ILE A C 1
ATOM 2639 O O . ILE A 1 336 ? 12.883 10.624 -36.764 1.00 30.33 336 ILE A O 1
ATOM 2643 N N . LEU A 1 337 ? 13.229 11.882 -38.567 1.00 26.95 337 LEU A N 1
ATOM 2644 C CA . LEU A 1 337 ? 11.813 12.246 -38.750 1.00 26.95 337 LEU A CA 1
ATOM 2645 C C . LEU A 1 337 ? 11.161 11.658 -40.021 1.00 26.95 337 LEU A C 1
ATOM 2647 O O . LEU A 1 337 ? 9.997 11.951 -40.284 1.00 26.95 337 LEU A O 1
ATOM 2651 N N . HIS A 1 338 ? 11.858 10.808 -40.793 1.00 25.67 338 HIS A N 1
ATOM 2652 C CA . HIS A 1 338 ? 11.351 10.281 -42.076 1.00 25.67 338 HIS A CA 1
ATOM 2653 C C . HIS A 1 338 ? 11.443 8.756 -42.294 1.00 25.67 338 HIS A C 1
ATOM 2655 O O . HIS A 1 338 ? 11.567 8.283 -43.419 1.00 25.67 338 HIS A O 1
ATOM 2661 N N . ILE A 1 339 ? 11.257 7.973 -41.234 1.00 27.91 339 ILE A N 1
ATOM 2662 C CA . ILE A 1 339 ? 10.777 6.582 -41.322 1.00 27.91 339 ILE A CA 1
ATOM 2663 C C . ILE A 1 339 ? 9.570 6.549 -40.373 1.00 27.91 339 ILE A C 1
ATOM 2665 O O . ILE A 1 339 ? 9.757 6.482 -39.171 1.00 27.91 339 ILE A O 1
ATOM 2669 N N . GLU A 1 340 ? 8.367 6.973 -40.760 1.00 28.62 340 GLU A N 1
ATOM 2670 C CA . GLU A 1 340 ? 7.333 6.163 -41.415 1.00 28.62 340 GLU A CA 1
ATOM 2671 C C . GLU A 1 340 ? 6.264 7.100 -42.019 1.00 28.62 340 GLU A C 1
ATOM 2673 O O . GLU A 1 340 ? 5.251 7.421 -41.399 1.00 28.62 340 GLU A O 1
ATOM 2678 N N . ARG A 1 341 ? 6.462 7.582 -43.247 1.00 28.89 341 ARG A N 1
ATOM 2679 C CA . ARG A 1 341 ? 5.352 8.117 -44.053 1.00 28.89 341 ARG A CA 1
ATOM 2680 C C . ARG A 1 341 ? 5.420 7.513 -45.444 1.00 28.89 341 ARG A C 1
ATOM 2682 O O . ARG A 1 341 ? 5.919 8.127 -46.379 1.00 28.89 341 ARG A O 1
ATOM 2689 N N . GLY A 1 342 ? 4.930 6.280 -45.539 1.00 24.56 342 GLY A N 1
ATOM 2690 C CA . GLY A 1 342 ? 4.593 5.612 -46.788 1.00 24.56 342 GLY A CA 1
ATOM 2691 C C . GLY A 1 342 ? 3.082 5.639 -47.015 1.00 24.56 342 GLY A C 1
ATOM 2692 O O . GLY A 1 342 ? 2.384 4.737 -46.579 1.00 24.56 342 GLY A O 1
ATOM 2693 N N . SER A 1 343 ? 2.641 6.660 -47.750 1.00 25.88 343 SER A N 1
ATOM 2694 C CA . SER A 1 343 ? 1.394 6.778 -48.526 1.00 25.88 343 SER A CA 1
ATOM 2695 C C . SER A 1 343 ? 0.009 6.949 -47.861 1.00 25.88 343 SER A C 1
ATOM 2697 O O . SER A 1 343 ? -0.210 6.548 -46.722 1.00 25.88 343 SER A O 1
ATOM 2699 N N . PRO A 1 344 ? -0.927 7.615 -48.584 1.00 33.41 344 PRO A N 1
ATOM 2700 C CA . PRO A 1 344 ? -2.129 8.243 -48.041 1.00 33.41 344 PRO A CA 1
ATOM 2701 C C . PRO A 1 344 ? -3.401 7.431 -48.331 1.00 33.41 344 PRO A C 1
ATOM 2703 O O . PRO A 1 344 ? -3.484 6.795 -49.377 1.00 33.41 344 PRO A O 1
ATOM 2706 N N . ALA A 1 345 ? -4.414 7.535 -47.464 1.00 24.78 345 ALA A N 1
ATOM 2707 C CA . ALA A 1 345 ? -5.804 7.868 -47.821 1.00 24.78 345 ALA A CA 1
ATOM 2708 C C . ALA A 1 345 ? -6.799 7.504 -46.699 1.00 24.78 345 ALA A C 1
ATOM 2710 O O . ALA A 1 345 ? -6.593 6.546 -45.962 1.00 24.78 345 ALA A O 1
ATOM 2711 N N . LEU A 1 346 ? -7.914 8.252 -46.705 1.00 24.17 346 LEU A N 1
ATOM 2712 C CA . LEU A 1 346 ? -9.228 7.994 -46.087 1.00 24.17 346 LEU A CA 1
ATOM 2713 C C . LEU A 1 346 ? -9.320 8.357 -44.593 1.00 24.17 346 LEU A C 1
ATOM 2715 O O . LEU A 1 346 ? -8.824 7.654 -43.726 1.00 24.17 346 LEU A O 1
ATOM 2719 N N . GLN A 1 347 ? -9.804 9.553 -44.232 1.00 27.39 347 GLN A N 1
ATOM 2720 C CA . GLN A 1 347 ? -11.226 9.957 -44.239 1.00 27.39 347 GLN A CA 1
ATOM 2721 C C . GLN A 1 347 ? -12.143 8.844 -43.719 1.00 27.39 347 GLN A C 1
ATOM 2723 O O . GLN A 1 347 ? -12.522 7.974 -44.490 1.00 27.39 347 GLN A O 1
ATOM 2728 N N . ASP A 1 348 ? -12.540 8.904 -42.448 1.00 26.06 348 ASP A N 1
ATOM 2729 C CA . ASP A 1 348 ? -13.931 9.211 -42.088 1.00 26.06 348 ASP A CA 1
ATOM 2730 C C . ASP A 1 348 ? -14.061 9.425 -40.571 1.00 26.06 348 ASP A C 1
ATOM 2732 O O . ASP A 1 348 ? -13.421 8.754 -39.760 1.00 26.06 348 ASP A O 1
ATOM 2736 N N . GLY A 1 349 ? -14.871 10.407 -40.188 1.00 36.75 349 GLY A N 1
ATOM 2737 C CA . GLY A 1 349 ? -15.121 10.763 -38.802 1.00 36.75 349 GLY A CA 1
ATOM 2738 C C . GLY A 1 349 ? -16.144 9.837 -38.159 1.00 36.75 349 GLY A C 1
ATOM 2739 O O . GLY A 1 349 ? -17.140 9.468 -38.771 1.00 36.75 349 GLY A O 1
ATOM 2740 N N . ARG A 1 350 ? -15.958 9.534 -36.872 1.00 26.06 350 ARG A N 1
ATOM 2741 C CA . ARG A 1 350 ? -17.059 9.113 -36.000 1.00 26.06 350 ARG A CA 1
ATOM 2742 C C . ARG A 1 350 ? -16.739 9.428 -34.539 1.00 26.06 350 ARG A C 1
ATOM 2744 O O . ARG A 1 350 ? -15.796 8.903 -33.961 1.00 26.06 350 ARG A O 1
ATOM 2751 N N . ARG A 1 351 ? -17.534 10.333 -33.960 1.00 32.00 351 ARG A N 1
ATOM 2752 C CA . ARG A 1 351 ? -17.567 10.637 -32.522 1.00 32.00 351 ARG A CA 1
ATOM 2753 C C . ARG A 1 351 ? -18.180 9.450 -31.779 1.00 32.00 351 ARG A C 1
ATOM 2755 O O . ARG A 1 351 ? -19.241 8.982 -32.185 1.00 32.00 351 ARG A O 1
ATOM 2762 N N . ILE A 1 352 ? -17.567 9.031 -30.673 1.00 29.89 352 ILE A N 1
ATOM 2763 C CA . ILE A 1 352 ? -18.176 8.106 -29.708 1.00 29.89 352 ILE A CA 1
ATOM 2764 C C . ILE A 1 352 ? -18.295 8.813 -28.351 1.00 29.89 352 ILE A C 1
ATOM 2766 O O . ILE A 1 352 ? -17.503 9.687 -28.006 1.00 29.89 352 ILE A O 1
ATOM 2770 N N . ASN A 1 353 ? -19.402 8.505 -27.682 1.00 28.89 353 ASN A N 1
ATOM 2771 C CA . ASN A 1 353 ? -20.166 9.342 -26.769 1.00 28.89 353 ASN A CA 1
ATOM 2772 C C . ASN A 1 353 ? -19.787 9.138 -25.286 1.00 28.89 353 ASN A C 1
ATOM 2774 O O . ASN A 1 353 ? -19.121 8.174 -24.919 1.00 28.89 353 ASN A O 1
ATOM 2778 N N . ALA A 1 354 ? -20.265 10.046 -24.433 1.00 28.73 354 ALA A N 1
ATOM 2779 C CA . ALA A 1 354 ? -19.877 10.279 -23.035 1.00 28.73 354 ALA A CA 1
ATOM 2780 C C . ALA A 1 354 ? -20.225 9.183 -21.991 1.00 28.73 354 ALA A C 1
ATOM 2782 O O . ALA A 1 354 ? -20.263 9.468 -20.794 1.00 28.73 354 ALA A O 1
ATOM 2783 N N . GLU A 1 355 ? -20.448 7.932 -22.397 1.00 30.55 355 GLU A N 1
ATOM 2784 C CA . GLU A 1 355 ? -20.867 6.845 -21.492 1.00 30.55 355 GLU A CA 1
ATOM 2785 C C . GLU A 1 355 ? -19.732 5.927 -21.009 1.00 30.55 355 GLU A C 1
ATOM 2787 O O . GLU A 1 355 ? -19.892 5.256 -19.995 1.00 30.55 355 GLU A O 1
ATOM 2792 N N . GLN A 1 356 ? -18.541 5.978 -21.616 1.00 33.84 356 GLN A N 1
ATOM 2793 C CA . GLN A 1 356 ? -17.360 5.231 -21.135 1.00 33.84 356 GLN A CA 1
ATOM 2794 C C . GLN A 1 356 ? -16.570 5.945 -20.017 1.00 33.84 356 GLN A C 1
ATOM 2796 O O . GLN A 1 356 ? -15.596 5.414 -19.495 1.00 33.84 356 GLN A O 1
ATOM 2801 N N . SER A 1 357 ? -17.008 7.134 -19.594 1.00 30.14 357 SER A N 1
ATOM 2802 C CA . SER A 1 357 ? -16.330 7.948 -18.568 1.00 30.14 357 SER A CA 1
ATOM 2803 C C . SER A 1 357 ? -16.661 7.535 -17.117 1.00 30.14 357 SER A C 1
ATOM 2805 O O . SER A 1 357 ? -16.111 8.085 -16.165 1.00 30.14 357 SER A O 1
ATOM 2807 N N . ARG A 1 358 ? -17.565 6.566 -16.899 1.00 28.23 358 ARG A N 1
ATOM 2808 C CA . ARG A 1 358 ? -18.101 6.263 -15.554 1.00 28.23 358 ARG A CA 1
ATOM 2809 C C . ARG A 1 358 ? -17.442 5.113 -14.784 1.00 28.23 358 ARG A C 1
ATOM 2811 O O . ARG A 1 358 ? -17.735 4.980 -13.601 1.00 28.23 358 ARG A O 1
ATOM 2818 N N . GLU A 1 359 ? -16.500 4.368 -15.360 1.00 28.33 359 GLU A N 1
ATOM 2819 C CA . GLU A 1 359 ? -15.766 3.310 -14.625 1.00 28.33 359 GLU A CA 1
ATOM 2820 C C . GLU A 1 359 ? -14.387 3.749 -14.088 1.00 28.33 359 GLU A C 1
ATOM 2822 O O . GLU A 1 359 ? -13.691 2.997 -13.410 1.00 28.33 359 GLU A O 1
ATOM 2827 N N . LEU A 1 360 ? -14.008 5.012 -14.298 1.00 30.77 360 LEU A N 1
ATOM 2828 C CA . LEU A 1 360 ? -12.661 5.546 -14.052 1.00 30.77 360 LEU A CA 1
ATOM 2829 C C . LEU A 1 360 ? -12.343 5.982 -12.606 1.00 30.77 360 LEU A C 1
ATOM 2831 O O . LEU A 1 360 ? -11.298 6.589 -12.380 1.00 30.77 360 LEU A O 1
ATOM 2835 N N . HIS A 1 361 ? -13.179 5.680 -11.604 1.00 26.22 361 HIS A N 1
ATOM 2836 C CA . HIS A 1 361 ? -13.029 6.286 -10.266 1.00 26.22 361 HIS A CA 1
ATOM 2837 C C . HIS A 1 361 ? -12.666 5.376 -9.082 1.00 26.22 361 HIS A C 1
ATOM 2839 O O . HIS A 1 361 ? -12.613 5.874 -7.959 1.00 26.22 361 HIS A O 1
ATOM 2845 N N . LEU A 1 362 ? -12.336 4.094 -9.282 1.00 26.09 362 LEU A N 1
ATOM 2846 C CA . LEU A 1 362 ? -12.160 3.162 -8.149 1.00 26.09 362 LEU A CA 1
ATOM 2847 C C . LEU A 1 362 ? -10.764 2.559 -7.919 1.00 26.09 362 LEU A C 1
ATOM 2849 O O . LEU A 1 362 ? -10.615 1.800 -6.966 1.00 26.09 362 LEU A O 1
ATOM 2853 N N . CYS A 1 363 ? -9.720 2.919 -8.676 1.00 26.67 363 CYS A N 1
ATOM 2854 C CA . CYS A 1 363 ? -8.443 2.183 -8.591 1.00 26.67 363 CYS A CA 1
ATOM 2855 C C . CYS A 1 363 ? -7.191 2.965 -8.141 1.00 26.67 363 CYS A C 1
ATOM 2857 O O . CYS A 1 363 ? -6.078 2.467 -8.288 1.00 26.67 363 CYS A O 1
ATOM 2859 N N . ALA A 1 364 ? -7.321 4.150 -7.538 1.00 26.22 364 ALA A N 1
ATOM 2860 C CA . ALA A 1 364 ? -6.154 4.935 -7.109 1.00 26.22 364 ALA A CA 1
ATOM 2861 C C . ALA A 1 364 ? -6.276 5.463 -5.673 1.00 26.22 364 ALA A C 1
ATOM 2863 O O . ALA A 1 364 ? -6.365 6.667 -5.467 1.00 26.22 364 ALA A O 1
ATOM 2864 N N . CYS A 1 365 ? -6.287 4.573 -4.672 1.00 25.05 365 CYS A N 1
ATOM 2865 C CA . CYS A 1 365 ? -6.096 4.949 -3.261 1.00 25.05 365 CYS A CA 1
ATOM 2866 C C . CYS A 1 365 ? -5.653 3.768 -2.371 1.00 25.05 365 CYS 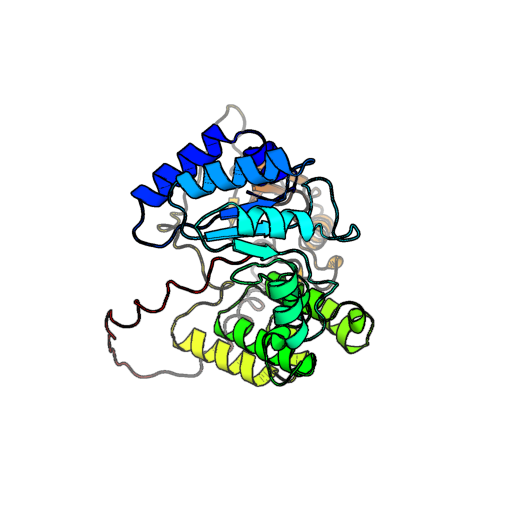A C 1
ATOM 2868 O O . CYS A 1 365 ? -6.260 3.516 -1.338 1.00 25.05 365 CYS A O 1
ATOM 2870 N N . VAL A 1 366 ? -4.580 3.048 -2.727 1.00 26.02 366 VAL A N 1
ATOM 2871 C CA . VAL A 1 366 ? -3.798 2.254 -1.751 1.00 26.02 366 VAL A CA 1
ATOM 2872 C C . VAL A 1 366 ? -2.324 2.225 -2.169 1.00 26.02 366 VAL A C 1
ATOM 2874 O O . VAL A 1 366 ? -1.905 1.298 -2.851 1.00 26.02 366 VAL A O 1
ATOM 2877 N N . LEU A 1 367 ? -1.542 3.222 -1.745 1.00 28.94 367 LEU A N 1
ATOM 2878 C CA . LEU A 1 367 ? -0.093 3.118 -1.498 1.00 28.94 367 LEU A CA 1
ATOM 2879 C C . LEU A 1 367 ? 0.316 4.090 -0.384 1.00 28.94 367 LEU A C 1
ATOM 2881 O O . LEU A 1 367 ? -0.035 5.287 -0.486 1.00 28.94 367 LEU A O 1
#

Radius of gyration: 28.03 Å; Cα contacts (8 Å, |Δi|>4): 447; chains: 1; bounding box: 61×70×76 Å

Solvent-accessible surface area (backbone atoms only — not comparable to full-atom values): 22036 Å² total; per-residue (Å²): 69,48,44,66,50,64,74,36,36,76,69,55,31,30,37,42,32,69,82,35,58,70,61,47,36,53,55,42,37,51,50,44,76,71,46,96,65,85,39,65,52,42,36,42,38,54,97,48,63,66,64,32,37,53,50,50,40,57,48,46,75,32,63,40,59,31,40,32,39,26,26,37,35,78,86,56,53,92,87,53,77,61,40,49,66,54,42,25,54,37,34,76,67,43,100,50,50,27,26,42,29,66,57,44,88,76,35,89,49,37,71,36,51,56,51,54,20,61,72,22,60,28,77,37,70,54,73,55,64,37,40,54,44,42,61,40,45,79,32,88,92,43,73,65,61,68,67,60,54,50,45,54,49,50,49,51,35,54,79,64,69,47,56,38,70,59,55,48,53,51,50,50,54,40,43,54,80,48,39,78,37,76,67,28,47,58,52,72,70,45,73,44,59,58,55,50,28,46,78,66,73,34,41,66,60,43,54,52,52,54,48,53,32,51,75,70,68,44,61,52,82,92,63,58,66,80,85,60,78,72,83,71,92,68,89,74,84,82,86,70,93,78,81,94,75,76,67,48,71,41,92,47,81,70,60,73,87,82,38,95,44,78,71,62,32,62,65,46,44,46,46,51,52,27,57,77,68,74,43,63,76,69,46,79,47,78,49,78,58,92,75,32,36,38,49,38,41,35,47,86,93,40,37,36,24,33,74,58,68,37,80,46,95,79,59,79,81,53,40,84,79,70,90,83,78,54,90,86,61,69,69,67,67,58,70,76,75,64,83,85,82,85,82,88,82,79,91,80,90,81,92,82,71,90,73,80,71,77,78,80,81,81,86,86,87,87,132

Foldseek 3Di:
DADLDPVQCVVCHHQSCLVVLVVLLVVLLCVQVPDPDAAEEEHEAAPDLVSRLVSLQSSVVSVHQEYEYFQHHSPDDLVDDGPLVSLLSNQVRHPHFYEYENCLVVQQALVVQVVSCVSSVGPGYDDDLNCLQFVCSNPPVIGDDLLVRLLVLLLVCLLVLNQQVVNLVSVCSNCPVVCPPPLNVQSVVDRDSLSNNVSSVCNVVSVVSVVVCVVVVNDRPVRDDPPDPDPDPDQDDDDDDDDDAREAEDADDDDPVVAPDPCRAQLNVQQVVCVVVVWDGKDKDWDDDPQWIWIWIDTPSHIYTYPDTDRDPPPPGDDDPPVPDDPPPPPPVVVPPPPPDDDDDDDDDDDDDDPVVPPPPDDPPDD

Secondary structure (DSSP, 8-state):
-----HHHHHTT-GGGGGG-HHHHHHHHHHHHHH-SSPPEEEEE--SSHHHHHHHHHHHHTTT-SEEEEESS-SS--TTSPP-HHHHHHHHHH-SS-EEEE--TTT--SHHHHHHHHHHHT-SEEE-SHHHHH-GGGG-TT-PPPHHHHHHHHHHHHHHTT--HHHHHHHHHHHHGGGGGSHHHHHHHH--SHHHHHHTTT-HHHHHHHHHHHHHTT---TTT-----S-----------SS----EEEE-----GGG-SSTTSSHHHHHHHHHHHTTPPPPEEEEEEETTEEEEEEEETTEEEEES--BS-TTS------STTS-TT-TTTTTTTS-SS-------------TTGGGSTTSS----

Nearest PDB structures (foldseek):
  6eza-assembly2_B  TM=9.880E-01  e=4.652E-23  Homo sapiens
  6ezb-assembly1_A  TM=9.872E-01  e=1.930E-22  Homo sapiens
  6ezc-assembly1_A  TM=9.882E-01  e=2.289E-22  Homo sapiens
  4xp7-assembly1_A  TM=9.779E-01  e=6.376E-22  Homo sapiens
  4wfs-assembly1_A  TM=9.659E-01  e=6.574E-21  Homo sapiens

InterPro domains:
  IPR013785 Aldolase-type TIM barrel [G3DSA:3.20.20.70] (1-142)
  IPR035587 DUS-like, FMN-binding domain [PF01207] (1-181)
  IPR035587 DUS-like, FMN-binding domain [cd02801] (1-140)
  IPR052582 tRNA-dihydrouridine synthase-like [PTHR45936] (1-312)

pLDDT: mean 75.41, std 26.03, range [24.17, 98.88]